Protein AF-0000000067176206 (afdb_homodimer)

Structure (mmCIF, N/CA/C/O backbone):
data_AF-0000000067176206-model_v1
#
loop_
_entity.id
_entity.type
_entity.pdbx_description
1 polymer 'MK35 lipoprotein'
#
loop_
_atom_site.group_PDB
_atom_site.id
_atom_site.type_symbol
_atom_site.label_atom_id
_atom_site.label_alt_id
_atom_site.label_comp_id
_atom_site.label_asym_id
_atom_site.label_entity_id
_atom_site.label_seq_id
_atom_site.pdbx_PDB_ins_code
_atom_site.Cartn_x
_atom_site.Cartn_y
_atom_site.Cartn_z
_atom_site.occupancy
_atom_site.B_iso_or_equiv
_atom_site.auth_seq_id
_atom_site.auth_comp_id
_atom_site.auth_asym_id
_atom_site.auth_atom_id
_atom_site.pdbx_PDB_model_num
ATOM 1 N N . MET A 1 1 ? 9.867 65.812 -17.672 1 19.23 1 MET A N 1
ATOM 2 C CA . MET A 1 1 ? 10 66.562 -18.922 1 19.23 1 MET A CA 1
ATOM 3 C C . MET A 1 1 ? 9.477 65.75 -20.094 1 19.23 1 MET A C 1
ATOM 5 O O . MET A 1 1 ? 9.617 64.5 -20.109 1 19.23 1 MET A O 1
ATOM 9 N N . ILE A 1 2 ? 8.727 66.312 -21.172 1 21.95 2 ILE A N 1
ATOM 10 C CA . ILE A 1 2 ? 7.562 66 -22 1 21.95 2 ILE A CA 1
ATOM 11 C C . ILE A 1 2 ? 7.988 65.188 -23.203 1 21.95 2 ILE A C 1
ATOM 13 O O . ILE A 1 2 ? 7.152 64.812 -24.016 1 21.95 2 ILE A O 1
ATOM 17 N N . THR A 1 3 ? 9.328 64.875 -23.391 1 19.38 3 THR A N 1
ATOM 18 C CA . THR A 1 3 ? 9.492 65.125 -24.812 1 19.38 3 THR A CA 1
ATOM 19 C C . THR A 1 3 ? 8.656 64.188 -25.625 1 19.38 3 THR A C 1
ATOM 21 O O . THR A 1 3 ? 8.219 63.125 -25.125 1 19.38 3 THR A O 1
ATOM 24 N N . THR A 1 4 ? 9.375 63.562 -26.5 1 21.83 4 THR A N 1
ATOM 25 C CA . THR A 1 4 ? 9.367 63.438 -27.953 1 21.83 4 THR A CA 1
ATOM 26 C C . THR A 1 4 ? 8.516 62.25 -28.391 1 21.83 4 THR A C 1
ATOM 28 O O . THR A 1 4 ? 8.727 61.125 -27.938 1 21.83 4 THR A O 1
ATOM 31 N N . PHE A 1 5 ? 7.48 62.594 -29.141 1 20.23 5 PHE A N 1
ATOM 32 C CA . PHE A 1 5 ? 6.246 62.188 -29.781 1 20.23 5 PHE A CA 1
ATOM 33 C C . PHE A 1 5 ? 6.52 61.094 -30.812 1 20.23 5 PHE A C 1
ATOM 35 O O . PHE A 1 5 ? 7.664 60.875 -31.219 1 20.23 5 PHE A O 1
ATOM 42 N N . ARG A 1 6 ? 5.68 60.969 -31.844 1 20.81 6 ARG A N 1
ATOM 43 C CA . ARG A 1 6 ? 4.668 60.25 -32.594 1 20.81 6 ARG A CA 1
ATOM 44 C C . ARG A 1 6 ? 5.168 59.906 -34 1 20.81 6 ARG A C 1
ATOM 46 O O . ARG A 1 6 ? 5.012 60.688 -34.906 1 20.81 6 ARG A O 1
ATOM 53 N N . SER A 1 7 ? 6.531 59.406 -34.062 1 19.77 7 SER A N 1
ATOM 54 C CA . SER A 1 7 ? 6.922 59.5 -35.469 1 19.77 7 SER A CA 1
ATOM 55 C C . SER A 1 7 ? 5.895 58.812 -36.375 1 19.77 7 SER A C 1
ATOM 57 O O . SER A 1 7 ? 5.168 57.938 -35.938 1 19.77 7 SER A O 1
ATOM 59 N N . GLY A 1 8 ? 5.797 59.219 -37.688 1 16.53 8 GLY A N 1
ATOM 60 C CA . GLY A 1 8 ? 5.023 59.562 -38.875 1 16.53 8 GLY A CA 1
ATOM 61 C C . GLY A 1 8 ? 4.828 58.406 -39.844 1 16.53 8 GLY A C 1
ATOM 62 O O . GLY A 1 8 ? 3.73 58.188 -40.344 1 16.53 8 GLY A O 1
ATOM 63 N N . GLY A 1 9 ? 5.852 57.781 -40.406 1 17.3 9 GLY A N 1
ATOM 64 C CA . GLY A 1 9 ? 5.84 57.844 -41.844 1 17.3 9 GLY A CA 1
ATOM 65 C C . GLY A 1 9 ? 4.906 56.844 -42.5 1 17.3 9 GLY A C 1
ATOM 66 O O . GLY A 1 9 ? 4.703 55.75 -41.938 1 17.3 9 GLY A O 1
ATOM 67 N N . ALA A 1 10 ? 4.184 57.25 -43.531 1 17.3 10 ALA A N 1
ATOM 68 C CA . ALA A 1 10 ? 2.953 57.062 -44.281 1 17.3 10 ALA A CA 1
ATOM 69 C C . ALA A 1 10 ? 3.096 55.906 -45.281 1 17.3 10 ALA A C 1
ATOM 71 O O . ALA A 1 10 ? 2.205 55.062 -45.406 1 17.3 10 ALA A O 1
ATOM 72 N N . VAL A 1 11 ? 4.109 55.875 -46.188 1 17.92 11 VAL A N 1
ATOM 73 C CA . VAL A 1 11 ? 3.596 55.906 -47.562 1 17.92 11 VAL A CA 1
ATOM 74 C C . VAL A 1 11 ? 3.096 54.531 -47.969 1 17.92 11 VAL A C 1
ATOM 76 O O . VAL A 1 11 ? 3.68 53.531 -47.594 1 17.92 11 VAL A O 1
ATOM 79 N N . LEU A 1 12 ? 1.924 54.438 -48.688 1 17.31 12 LEU A N 1
ATOM 80 C CA . LEU A 1 12 ? 0.787 53.656 -49.094 1 17.31 12 LEU A CA 1
ATOM 81 C C . LEU A 1 12 ? 1.145 52.812 -50.344 1 17.31 12 LEU A C 1
ATOM 83 O O . LEU A 1 12 ? 0.478 51.812 -50.625 1 17.31 12 LEU A O 1
ATOM 87 N N . ALA A 1 13 ? 2.309 53.031 -51.031 1 18.11 13 ALA A N 1
ATOM 88 C CA . ALA A 1 13 ? 1.846 53.031 -52.406 1 18.11 13 ALA A CA 1
ATOM 89 C C . ALA A 1 13 ? 1.315 51.625 -52.781 1 18.11 13 ALA A C 1
ATOM 91 O O . ALA A 1 13 ? 1.692 50.625 -52.188 1 18.11 13 ALA A O 1
ATOM 92 N N . ALA A 1 14 ? 0.752 51.594 -54.094 1 16.8 14 ALA A N 1
ATOM 93 C CA . ALA A 1 14 ? -0.333 51.156 -54.938 1 16.8 14 ALA A CA 1
ATOM 94 C C . ALA A 1 14 ? -0.035 49.75 -55.5 1 16.8 14 ALA A C 1
ATOM 96 O O . ALA A 1 14 ? 1.128 49.375 -55.625 1 16.8 14 ALA A O 1
ATOM 97 N N . CYS A 1 15 ? -1.091 48.969 -55.812 1 17.34 15 CYS A N 1
ATOM 98 C CA . CYS A 1 15 ? -1.662 47.625 -56 1 17.34 15 CYS A CA 1
ATOM 99 C C . CYS A 1 15 ? -1.379 47.094 -57.406 1 17.34 15 CYS A C 1
ATOM 101 O O . CYS A 1 15 ? -1.843 46.031 -57.75 1 17.34 15 CYS A O 1
ATOM 103 N N . ALA A 1 16 ? -0.388 47.75 -58.219 1 17.31 16 ALA A N 1
ATOM 104 C CA . ALA A 1 16 ? -0.912 47.594 -59.562 1 17.31 16 ALA A CA 1
ATOM 105 C C . ALA A 1 16 ? -1.068 46.094 -59.906 1 17.31 16 ALA A C 1
ATOM 107 O O . ALA A 1 16 ? -0.324 45.25 -59.406 1 17.31 16 ALA A O 1
ATOM 108 N N . LEU A 1 17 ? -2.041 45.844 -60.906 1 16.84 17 LEU A N 1
ATOM 109 C CA . LEU A 1 17 ? -3.025 44.906 -61.469 1 16.84 17 LEU A CA 1
ATOM 110 C C . LEU A 1 17 ? -2.342 43.781 -62.25 1 16.84 17 LEU A C 1
ATOM 112 O O . LEU A 1 17 ? -1.14 43.844 -62.5 1 16.84 17 LEU A O 1
ATOM 116 N N . ALA A 1 18 ? -2.865 43.406 -63.531 1 17.19 18 ALA A N 1
ATOM 117 C CA . ALA A 1 18 ? -3.701 42.344 -64.062 1 17.19 18 ALA A CA 1
ATOM 118 C C . ALA A 1 18 ? -2.902 41.438 -65 1 17.19 18 ALA A C 1
ATOM 120 O O . ALA A 1 18 ? -3.088 40.219 -65 1 17.19 18 ALA A O 1
ATOM 121 N N . THR A 1 19 ? -2 41.844 -65.938 1 16.8 19 THR A N 1
ATOM 122 C CA . THR A 1 19 ? -2.502 41.531 -67.312 1 16.8 19 THR A CA 1
ATOM 123 C C . THR A 1 19 ? -2.244 40.062 -67.625 1 16.8 19 THR A C 1
ATOM 125 O O . THR A 1 19 ? -1.512 39.375 -66.938 1 16.8 19 THR A O 1
ATOM 128 N N . ALA A 1 20 ? -1.601 39.844 -68.938 1 17.28 20 ALA A N 1
ATOM 129 C CA . ALA A 1 20 ? -2.086 39.344 -70.188 1 17.28 20 ALA A CA 1
ATOM 130 C C . ALA A 1 20 ? -1.81 37.844 -70.375 1 17.28 20 ALA A C 1
ATOM 132 O O . ALA A 1 20 ? -0.975 37.281 -69.625 1 17.28 20 ALA A O 1
ATOM 133 N N . LEU A 1 21 ? -1.803 37.375 -71.688 1 18.12 21 LEU A N 1
ATOM 134 C CA . LEU A 1 21 ? -2.49 36.531 -72.688 1 18.12 21 LEU A CA 1
ATOM 135 C C . LEU A 1 21 ? -1.713 35.25 -72.875 1 18.12 21 LEU A C 1
ATOM 137 O O . LEU A 1 21 ? -2.293 34.156 -72.875 1 18.12 21 LEU A O 1
ATOM 141 N N . SER A 1 22 ? -0.46 35.281 -73.438 1 18.81 22 SER A N 1
ATOM 142 C CA . SER A 1 22 ? -0.41 34.625 -74.75 1 18.81 22 SER A CA 1
ATOM 143 C C . SER A 1 22 ? -0.278 33.125 -74.625 1 18.81 22 SER A C 1
ATOM 145 O O . SER A 1 22 ? 0.318 32.625 -73.625 1 18.81 22 SER A O 1
ATOM 147 N N . ALA A 1 23 ? -0.757 32.344 -75.625 1 18.73 23 ALA A N 1
ATOM 148 C CA . ALA A 1 23 ? -1.416 31.109 -76.062 1 18.73 23 ALA A CA 1
ATOM 149 C C . ALA A 1 23 ? -0.41 29.984 -76.25 1 18.73 23 ALA A C 1
ATOM 151 O O . ALA A 1 23 ? -0.701 28.828 -75.875 1 18.73 23 ALA A O 1
ATOM 152 N N . CYS A 1 24 ? 0.708 30.172 -77.062 1 20.97 24 CYS A N 1
ATOM 153 C CA . CYS A 1 24 ? 0.752 29.25 -78.188 1 20.97 24 CYS A CA 1
ATOM 154 C C . CYS A 1 24 ? 1.099 27.844 -77.688 1 20.97 24 CYS A C 1
ATOM 156 O O . CYS A 1 24 ? 1.54 27.656 -76.562 1 20.97 24 CYS A O 1
ATOM 158 N N . GLY A 1 25 ? 1.876 27.141 -78.438 1 18.17 25 GLY A N 1
ATOM 159 C CA . GLY A 1 25 ? 1.682 25.953 -79.312 1 18.17 25 GLY A CA 1
ATOM 160 C C . GLY A 1 25 ? 2.217 24.688 -78.625 1 18.17 25 GLY A C 1
ATOM 161 O O . GLY A 1 25 ? 1.539 23.656 -78.625 1 18.17 25 GLY A O 1
ATOM 162 N N . SER A 1 26 ? 3.604 24.5 -78.5 1 20.36 26 SER A N 1
ATOM 163 C CA . SER A 1 26 ? 4.215 23.375 -79.188 1 20.36 26 SER A CA 1
ATOM 164 C C . SER A 1 26 ? 4.09 22.094 -78.375 1 20.36 26 SER A C 1
ATOM 166 O O . SER A 1 26 ? 3.982 22.109 -77.188 1 20.36 26 SER A O 1
ATOM 168 N N . ASP A 1 27 ? 4.332 20.969 -79.125 1 20.95 27 ASP A N 1
ATOM 169 C CA . ASP A 1 27 ? 3.988 19.562 -79.25 1 20.95 27 ASP A CA 1
ATOM 170 C C . ASP A 1 27 ? 4.703 18.766 -78.125 1 20.95 27 ASP A C 1
ATOM 172 O O . ASP A 1 27 ? 5.82 19.094 -77.75 1 20.95 27 ASP A O 1
ATOM 176 N N . VAL A 1 28 ? 4.059 17.75 -77.625 1 20.39 28 VAL A N 1
ATOM 177 C CA . VAL A 1 28 ? 3.908 16.875 -76.5 1 20.39 28 VAL A CA 1
ATOM 178 C C . VAL A 1 28 ? 4.898 15.711 -76.562 1 20.39 28 VAL A C 1
ATOM 180 O O . VAL A 1 28 ? 4.922 14.828 -75.75 1 20.39 28 VAL A O 1
ATOM 183 N N . THR A 1 29 ? 6.008 15.75 -77.375 1 21.34 29 THR A N 1
ATOM 184 C CA . THR A 1 29 ? 6.285 14.328 -77.562 1 21.34 29 THR A CA 1
ATOM 185 C C . THR A 1 29 ? 6.676 13.656 -76.25 1 21.34 29 THR A C 1
ATOM 187 O O . THR A 1 29 ? 7.516 14.172 -75.5 1 21.34 29 THR A O 1
ATOM 190 N N . ALA A 1 30 ? 6.02 12.602 -75.875 1 20.52 30 ALA A N 1
ATOM 191 C CA . ALA A 1 30 ? 5.793 11.766 -74.75 1 20.52 30 ALA A CA 1
ATOM 192 C C . ALA A 1 30 ? 6.957 10.805 -74.5 1 20.52 30 ALA A C 1
ATOM 194 O O . ALA A 1 30 ? 7.141 9.852 -75.25 1 20.52 30 ALA A O 1
ATOM 195 N N . GLY A 1 31 ? 8.195 11.344 -74.438 1 19.08 31 GLY A N 1
ATOM 196 C CA . GLY A 1 31 ? 9.164 10.266 -74.312 1 19.08 31 GLY A CA 1
ATOM 197 C C . GLY A 1 31 ? 9 9.422 -73.062 1 19.08 31 GLY A C 1
ATOM 198 O O . GLY A 1 31 ? 8.461 9.898 -72.062 1 19.08 31 GLY A O 1
ATOM 199 N N . GLN A 1 32 ? 8.836 8.086 -73.188 1 23.08 32 GLN A N 1
ATOM 200 C CA . GLN A 1 32 ? 8.562 6.902 -72.438 1 23.08 32 GLN A CA 1
ATOM 201 C C . GLN A 1 32 ? 9.633 6.707 -71.312 1 23.08 32 GLN A C 1
ATOM 203 O O . GLN A 1 32 ? 10.797 6.445 -71.688 1 23.08 32 GLN A O 1
ATOM 208 N N . ALA A 1 33 ? 9.766 7.586 -70.375 1 21.28 33 ALA A N 1
ATOM 209 C CA . ALA A 1 33 ? 10.82 7.379 -69.375 1 21.28 33 ALA A CA 1
ATOM 210 C C . ALA A 1 33 ? 10.602 6.074 -68.625 1 21.28 33 ALA A C 1
ATOM 212 O O . ALA A 1 33 ? 9.516 5.832 -68.062 1 21.28 33 ALA A O 1
ATOM 213 N N . THR A 1 34 ? 11.172 5.008 -69 1 22.91 34 THR A N 1
ATOM 214 C CA . THR A 1 34 ? 11.227 3.693 -68.375 1 22.91 34 THR A CA 1
ATOM 215 C C . THR A 1 34 ? 11.75 3.807 -66.938 1 22.91 34 THR A C 1
ATOM 217 O O . THR A 1 34 ? 12.891 4.223 -66.688 1 22.91 34 THR A O 1
ATOM 220 N N . THR A 1 35 ? 11.055 4.453 -66 1 23.31 35 THR A N 1
ATOM 221 C CA . THR A 1 35 ? 11.508 4.594 -64.625 1 23.31 35 THR A CA 1
ATOM 222 C C . THR A 1 35 ? 11.727 3.225 -64 1 23.31 35 THR A C 1
ATOM 224 O O . THR A 1 35 ? 10.82 2.387 -64 1 23.31 35 THR A O 1
ATOM 227 N N . GLY A 1 36 ? 12.938 2.705 -64.125 1 22 36 GLY A N 1
ATOM 228 C CA . GLY A 1 36 ? 13.43 1.533 -63.406 1 22 36 GLY A CA 1
ATOM 229 C C . GLY A 1 36 ? 13.172 1.585 -61.906 1 22 36 GLY A C 1
ATOM 230 O O . GLY A 1 36 ? 13.383 2.619 -61.25 1 22 36 GLY A O 1
ATOM 231 N N . ASP A 1 37 ? 12.125 0.911 -61.438 1 23.95 37 ASP A N 1
ATOM 232 C CA . ASP A 1 37 ? 11.594 0.73 -60.094 1 23.95 37 ASP A CA 1
ATOM 233 C C . ASP A 1 37 ? 12.656 0.16 -59.156 1 23.95 37 ASP A C 1
ATOM 235 O O . ASP A 1 37 ? 13.156 -0.945 -59.375 1 23.95 37 ASP A O 1
ATOM 239 N N . GLN A 1 38 ? 13.781 0.923 -58.812 1 23.81 38 GLN A N 1
ATOM 240 C CA . GLN A 1 38 ? 14.688 0.502 -57.75 1 23.81 38 GLN A CA 1
ATOM 241 C C . GLN A 1 38 ? 13.938 0.249 -56.438 1 23.81 38 GLN A C 1
ATOM 243 O O . GLN A 1 38 ? 13.258 1.142 -55.906 1 23.81 38 GLN A O 1
ATOM 248 N N . THR A 1 39 ? 13.438 -0.967 -56.281 1 24.62 39 THR A N 1
ATOM 249 C CA . THR A 1 39 ? 12.828 -1.442 -55.031 1 24.62 39 THR A CA 1
ATOM 250 C C . THR A 1 39 ? 13.789 -1.286 -53.875 1 24.62 39 THR A C 1
ATOM 252 O O . THR A 1 39 ? 14.883 -1.861 -53.875 1 24.62 39 THR A O 1
ATOM 255 N N . ILE A 1 40 ? 14.008 -0.052 -53.312 1 23.77 40 ILE A N 1
ATOM 256 C CA . ILE A 1 40 ? 14.75 0.149 -52.094 1 23.77 40 ILE A CA 1
ATOM 257 C C . ILE A 1 40 ? 14.133 -0.693 -50.969 1 23.77 40 ILE A C 1
ATOM 259 O O . ILE A 1 40 ? 12.945 -0.566 -50.656 1 23.77 40 ILE A O 1
ATOM 263 N N . SER A 1 41 ? 14.523 -1.972 -50.844 1 22.38 41 SER A N 1
ATOM 264 C CA . SER A 1 41 ? 14.188 -2.811 -49.688 1 22.38 41 SER A CA 1
ATOM 265 C C . SER A 1 41 ? 14.664 -2.178 -48.375 1 22.38 41 SER A C 1
ATOM 267 O O . SER A 1 41 ? 15.875 -2.041 -48.156 1 22.38 41 SER A O 1
ATOM 269 N N . ALA A 1 42 ? 14.031 -1.139 -47.844 1 24.64 42 ALA A N 1
ATOM 270 C CA . ALA A 1 42 ? 14.305 -0.592 -46.531 1 24.64 42 ALA A CA 1
ATOM 271 C C . ALA A 1 42 ? 14.211 -1.678 -45.469 1 24.64 42 ALA A C 1
ATOM 273 O O . ALA A 1 42 ? 13.203 -2.381 -45.375 1 24.64 42 ALA A O 1
ATOM 274 N N . THR A 1 43 ? 15.297 -2.359 -45.156 1 23.53 43 THR A N 1
ATOM 275 C CA . THR A 1 43 ? 15.477 -3.223 -44 1 23.53 43 THR A CA 1
ATOM 276 C C . THR A 1 43 ? 15.133 -2.477 -42.719 1 23.53 43 THR A C 1
ATOM 278 O O . THR A 1 43 ? 15.781 -1.481 -42.375 1 23.53 43 THR A O 1
ATOM 281 N N . SER A 1 44 ? 13.898 -2.277 -42.406 1 22.78 44 SER A N 1
ATOM 282 C CA . SER A 1 44 ? 13.477 -1.781 -41.094 1 22.78 44 SER A CA 1
ATOM 283 C C . SER A 1 44 ? 14.055 -2.627 -39.969 1 22.78 44 SER A C 1
ATOM 285 O O . SER A 1 44 ? 13.719 -3.805 -39.844 1 22.78 44 SER A O 1
ATOM 287 N N . THR A 1 45 ? 15.305 -2.432 -39.625 1 25.86 45 THR A N 1
ATOM 288 C CA . THR A 1 45 ? 15.852 -2.979 -38.375 1 25.86 45 THR A CA 1
ATOM 289 C C . THR A 1 45 ? 15 -2.561 -37.188 1 25.86 45 THR A C 1
ATOM 291 O O . THR A 1 45 ? 14.914 -1.374 -36.875 1 25.86 45 THR A O 1
ATOM 294 N N . ALA A 1 46 ? 13.867 -3.184 -36.969 1 25.61 46 ALA A N 1
ATOM 295 C CA . ALA A 1 46 ? 13.133 -3.047 -35.719 1 25.61 46 ALA A CA 1
ATOM 296 C C . ALA A 1 46 ? 14.055 -3.236 -34.5 1 25.61 46 ALA A C 1
ATOM 298 O O . ALA A 1 46 ? 14.758 -4.246 -34.406 1 25.61 46 ALA A O 1
ATOM 299 N N . ALA A 1 47 ? 14.5 -2.115 -33.875 1 27.44 47 ALA A N 1
ATOM 300 C CA . ALA A 1 47 ? 15.148 -2.072 -32.562 1 27.44 47 ALA A CA 1
ATOM 301 C C . ALA A 1 47 ? 14.344 -2.85 -31.531 1 27.44 47 ALA A C 1
ATOM 303 O O . ALA A 1 47 ? 13.156 -2.578 -31.328 1 27.44 47 ALA A O 1
ATOM 304 N N . GLN A 1 48 ? 14.547 -4.211 -31.391 1 24.97 48 GLN A N 1
ATOM 305 C CA . GLN A 1 48 ? 14.078 -5 -30.25 1 24.97 48 GLN A CA 1
ATOM 306 C C . GLN A 1 48 ? 14.328 -4.273 -28.938 1 24.97 48 GLN A C 1
ATOM 308 O O . GLN A 1 48 ? 15.469 -4.086 -28.531 1 24.97 48 GLN A O 1
ATOM 313 N N . THR A 1 49 ? 13.656 -3.188 -28.719 1 29.94 49 THR A N 1
ATOM 314 C CA . THR A 1 49 ? 13.68 -2.672 -27.359 1 29.94 49 THR A CA 1
ATOM 315 C C . THR A 1 49 ? 13.422 -3.791 -26.344 1 29.94 49 THR A C 1
ATOM 317 O O . THR A 1 49 ? 12.352 -4.398 -26.344 1 29.94 49 THR A O 1
ATOM 320 N N . SER A 1 50 ? 14.453 -4.648 -26.016 1 25.95 50 SER A N 1
ATOM 321 C CA . SER A 1 50 ? 14.414 -5.559 -24.875 1 25.95 50 SER A CA 1
ATOM 322 C C . SER A 1 50 ? 13.836 -4.879 -23.641 1 25.95 50 SER A C 1
ATOM 324 O O . SER A 1 50 ? 14.477 -4.02 -23.047 1 25.95 50 SER A O 1
ATOM 326 N N . ALA A 1 51 ? 12.672 -4.492 -23.625 1 32.34 51 ALA A N 1
ATOM 327 C CA . ALA A 1 51 ? 12.078 -4.191 -22.328 1 32.34 51 ALA A CA 1
ATOM 328 C C . ALA A 1 51 ? 12.484 -5.227 -21.281 1 32.34 51 ALA A C 1
ATOM 330 O O . ALA A 1 51 ? 12.266 -6.426 -21.469 1 32.34 51 ALA A O 1
ATOM 331 N N . LYS A 1 52 ? 13.641 -5.098 -20.578 1 38.56 52 LYS A N 1
ATOM 332 C CA . LYS A 1 52 ? 14.156 -5.855 -19.438 1 38.56 52 LYS A CA 1
ATOM 333 C C . LYS A 1 52 ? 13.031 -6.254 -18.484 1 38.56 52 LYS A C 1
ATOM 335 O O . LYS A 1 52 ? 12.344 -5.391 -17.938 1 38.56 52 LYS A O 1
ATOM 340 N N . ALA A 1 53 ? 12.398 -7.426 -18.688 1 39.69 53 ALA A N 1
ATOM 341 C CA . ALA A 1 53 ? 11.289 -8.117 -18.031 1 39.69 53 ALA A CA 1
ATOM 342 C C . ALA A 1 53 ? 11.492 -8.156 -16.516 1 39.69 53 ALA A C 1
ATOM 344 O O . ALA A 1 53 ? 12.625 -8.133 -16.031 1 39.69 53 ALA A O 1
ATOM 345 N N . ALA A 1 54 ? 10.539 -7.785 -15.797 1 41.22 54 ALA A N 1
ATOM 346 C CA . ALA A 1 54 ? 10.422 -8.102 -14.375 1 41.22 54 ALA A CA 1
ATOM 347 C C . ALA A 1 54 ? 11.094 -9.438 -14.055 1 41.22 54 ALA A C 1
ATOM 349 O O . ALA A 1 54 ? 11.156 -10.328 -14.906 1 41.22 54 ALA A O 1
ATOM 350 N N . PRO A 1 55 ? 12.008 -9.438 -12.992 1 41.28 55 PRO A N 1
ATOM 351 C CA . PRO A 1 55 ? 12.68 -10.703 -12.711 1 41.28 55 PRO A CA 1
ATOM 352 C C . PRO A 1 55 ? 11.773 -11.914 -12.906 1 41.28 55 PRO A C 1
ATOM 354 O O . PRO A 1 55 ? 10.641 -11.93 -12.422 1 41.28 55 PRO A O 1
ATOM 357 N N . GLU A 1 56 ? 11.961 -12.578 -14.016 1 46.69 56 GLU A N 1
ATOM 358 C CA . GLU A 1 56 ? 11.367 -13.914 -14.125 1 46.69 56 GLU A CA 1
ATOM 359 C C . GLU A 1 56 ? 11.414 -14.648 -12.789 1 46.69 56 GLU A C 1
ATOM 361 O O . GLU A 1 56 ? 12.312 -14.414 -11.977 1 46.69 56 GLU A O 1
ATOM 366 N N . PRO A 1 57 ? 10.211 -15.195 -12.367 1 45.25 57 PRO A N 1
ATOM 367 C CA . PRO A 1 57 ? 10.391 -16.062 -11.195 1 45.25 57 PRO A CA 1
ATOM 368 C C . PRO A 1 57 ? 11.711 -16.828 -11.227 1 45.25 57 PRO A C 1
ATOM 370 O O . PRO A 1 57 ? 12.164 -17.234 -12.305 1 45.25 57 PRO A O 1
ATOM 373 N N . ILE A 1 58 ? 12.547 -16.5 -10.297 1 42.22 58 ILE A N 1
ATOM 374 C CA . ILE A 1 58 ? 13.844 -17.172 -10.188 1 42.22 58 ILE A CA 1
ATOM 375 C C . ILE A 1 58 ? 13.711 -18.625 -10.641 1 42.22 58 ILE A C 1
ATOM 377 O O . ILE A 1 58 ? 12.859 -19.375 -10.141 1 42.22 58 ILE A O 1
ATOM 381 N N . ALA A 1 59 ? 14.25 -19.047 -11.711 1 37.75 59 ALA A N 1
ATOM 382 C CA . ALA A 1 59 ? 14.422 -20.406 -12.195 1 37.75 59 ALA A CA 1
ATOM 383 C C . ALA A 1 59 ? 14.828 -21.359 -11.07 1 37.75 59 ALA A C 1
ATOM 385 O O . ALA A 1 59 ? 15.43 -20.922 -10.078 1 37.75 59 ALA A O 1
ATOM 386 N N . GLU A 1 60 ? 14.289 -22.641 -11.016 1 43.06 60 GLU A N 1
ATOM 387 C CA . GLU A 1 60 ? 14.391 -23.812 -10.148 1 43.06 60 GLU A CA 1
ATOM 388 C C . GLU A 1 60 ? 15.695 -23.797 -9.359 1 43.06 60 GLU A C 1
ATOM 390 O O . GLU A 1 60 ? 15.797 -24.422 -8.305 1 43.06 60 GLU A O 1
ATOM 395 N N . GLY A 1 61 ? 16.828 -23.516 -9.992 1 41.62 61 GLY A N 1
ATOM 396 C CA . GLY A 1 61 ? 18.094 -24.016 -9.484 1 41.62 61 GLY A CA 1
ATOM 397 C C . GLY A 1 61 ? 18.625 -23.234 -8.305 1 41.62 61 GLY A C 1
ATOM 398 O O . GLY A 1 61 ? 19.469 -23.719 -7.547 1 41.62 61 GLY A O 1
ATOM 399 N N . THR A 1 62 ? 18.938 -21.984 -8.32 1 50.06 62 THR A N 1
ATOM 400 C CA . THR A 1 62 ? 19.766 -21.375 -7.293 1 50.06 62 THR A CA 1
ATOM 401 C C . THR A 1 62 ? 18.922 -20.891 -6.125 1 50.06 62 THR A C 1
ATOM 403 O O . THR A 1 62 ? 18.266 -19.844 -6.215 1 50.06 62 THR A O 1
ATOM 406 N N . SER A 1 63 ? 18.391 -21.922 -5.367 1 61.75 63 SER A N 1
ATOM 407 C CA . SER A 1 63 ? 17.562 -21.656 -4.191 1 61.75 63 SER A CA 1
ATOM 408 C C . SER A 1 63 ? 18.266 -20.703 -3.23 1 61.75 63 SER A C 1
ATOM 410 O O . SER A 1 63 ? 19.453 -20.859 -2.951 1 61.75 63 SER A O 1
ATOM 412 N N . GLY A 1 64 ? 17.969 -19.562 -3.217 1 79.31 64 GLY A N 1
ATOM 413 C CA . GLY A 1 64 ? 18.453 -18.688 -2.158 1 79.31 64 GLY A CA 1
ATOM 414 C C . GLY A 1 64 ? 18.266 -19.266 -0.772 1 79.31 64 GLY A C 1
ATOM 415 O O . GLY A 1 64 ? 17.875 -20.438 -0.63 1 79.31 64 GLY A O 1
ATOM 416 N N . PRO A 1 65 ? 18.781 -18.719 0.215 1 91.69 65 PRO A N 1
ATOM 417 C CA . PRO A 1 65 ? 18.766 -19.234 1.589 1 91.69 65 PRO A CA 1
ATOM 418 C C . PRO A 1 65 ? 17.359 -19.422 2.137 1 91.69 65 PRO A C 1
ATOM 420 O O . PRO A 1 65 ? 17.172 -20.125 3.135 1 91.69 65 PRO A O 1
ATOM 423 N N . HIS A 1 66 ? 16.375 -18.891 1.511 1 94.88 66 HIS A N 1
ATOM 424 C CA . HIS A 1 66 ? 15.023 -19.031 2.018 1 94.88 66 HIS A CA 1
ATOM 425 C C . HIS A 1 66 ? 14.242 -20.094 1.237 1 94.88 66 HIS A C 1
ATOM 427 O O . HIS A 1 66 ? 14.297 -20.125 0.005 1 94.88 66 HIS A O 1
ATOM 433 N N . TYR A 1 67 ? 13.555 -21.016 1.979 1 97.5 67 TYR A N 1
ATOM 434 C CA . TYR A 1 67 ? 12.719 -22.078 1.415 1 97.5 67 TYR A CA 1
ATOM 435 C C . TYR A 1 67 ? 11.5 -21.5 0.719 1 97.5 67 TYR A C 1
ATOM 437 O O . TYR A 1 67 ? 10.68 -20.828 1.35 1 97.5 67 TYR A O 1
ATOM 445 N N . THR A 1 68 ? 11.32 -21.766 -0.673 1 97.69 68 THR A N 1
ATOM 446 C CA . THR A 1 68 ? 10.312 -21.094 -1.492 1 97.69 68 THR A CA 1
ATOM 447 C C . THR A 1 68 ? 9.148 -22.031 -1.795 1 97.69 68 THR A C 1
ATOM 449 O O . THR A 1 68 ? 9.195 -23.219 -1.449 1 97.69 68 THR A O 1
ATOM 452 N N . ILE A 1 69 ? 8.148 -21.484 -2.447 1 98.19 69 ILE A N 1
ATOM 453 C CA . ILE A 1 69 ? 7.023 -22.281 -2.934 1 98.19 69 ILE A CA 1
ATOM 454 C C . ILE A 1 69 ? 7.523 -23.328 -3.928 1 98.19 69 ILE A C 1
ATOM 456 O O . ILE A 1 69 ? 7.055 -24.469 -3.926 1 98.19 69 ILE A O 1
ATOM 460 N N . VAL A 1 70 ? 8.531 -23 -4.77 1 96.81 70 VAL A N 1
ATOM 461 C CA . VAL A 1 70 ? 9.117 -23.938 -5.73 1 96.81 70 VAL A CA 1
ATOM 462 C C . VAL A 1 70 ? 9.742 -25.109 -4.996 1 96.81 70 VAL A C 1
ATOM 464 O O . VAL A 1 70 ? 9.555 -26.266 -5.391 1 96.81 70 VAL A O 1
ATOM 467 N N . ASP A 1 71 ? 10.469 -24.812 -3.928 1 97.19 71 ASP A N 1
ATOM 468 C CA . ASP A 1 71 ? 11.039 -25.875 -3.104 1 97.19 71 ASP A CA 1
ATOM 469 C C . ASP A 1 71 ? 9.938 -26.766 -2.529 1 97.19 71 ASP A C 1
ATOM 471 O O . ASP A 1 71 ? 10.055 -28 -2.553 1 97.19 71 ASP A O 1
ATOM 475 N N . TYR A 1 72 ? 8.891 -26.141 -1.966 1 98.5 72 TYR A N 1
ATOM 476 C CA . TYR A 1 72 ? 7.777 -26.859 -1.361 1 98.5 72 TYR A CA 1
ATOM 477 C C . TYR A 1 72 ? 7.129 -27.812 -2.365 1 98.5 72 TYR A C 1
ATOM 479 O O . TYR A 1 72 ? 6.852 -28.969 -2.047 1 98.5 72 TYR A O 1
ATOM 487 N N . ILE A 1 73 ? 6.918 -27.328 -3.549 1 98.12 73 ILE A N 1
ATOM 488 C CA . ILE A 1 73 ? 6.312 -28.125 -4.617 1 98.12 73 ILE A CA 1
ATOM 489 C C . ILE A 1 73 ? 7.199 -29.328 -4.938 1 98.12 73 ILE A C 1
ATOM 491 O O . ILE A 1 73 ? 6.727 -30.469 -4.953 1 98.12 73 ILE A O 1
ATOM 495 N N . ARG A 1 74 ? 8.445 -29.047 -5.164 1 96.88 74 ARG A N 1
ATOM 496 C CA . ARG A 1 74 ? 9.406 -30.094 -5.492 1 96.88 74 ARG A CA 1
ATOM 497 C C . ARG A 1 74 ? 9.492 -31.125 -4.383 1 96.88 74 ARG A C 1
ATOM 499 O O . ARG A 1 74 ? 9.352 -32.312 -4.633 1 96.88 74 ARG A O 1
ATOM 506 N N . ASP A 1 75 ? 9.586 -30.703 -3.168 1 97.38 75 ASP A N 1
ATOM 507 C CA . ASP A 1 75 ? 9.867 -31.594 -2.039 1 97.38 75 ASP A CA 1
ATOM 508 C C . ASP A 1 75 ? 8.633 -32.406 -1.666 1 97.38 75 ASP A C 1
ATOM 510 O O . ASP A 1 75 ? 8.75 -33.438 -0.976 1 97.38 75 ASP A O 1
ATOM 514 N N . ASN A 1 76 ? 7.488 -32.031 -2.104 1 98.31 76 ASN A N 1
ATOM 515 C CA . ASN A 1 76 ? 6.273 -32.75 -1.72 1 98.31 76 ASN A CA 1
ATOM 516 C C . ASN A 1 76 ? 5.633 -33.438 -2.916 1 98.31 76 ASN A C 1
ATOM 518 O O . ASN A 1 76 ? 4.52 -33.969 -2.812 1 98.31 76 ASN A O 1
ATOM 522 N N . GLY A 1 77 ? 6.312 -33.438 -4.027 1 97.88 77 GLY A N 1
ATOM 523 C CA . GLY A 1 77 ? 5.832 -34.156 -5.207 1 97.88 77 GLY A CA 1
ATOM 524 C C . GLY A 1 77 ? 4.551 -33.562 -5.766 1 97.88 77 GLY A C 1
ATOM 525 O O . GLY A 1 77 ? 3.691 -34.281 -6.266 1 97.88 77 GLY A O 1
ATOM 526 N N . ILE A 1 78 ? 4.379 -32.312 -5.566 1 98.62 78 ILE A N 1
ATOM 527 C CA . ILE A 1 78 ? 3.217 -31.578 -6.074 1 98.62 78 ILE A CA 1
ATOM 528 C C . ILE A 1 78 ? 3.402 -31.281 -7.562 1 98.62 78 ILE A C 1
ATOM 530 O O . ILE A 1 78 ? 4.508 -30.969 -8.008 1 98.62 78 ILE A O 1
ATOM 534 N N . THR A 1 79 ? 2.281 -31.406 -8.297 1 98.69 79 THR A N 1
ATOM 535 C CA . THR A 1 79 ? 2.311 -31.062 -9.711 1 98.69 79 THR A CA 1
ATOM 536 C C . THR A 1 79 ? 1.829 -29.625 -9.93 1 98.69 79 THR A C 1
ATOM 538 O O . THR A 1 79 ? 0.753 -29.25 -9.461 1 98.69 79 THR A O 1
ATOM 541 N N . GLU A 1 80 ? 2.602 -28.812 -10.57 1 98.44 80 GLU A N 1
ATOM 542 C CA . GLU A 1 80 ? 2.246 -27.438 -10.922 1 98.44 80 GLU A CA 1
ATOM 543 C C . GLU A 1 80 ? 2.002 -27.297 -12.422 1 98.44 80 GLU A C 1
ATOM 545 O O . GLU A 1 80 ? 2.832 -27.719 -13.227 1 98.44 80 GLU A O 1
ATOM 550 N N . MET A 1 81 ? 0.892 -26.688 -12.805 1 98.06 81 MET A N 1
ATOM 551 C CA . MET A 1 81 ? 0.568 -26.391 -14.195 1 98.06 81 MET A CA 1
ATOM 552 C C . MET A 1 81 ? 0.264 -24.906 -14.375 1 98.06 81 MET A C 1
ATOM 554 O O . MET A 1 81 ? -0.551 -24.344 -13.641 1 98.06 81 MET A O 1
ATOM 558 N N . PRO A 1 82 ? 0.94 -24.281 -15.312 1 97.56 82 PRO A N 1
ATOM 559 C CA . PRO A 1 82 ? 0.603 -22.875 -15.57 1 97.56 82 PRO A CA 1
ATOM 560 C C . PRO A 1 82 ? -0.84 -22.703 -16.031 1 97.56 82 PRO A C 1
ATOM 562 O O . PRO A 1 82 ? -1.372 -23.547 -16.75 1 97.56 82 PRO A O 1
ATOM 565 N N . VAL A 1 83 ? -1.397 -21.688 -15.547 1 98 83 VAL A N 1
ATOM 566 C CA . VAL A 1 83 ? -2.734 -21.297 -15.977 1 98 83 VAL A CA 1
ATOM 567 C C . VAL A 1 83 ? -2.654 -20.016 -16.812 1 98 83 VAL A C 1
ATOM 569 O O . VAL A 1 83 ? -2.012 -19.047 -16.406 1 98 83 VAL A O 1
ATOM 572 N N . HIS A 1 84 ? -3.291 -20.047 -17.969 1 96.44 84 HIS A N 1
ATOM 573 C CA . HIS A 1 84 ? -3.344 -18.875 -18.828 1 96.44 84 HIS A CA 1
ATOM 574 C C . HIS A 1 84 ? -4.742 -18.266 -18.844 1 96.44 84 HIS A C 1
ATOM 576 O O . HIS A 1 84 ? -5.723 -18.953 -18.547 1 96.44 84 HIS A O 1
ATOM 582 N N . ARG A 1 85 ? -4.668 -16.984 -19.156 1 94.44 85 ARG A N 1
ATOM 583 C CA . ARG A 1 85 ? -5.949 -16.297 -19.281 1 94.44 85 ARG A CA 1
ATOM 584 C C . ARG A 1 85 ? -6.855 -17 -20.281 1 94.44 85 ARG A C 1
ATOM 586 O O . ARG A 1 85 ? -6.445 -17.281 -21.406 1 94.44 85 ARG A O 1
ATOM 593 N N . GLY A 1 86 ? -8.078 -17.375 -19.875 1 92.62 86 GLY A N 1
ATOM 594 C CA . GLY A 1 86 ? -9.047 -18 -20.766 1 92.62 86 GLY A CA 1
ATOM 595 C C . GLY A 1 86 ? -9.055 -19.516 -20.672 1 92.62 86 GLY A C 1
ATOM 596 O O . GLY A 1 86 ? -9.938 -20.156 -21.234 1 92.62 86 GLY A O 1
ATOM 597 N N . ASP A 1 87 ? -8.055 -20.094 -20.047 1 96.19 87 ASP A N 1
ATOM 598 C CA . ASP A 1 87 ? -8.086 -21.547 -19.875 1 96.19 87 ASP A CA 1
ATOM 599 C C . ASP A 1 87 ? -9.406 -22 -19.25 1 96.19 87 ASP A C 1
ATOM 601 O O . ASP A 1 87 ? -9.852 -21.438 -18.25 1 96.19 87 ASP A O 1
ATOM 605 N N . PRO A 1 88 ? -10 -22.969 -19.844 1 95.62 88 PRO A N 1
ATOM 606 C CA . PRO A 1 88 ? -11.289 -23.422 -19.312 1 95.62 88 PRO A CA 1
ATOM 607 C C . PRO A 1 88 ? -11.18 -24 -17.906 1 95.62 88 PRO A C 1
ATOM 609 O O . PRO A 1 88 ? -10.188 -24.656 -17.578 1 95.62 88 PRO A O 1
ATOM 612 N N . GLY A 1 89 ? -12.188 -23.75 -17.125 1 96.12 89 GLY A N 1
ATOM 613 C CA . GLY A 1 89 ? -12.297 -24.344 -15.805 1 96.12 89 GLY A CA 1
ATOM 614 C C . GLY A 1 89 ? -11.422 -23.672 -14.766 1 96.12 89 GLY A C 1
ATOM 615 O O . GLY A 1 89 ? -11.328 -24.141 -13.625 1 96.12 89 GLY A O 1
ATOM 616 N N . THR A 1 90 ? -10.789 -22.609 -15.133 1 97.5 90 THR A N 1
ATOM 617 C CA . THR A 1 90 ? -9.938 -21.891 -14.195 1 97.5 90 THR A CA 1
ATOM 618 C C . THR A 1 90 ? -10.672 -20.688 -13.609 1 97.5 90 THR A C 1
ATOM 620 O O . THR A 1 90 ? -11.68 -20.25 -14.156 1 97.5 90 THR A O 1
ATOM 623 N N . PRO A 1 91 ? -10.172 -20.219 -12.438 1 97.44 91 PRO A N 1
ATOM 624 C CA . PRO A 1 91 ? -10.82 -19.047 -11.859 1 97.44 91 PRO A CA 1
ATOM 625 C C . PRO A 1 91 ? -10.891 -17.859 -12.828 1 97.44 91 PRO A C 1
ATOM 627 O O . PRO A 1 91 ? -9.945 -17.625 -13.594 1 97.44 91 PRO A O 1
ATOM 630 N N . VAL A 1 92 ? -11.992 -17.219 -12.805 1 96.94 92 VAL A N 1
ATOM 631 C CA . VAL A 1 92 ? -12.109 -15.969 -13.531 1 96.94 92 VAL A CA 1
ATOM 632 C C . VAL A 1 92 ? -11.477 -14.836 -12.727 1 96.94 92 VAL A C 1
ATOM 634 O O . VAL A 1 92 ? -11.797 -14.648 -11.555 1 96.94 92 VAL A O 1
ATOM 637 N N . LEU A 1 93 ? -10.562 -14.258 -13.352 1 97.38 93 LEU A N 1
ATOM 638 C CA . LEU A 1 93 ? -9.852 -13.148 -12.727 1 97.38 93 LEU A CA 1
ATOM 639 C C . LEU A 1 93 ? -10.117 -11.844 -13.461 1 97.38 93 LEU A C 1
ATOM 641 O O . LEU A 1 93 ? -9.742 -11.695 -14.633 1 97.38 93 LEU A O 1
ATOM 645 N N . ASP A 1 94 ? -10.844 -10.938 -12.805 1 97.88 94 ASP A N 1
ATOM 646 C CA . ASP A 1 94 ? -11.055 -9.586 -13.312 1 97.88 94 ASP A CA 1
ATOM 647 C C . ASP A 1 94 ? -10.164 -8.578 -12.586 1 97.88 94 ASP A C 1
ATOM 649 O O . ASP A 1 94 ? -10.523 -8.094 -11.508 1 97.88 94 ASP A O 1
ATOM 653 N N . ILE A 1 95 ? -9.016 -8.273 -13.164 1 98.38 95 ILE A N 1
ATOM 654 C CA . ILE A 1 95 ? -8.086 -7.281 -12.641 1 98.38 95 ILE A CA 1
ATOM 655 C C . ILE A 1 95 ? -8.281 -5.953 -13.367 1 98.38 95 ILE A C 1
ATOM 657 O O . ILE A 1 95 ? -8.141 -5.879 -14.586 1 98.38 95 ILE A O 1
ATOM 661 N N . 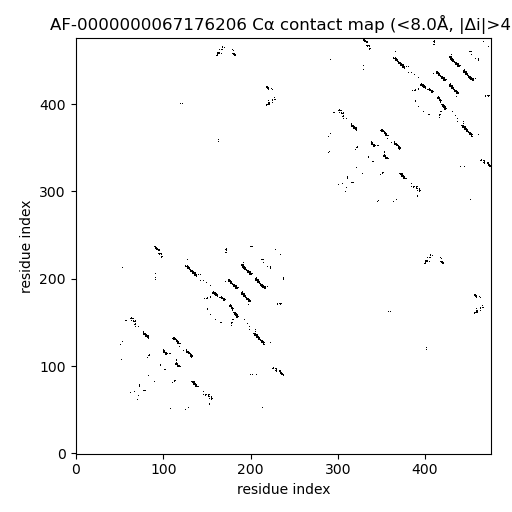PRO A 1 96 ? -8.555 -4.887 -12.641 1 98.5 96 PRO A N 1
ATOM 662 C CA . PRO A 1 96 ? -8.711 -3.598 -13.32 1 98.5 96 PRO A CA 1
ATOM 663 C C . PRO A 1 96 ? -7.395 -3.068 -13.891 1 98.5 96 PRO A C 1
ATOM 665 O O . PRO A 1 96 ? -6.32 -3.395 -13.383 1 98.5 96 PRO A O 1
ATOM 668 N N . ILE A 1 97 ? -7.523 -2.283 -14.961 1 98.44 97 ILE A N 1
ATOM 669 C CA . ILE A 1 97 ? -6.402 -1.466 -15.414 1 98.44 97 ILE A CA 1
ATOM 670 C C . ILE A 1 97 ? -6.461 -0.096 -14.742 1 98.44 97 ILE A C 1
ATOM 672 O O . ILE A 1 97 ? -7.379 0.688 -14.992 1 98.44 97 ILE A O 1
ATOM 676 N N . PRO A 1 98 ? -5.477 0.166 -13.906 1 97.25 98 PRO A N 1
ATOM 677 C CA . PRO A 1 98 ? -5.5 1.457 -13.219 1 97.25 98 PRO A CA 1
ATOM 678 C C . PRO A 1 98 ? -5.305 2.637 -14.164 1 97.25 98 PRO A C 1
ATOM 680 O O . PRO A 1 98 ? -4.793 2.467 -15.273 1 97.25 98 PRO A O 1
ATOM 683 N N . PRO A 1 99 ? -5.777 3.871 -13.719 1 94.94 99 PRO A N 1
ATOM 684 C CA . PRO A 1 99 ? -5.473 5.059 -14.516 1 94.94 99 PRO A CA 1
ATOM 685 C C . PRO A 1 99 ? -3.982 5.195 -14.82 1 94.94 99 PRO A C 1
ATOM 687 O O . PRO A 1 99 ? -3.143 4.945 -13.953 1 94.94 99 PRO A O 1
ATOM 690 N N . GLY A 1 100 ? -3.697 5.48 -16.094 1 95.94 100 GLY A N 1
ATOM 691 C CA . GLY A 1 100 ? -2.312 5.684 -16.5 1 95.94 100 GLY A CA 1
ATOM 692 C C . GLY A 1 100 ? -1.591 4.391 -16.828 1 95.94 100 GLY A C 1
ATOM 693 O O . GLY A 1 100 ? -0.378 4.391 -17.047 1 95.94 100 GLY A O 1
ATOM 694 N N . TRP A 1 101 ? -2.291 3.346 -16.828 1 97.81 101 TRP A N 1
ATOM 695 C CA . TRP A 1 101 ? -1.723 2.045 -17.172 1 97.81 101 TRP A CA 1
ATOM 696 C C . TRP A 1 101 ? -2.43 1.438 -18.375 1 97.81 101 TRP A C 1
ATOM 698 O O . TRP A 1 101 ? -3.52 1.878 -18.75 1 97.81 101 TRP A O 1
ATOM 708 N N . ALA A 1 102 ? -1.733 0.432 -18.938 1 98.62 102 ALA A N 1
ATOM 709 C CA . ALA A 1 102 ? -2.305 -0.313 -20.062 1 98.62 102 ALA A CA 1
ATOM 710 C C . ALA A 1 102 ? -1.865 -1.774 -20.031 1 98.62 102 ALA A C 1
ATOM 712 O O . ALA A 1 102 ? -0.833 -2.105 -19.438 1 98.62 102 ALA A O 1
ATOM 713 N N . ASP A 1 103 ? -2.744 -2.59 -20.672 1 98.31 103 ASP A N 1
ATOM 714 C CA . ASP A 1 103 ? -2.314 -3.961 -20.922 1 98.31 103 ASP A CA 1
ATOM 715 C C . ASP A 1 103 ? -1.017 -3.992 -21.719 1 98.31 103 ASP A C 1
ATOM 717 O O . ASP A 1 103 ? -0.853 -3.229 -22.672 1 98.31 103 ASP A O 1
ATOM 721 N N . ALA A 1 104 ? -0.158 -4.926 -21.312 1 97.5 104 ALA A N 1
ATOM 722 C CA . ALA A 1 104 ? 1.149 -4.969 -21.969 1 97.5 104 ALA A CA 1
ATOM 723 C C . ALA A 1 104 ? 1.048 -5.57 -23.359 1 97.5 104 ALA A C 1
ATOM 725 O O . ALA A 1 104 ? 1.979 -5.461 -24.156 1 97.5 104 ALA A O 1
ATOM 726 N N . GLY A 1 105 ? -0.001 -6.27 -23.641 1 95.12 105 GLY A N 1
ATOM 727 C CA . GLY A 1 105 ? -0.206 -6.828 -24.969 1 95.12 105 GLY A CA 1
ATOM 728 C C . GLY A 1 105 ? 0.89 -7.793 -25.375 1 95.12 105 GLY A C 1
ATOM 729 O O . GLY A 1 105 ? 1.171 -8.766 -24.672 1 95.12 105 GLY A O 1
ATOM 730 N N . ALA A 1 106 ? 1.561 -7.469 -26.438 1 93.75 106 ALA A N 1
ATOM 731 C CA . ALA A 1 106 ? 2.582 -8.352 -27 1 93.75 106 ALA A CA 1
ATOM 732 C C . ALA A 1 106 ? 3.797 -8.438 -26.078 1 93.75 106 ALA A C 1
ATOM 734 O O . ALA A 1 106 ? 4.605 -9.359 -26.203 1 93.75 106 ALA A O 1
ATOM 735 N N . ASP A 1 107 ? 3.848 -7.488 -25.219 1 93.12 107 ASP A N 1
ATOM 736 C CA . ASP A 1 107 ? 5.004 -7.453 -24.312 1 93.12 107 ASP A CA 1
ATOM 737 C C . ASP A 1 107 ? 4.758 -8.297 -23.078 1 93.12 107 ASP A C 1
ATOM 739 O O . ASP A 1 107 ? 5.629 -8.414 -22.203 1 93.12 107 ASP A O 1
ATOM 743 N N . THR A 1 108 ? 3.633 -8.891 -23 1 95.69 108 THR A N 1
ATOM 744 C CA . THR A 1 108 ? 3.361 -9.805 -21.891 1 95.69 108 THR A CA 1
ATOM 745 C C . THR A 1 108 ? 4.23 -11.055 -22 1 95.69 108 THR A C 1
ATOM 747 O O . THR A 1 108 ? 4.223 -11.734 -23.031 1 95.69 108 THR A O 1
ATOM 750 N N . PRO A 1 109 ? 4.961 -11.328 -20.875 1 93.81 109 PRO A N 1
ATOM 751 C CA . PRO A 1 109 ? 5.703 -12.594 -20.922 1 93.81 109 PRO A CA 1
ATOM 752 C C . PRO A 1 109 ? 4.805 -13.797 -21.188 1 93.81 109 PRO A C 1
ATOM 754 O O . PRO A 1 109 ? 3.656 -13.828 -20.734 1 93.81 109 PRO A O 1
ATOM 757 N N . GLU A 1 110 ? 5.406 -14.812 -21.812 1 93 110 GLU A N 1
ATOM 758 C CA . GLU A 1 110 ? 4.641 -15.992 -22.203 1 93 110 GLU A CA 1
ATOM 759 C C . GLU A 1 110 ? 4.113 -16.734 -20.984 1 93 110 GLU A C 1
ATOM 761 O O . GLU A 1 110 ? 3.031 -17.328 -21.031 1 93 110 GLU A O 1
ATOM 766 N N . TRP A 1 111 ? 4.848 -16.703 -19.984 1 92.94 111 TRP A N 1
ATOM 767 C CA . TRP A 1 111 ? 4.516 -17.469 -18.797 1 92.94 111 TRP A CA 1
ATOM 768 C C . TRP A 1 111 ? 3.451 -16.75 -17.969 1 92.94 111 TRP A C 1
ATOM 770 O O . TRP A 1 111 ? 2.875 -17.328 -17.047 1 92.94 111 TRP A O 1
ATOM 780 N N . ALA A 1 112 ? 3.18 -15.516 -18.281 1 97 112 ALA A N 1
ATOM 781 C CA . ALA A 1 112 ? 2.326 -14.672 -17.453 1 97 112 ALA A CA 1
ATOM 782 C C . ALA A 1 112 ? 0.852 -14.898 -17.766 1 97 112 ALA A C 1
ATOM 784 O O . ALA A 1 112 ? 0.499 -15.211 -18.906 1 97 112 ALA A O 1
ATOM 785 N N . TRP A 1 113 ? 0.048 -14.82 -16.719 1 97.75 113 TRP A N 1
ATOM 786 C CA . TRP A 1 113 ? -1.397 -14.758 -16.906 1 97.75 113 TRP A CA 1
ATOM 787 C C . TRP A 1 113 ? -1.811 -13.422 -17.516 1 97.75 113 TRP A C 1
ATOM 789 O O . TRP A 1 113 ? -2.598 -13.383 -18.469 1 97.75 113 TRP A O 1
ATOM 799 N N . SER A 1 114 ? -1.297 -12.352 -17 1 97.75 114 SER A N 1
ATOM 800 C CA . SER A 1 114 ? -1.45 -11.008 -17.547 1 97.75 114 SER A CA 1
ATOM 801 C C . SER A 1 114 ? -0.276 -10.117 -17.156 1 97.75 114 SER A C 1
ATOM 803 O O . SER A 1 114 ? 0.503 -10.461 -16.266 1 97.75 114 SER A O 1
ATOM 805 N N . ALA A 1 115 ? -0.155 -9.023 -17.891 1 98.44 115 ALA A N 1
ATOM 806 C CA . ALA A 1 115 ? 0.792 -7.965 -17.547 1 98.44 115 ALA A CA 1
ATOM 807 C C . ALA A 1 115 ? 0.24 -6.594 -17.922 1 98.44 115 ALA A C 1
ATOM 809 O O . ALA A 1 115 ? -0.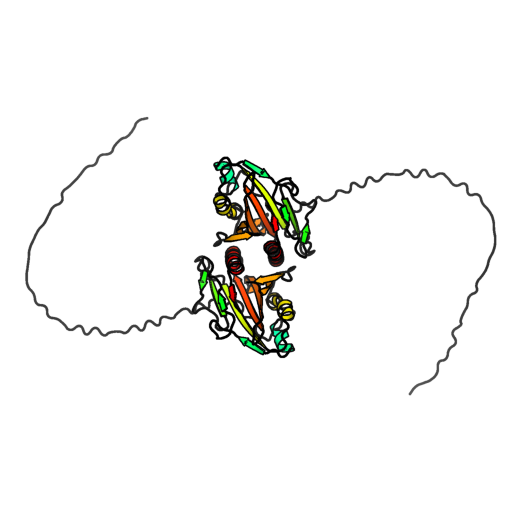482 -6.453 -18.906 1 98.44 115 ALA A O 1
ATOM 810 N N . MET A 1 116 ? 0.562 -5.617 -17.094 1 98.75 116 MET A N 1
ATOM 811 C CA . MET A 1 116 ? 0.234 -4.227 -17.391 1 98.75 116 MET A CA 1
ATOM 812 C C . MET A 1 116 ? 1.433 -3.316 -17.141 1 98.75 116 MET A C 1
ATOM 814 O O . MET A 1 116 ? 2.322 -3.656 -16.359 1 98.75 116 MET A O 1
ATOM 818 N N . VAL A 1 117 ? 1.414 -2.197 -17.812 1 98.5 117 VAL A N 1
ATOM 819 C CA . VAL A 1 117 ? 2.561 -1.295 -17.797 1 98.5 117 VAL A CA 1
ATOM 820 C C . VAL A 1 117 ? 2.078 0.153 -17.75 1 98.5 117 VAL A C 1
ATOM 822 O O . VAL A 1 117 ? 1.043 0.489 -18.328 1 98.5 117 VAL A O 1
ATOM 825 N N . SER A 1 118 ? 2.846 0.961 -16.969 1 97.19 118 SER A N 1
ATOM 826 C CA . SER A 1 118 ? 2.533 2.387 -16.969 1 97.19 118 SER A CA 1
ATOM 827 C C . SER A 1 118 ? 2.775 3.008 -18.344 1 97.19 118 SER A C 1
ATOM 829 O O . SER A 1 118 ? 3.766 2.695 -19 1 97.19 118 SER A O 1
ATOM 831 N N . THR A 1 119 ? 1.866 3.951 -18.625 1 96.62 119 THR A N 1
ATOM 832 C CA . THR A 1 119 ? 1.984 4.617 -19.906 1 96.62 119 THR A CA 1
ATOM 833 C C . THR A 1 119 ? 2.551 6.027 -19.734 1 96.62 119 THR A C 1
ATOM 835 O O . THR A 1 119 ? 2.549 6.816 -20.688 1 96.62 119 THR A O 1
ATOM 838 N N . ASP A 1 120 ? 2.982 6.324 -18.594 1 94.56 120 ASP A N 1
ATOM 839 C CA . ASP A 1 120 ? 3.578 7.637 -18.375 1 94.56 120 ASP A CA 1
ATOM 840 C C . ASP A 1 120 ? 4.828 7.828 -19.234 1 94.56 120 ASP A C 1
ATOM 842 O O . ASP A 1 120 ? 5.785 7.059 -19.125 1 94.56 120 ASP A O 1
ATOM 846 N N . PRO A 1 121 ? 4.887 8.953 -20.016 1 94.62 121 PRO A N 1
ATOM 847 C CA . PRO A 1 121 ? 6.043 9.164 -20.875 1 94.62 121 PRO A CA 1
ATOM 848 C C . PRO A 1 121 ? 7.344 9.352 -20.094 1 94.62 121 PRO A C 1
ATOM 850 O O . PRO A 1 121 ? 8.422 9.023 -20.609 1 94.62 121 PRO A O 1
ATOM 853 N N . ALA A 1 122 ? 7.188 9.758 -18.906 1 92.12 122 ALA A N 1
ATOM 854 C CA . ALA A 1 122 ? 8.375 9.977 -18.078 1 92.12 122 ALA A CA 1
ATOM 855 C C . ALA A 1 122 ? 9.086 8.656 -17.797 1 92.12 122 ALA A C 1
ATOM 857 O O . ALA A 1 122 ? 10.266 8.648 -17.422 1 92.12 122 ALA A O 1
ATOM 858 N N . PHE A 1 123 ? 8.32 7.594 -18 1 94.62 123 PHE A N 1
ATOM 859 C CA . PHE A 1 123 ? 8.867 6.293 -17.641 1 94.62 123 PHE A CA 1
ATOM 860 C C . PHE A 1 123 ? 9.133 5.457 -18.891 1 94.62 123 PHE A C 1
ATOM 862 O O . PHE A 1 123 ? 9.32 4.242 -18.797 1 94.62 123 PHE A O 1
ATOM 869 N N . ALA A 1 124 ? 9.195 5.992 -19.984 1 94.12 124 ALA A N 1
ATOM 870 C CA . ALA A 1 124 ? 9.195 5.27 -21.25 1 94.12 124 ALA A CA 1
ATOM 871 C C . ALA A 1 124 ? 10.398 4.328 -21.344 1 94.12 124 ALA A C 1
ATOM 873 O O . ALA A 1 124 ? 10.289 3.229 -21.891 1 94.12 124 ALA A O 1
ATOM 874 N N . ASP A 1 125 ? 11.547 4.695 -20.812 1 94.88 125 ASP A N 1
ATOM 875 C CA . ASP A 1 125 ? 12.758 3.896 -20.938 1 94.88 125 ASP A CA 1
ATOM 876 C C . ASP A 1 125 ? 12.711 2.672 -20.031 1 94.88 125 ASP A C 1
ATOM 878 O O . ASP A 1 125 ? 13.328 1.646 -20.328 1 94.88 125 ASP A O 1
ATOM 882 N N . ASP A 1 126 ? 12.078 2.787 -18.891 1 95.19 126 ASP A N 1
ATOM 883 C CA . ASP A 1 126 ? 11.938 1.709 -17.922 1 95.19 126 ASP A CA 1
ATOM 884 C C . ASP A 1 126 ? 10.625 1.83 -17.141 1 95.19 126 ASP A C 1
ATOM 886 O O . ASP A 1 126 ? 10.625 2.23 -15.984 1 95.19 126 ASP A O 1
ATOM 890 N N . PRO A 1 127 ? 9.57 1.42 -17.781 1 96.56 127 PRO A N 1
ATOM 891 C CA . PRO A 1 127 ? 8.266 1.612 -17.141 1 96.56 127 PRO A CA 1
ATOM 892 C C . PRO A 1 127 ? 8.016 0.606 -16.016 1 96.56 127 PRO A C 1
ATOM 894 O O . PRO A 1 127 ? 8.422 -0.555 -16.125 1 96.56 127 PRO A O 1
ATOM 897 N N . PRO A 1 128 ? 7.34 1.097 -14.898 1 97 128 PRO A N 1
ATOM 898 C CA . PRO A 1 128 ? 6.883 0.101 -13.93 1 97 128 PRO A CA 1
ATOM 899 C C . PRO A 1 128 ? 5.875 -0.881 -14.523 1 97 128 PRO A C 1
ATOM 901 O O . PRO A 1 128 ? 5.141 -0.534 -15.453 1 97 128 PRO A O 1
ATOM 904 N N . MET A 1 129 ? 5.914 -2.068 -13.953 1 98.12 129 MET A N 1
ATOM 905 C CA . MET A 1 129 ? 5.098 -3.152 -14.5 1 98.12 129 MET A CA 1
ATOM 906 C C . MET A 1 129 ? 4.461 -3.967 -13.375 1 98.12 129 MET A C 1
ATOM 908 O O . MET A 1 129 ? 5.031 -4.09 -12.289 1 98.12 129 MET A O 1
ATOM 912 N N . ILE A 1 130 ? 3.289 -4.445 -13.625 1 98.69 130 ILE A N 1
ATOM 913 C CA . ILE A 1 130 ? 2.605 -5.398 -12.758 1 98.69 130 ILE A CA 1
ATOM 914 C C . ILE A 1 130 ? 2.246 -6.652 -13.555 1 98.69 130 ILE A C 1
ATOM 916 O O . ILE A 1 130 ? 1.571 -6.57 -14.586 1 98.69 130 ILE A O 1
ATOM 920 N N . ILE A 1 131 ? 2.77 -7.77 -13.086 1 98.56 131 ILE A N 1
ATOM 921 C CA . ILE A 1 131 ? 2.58 -9.039 -13.789 1 98.56 131 ILE A CA 1
ATOM 922 C C . ILE A 1 131 ? 1.831 -10.016 -12.883 1 98.56 131 ILE A C 1
ATOM 924 O O . ILE A 1 131 ? 2.168 -10.172 -11.711 1 98.56 131 ILE A O 1
ATOM 928 N N . ALA A 1 132 ? 0.815 -10.641 -13.445 1 98.56 132 ALA A N 1
ATOM 929 C CA . ALA A 1 132 ? 0.094 -11.711 -12.766 1 98.56 132 ALA A CA 1
ATOM 930 C C . ALA A 1 132 ? 0.515 -13.078 -13.305 1 98.56 132 ALA A C 1
ATOM 932 O O . ALA A 1 132 ? 0.614 -13.266 -14.523 1 98.56 132 ALA A O 1
ATOM 933 N N . LEU A 1 133 ? 0.839 -13.93 -12.383 1 98.12 133 LEU A N 1
ATOM 934 C CA . LEU A 1 133 ? 1.079 -15.336 -12.672 1 98.12 133 LEU A CA 1
ATOM 935 C C . LEU A 1 133 ? 0.067 -16.219 -11.953 1 98.12 133 LEU A C 1
ATOM 937 O O . LEU A 1 133 ? -0.26 -15.977 -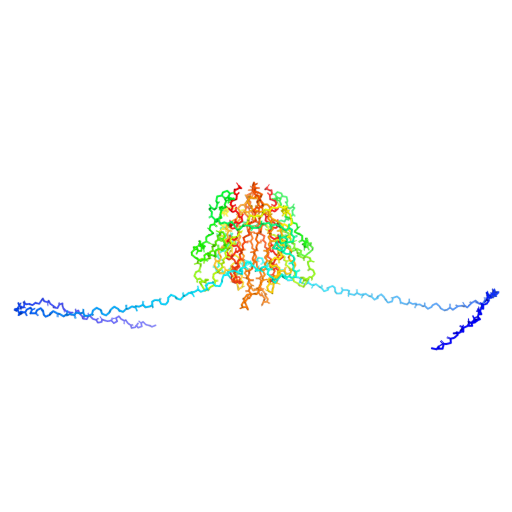10.789 1 98.12 133 LEU A O 1
ATOM 941 N N . MET A 1 134 ? -0.444 -17.234 -12.664 1 98.25 134 MET A N 1
ATOM 942 C CA . MET A 1 134 ? -1.344 -18.188 -12.031 1 98.25 134 MET A CA 1
ATOM 943 C C . MET A 1 134 ? -0.932 -19.625 -12.352 1 98.25 134 MET A C 1
ATOM 945 O O . MET A 1 134 ? -0.565 -19.922 -13.484 1 98.25 134 MET A O 1
ATOM 949 N N . SER A 1 135 ? -0.929 -20.422 -11.328 1 98.5 135 SER A N 1
ATOM 950 C CA . SER A 1 135 ? -0.689 -21.844 -11.492 1 98.5 135 SER A CA 1
ATOM 951 C C . SER A 1 135 ? -1.745 -22.672 -10.766 1 98.5 135 SER A C 1
ATOM 953 O O . SER A 1 135 ? -2.352 -22.203 -9.805 1 98.5 135 SER A O 1
ATOM 955 N N . ARG A 1 136 ? -1.968 -23.797 -11.266 1 98.75 136 ARG A N 1
ATOM 956 C CA . ARG A 1 136 ? -2.73 -24.828 -10.555 1 98.75 136 ARG A CA 1
ATOM 957 C C . ARG A 1 136 ? -1.806 -25.859 -9.914 1 98.75 136 ARG A C 1
ATOM 959 O O . ARG A 1 136 ? -0.932 -26.406 -10.586 1 98.75 136 ARG A O 1
ATOM 966 N N . LEU A 1 137 ? -1.965 -26.062 -8.703 1 98.88 137 LEU A N 1
ATOM 967 C CA . LEU A 1 137 ? -1.233 -27.094 -7.973 1 98.88 137 LEU A CA 1
ATOM 968 C C . LEU A 1 137 ? -2.127 -28.281 -7.688 1 98.88 137 LEU A C 1
ATOM 970 O O . LEU A 1 137 ? -3.242 -28.125 -7.18 1 98.88 137 LEU A O 1
ATOM 974 N N . THR A 1 138 ? -1.626 -29.469 -8 1 98.69 138 THR A N 1
ATOM 975 C CA . THR A 1 138 ? -2.361 -30.703 -7.719 1 98.69 138 THR A CA 1
ATOM 976 C C . THR A 1 138 ? -1.518 -31.656 -6.879 1 98.69 138 THR A C 1
ATOM 978 O O . THR A 1 138 ? -0.293 -31.688 -7.016 1 98.69 138 THR A O 1
ATOM 981 N N . GLY A 1 139 ? -2.141 -32.438 -6.062 1 97.94 139 GLY A N 1
ATOM 982 C CA . GLY A 1 139 ? -1.524 -33.25 -5.043 1 97.94 139 GLY A CA 1
ATOM 983 C C . GLY A 1 139 ? -1.935 -32.875 -3.633 1 97.94 139 GLY A C 1
ATOM 984 O O . GLY A 1 139 ? -3.018 -32.344 -3.422 1 97.94 139 GLY A O 1
ATOM 985 N N . ASP A 1 140 ? -1.099 -33.281 -2.662 1 97.19 140 ASP A N 1
ATOM 986 C CA . ASP A 1 140 ? -1.347 -32.938 -1.269 1 97.19 140 ASP A CA 1
ATOM 987 C C . ASP A 1 140 ? -0.8 -31.531 -0.957 1 97.19 140 ASP A C 1
ATOM 989 O O . ASP A 1 140 ? 0.291 -31.406 -0.398 1 97.19 140 ASP A O 1
ATOM 993 N N . VAL A 1 141 ? -1.601 -30.531 -1.343 1 98.75 141 VAL A N 1
ATOM 994 C CA . VAL A 1 141 ? -1.159 -29.156 -1.194 1 98.75 141 VAL A CA 1
ATOM 995 C C . VAL A 1 141 ? -1.8 -28.531 0.047 1 98.75 141 VAL A C 1
ATOM 997 O O . VAL A 1 141 ? -3.02 -28.594 0.216 1 98.75 141 VAL A O 1
ATOM 1000 N N . ASP A 1 142 ? -0.99 -27.953 0.903 1 98.69 142 ASP A N 1
ATOM 1001 C CA . ASP A 1 142 ? -1.458 -27.172 2.045 1 98.69 142 ASP A CA 1
ATOM 1002 C C . ASP A 1 142 ? -1.435 -25.688 1.738 1 98.69 142 ASP A C 1
ATOM 1004 O O . ASP A 1 142 ? -0.365 -25.078 1.671 1 98.69 142 ASP A O 1
ATOM 1008 N N . PRO A 1 143 ? -2.609 -25.094 1.577 1 98.81 143 PRO A N 1
ATOM 1009 C CA . PRO A 1 143 ? -2.631 -23.672 1.249 1 98.81 143 PRO A CA 1
ATOM 1010 C C . PRO A 1 143 ? -1.884 -22.812 2.271 1 98.81 143 PRO A C 1
ATOM 1012 O O . PRO A 1 143 ? -1.285 -21.797 1.913 1 98.81 143 PRO A O 1
ATOM 1015 N N . ALA A 1 144 ? -1.896 -23.156 3.482 1 98.69 144 ALA A N 1
ATOM 1016 C CA . ALA A 1 144 ? -1.199 -22.406 4.52 1 98.69 144 ALA A CA 1
ATOM 1017 C C . ALA A 1 144 ? 0.309 -22.422 4.289 1 98.69 144 ALA A C 1
ATOM 1019 O O . ALA A 1 144 ? 0.996 -21.438 4.57 1 98.69 144 ALA A O 1
ATOM 1020 N N . LYS A 1 145 ? 0.791 -23.5 3.787 1 98.81 145 LYS A N 1
ATOM 1021 C CA . LYS A 1 145 ? 2.221 -23.609 3.504 1 98.81 145 LYS A CA 1
ATOM 1022 C C . LYS A 1 145 ? 2.598 -22.766 2.283 1 98.81 145 LYS A C 1
ATOM 1024 O O . LYS A 1 145 ? 3.695 -22.203 2.223 1 98.81 145 LYS A O 1
ATOM 1029 N N . ILE A 1 146 ? 1.695 -22.734 1.303 1 98.88 146 ILE A N 1
ATOM 1030 C CA . ILE A 1 146 ? 1.916 -21.844 0.161 1 98.88 146 ILE A CA 1
ATOM 1031 C C . ILE A 1 146 ? 2.096 -20.406 0.647 1 98.88 146 ILE A C 1
ATOM 1033 O O . ILE A 1 146 ? 3.045 -19.734 0.251 1 98.88 146 ILE A O 1
ATOM 1037 N N . LEU A 1 147 ? 1.22 -19.969 1.51 1 98.88 147 LEU A N 1
ATOM 1038 C CA . LEU A 1 147 ? 1.275 -18.609 2.004 1 98.88 147 LEU A CA 1
ATOM 1039 C C . LEU A 1 147 ? 2.477 -18.406 2.924 1 98.88 147 LEU A C 1
ATOM 1041 O O . LEU A 1 147 ? 3.105 -17.344 2.908 1 98.88 147 LEU A O 1
ATOM 1045 N N . GLU A 1 148 ? 2.811 -19.391 3.682 1 98.31 148 GLU A N 1
ATOM 1046 C CA . GLU A 1 148 ? 3.979 -19.344 4.555 1 98.31 148 GLU A CA 1
ATOM 1047 C C . GLU A 1 148 ? 5.25 -19.078 3.756 1 98.31 148 GLU A C 1
ATOM 1049 O O . GLU A 1 148 ? 6.109 -18.297 4.188 1 98.31 148 GLU A O 1
ATOM 1054 N N . TYR A 1 149 ? 5.391 -19.641 2.588 1 98.19 149 TYR A N 1
ATOM 1055 C CA . TYR A 1 149 ? 6.633 -19.578 1.827 1 98.19 149 TYR A CA 1
ATOM 1056 C C . TYR A 1 149 ? 6.555 -18.516 0.744 1 98.19 149 TYR A C 1
ATOM 1058 O O . TYR A 1 149 ? 7.535 -18.266 0.038 1 98.19 149 TYR A O 1
ATOM 1066 N N . ALA A 1 150 ? 5.438 -17.859 0.662 1 98.06 150 ALA A N 1
ATOM 1067 C CA . ALA A 1 150 ? 5.164 -16.875 -0.393 1 98.06 150 ALA A CA 1
ATOM 1068 C C . ALA A 1 150 ? 6.219 -15.773 -0.41 1 98.06 150 ALA A C 1
ATOM 1070 O O . ALA A 1 150 ? 6.695 -15.383 -1.476 1 98.06 150 ALA A O 1
ATOM 1071 N N . PRO A 1 151 ? 6.691 -15.305 0.729 1 96.88 151 PRO A N 1
ATOM 1072 C CA . PRO A 1 151 ? 7.59 -14.148 0.67 1 96.88 151 PRO A CA 1
ATOM 1073 C C . PRO A 1 151 ? 9.016 -14.531 0.271 1 96.88 151 PRO A C 1
ATOM 1075 O O . PRO A 1 151 ? 9.828 -13.656 -0.028 1 96.88 151 PRO A O 1
ATOM 1078 N N . ASN A 1 152 ? 9.25 -15.789 0.167 1 96.31 152 ASN A N 1
ATOM 1079 C CA . ASN A 1 152 ? 10.641 -16.219 0.239 1 96.31 152 ASN A CA 1
ATOM 1080 C C . ASN A 1 152 ? 11.352 -16.062 -1.102 1 96.31 152 ASN A C 1
ATOM 1082 O O . ASN A 1 152 ? 12.57 -15.875 -1.145 1 96.31 152 ASN A O 1
ATOM 1086 N N . GLU A 1 153 ? 10.625 -16.141 -2.168 1 94.69 153 GLU A N 1
ATOM 1087 C CA . GLU A 1 153 ? 11.25 -15.836 -3.451 1 94.69 153 GLU A CA 1
ATOM 1088 C C . GLU A 1 153 ? 11.75 -14.398 -3.486 1 94.69 153 GLU A C 1
ATOM 1090 O O . GLU A 1 153 ? 12.844 -14.125 -3.984 1 94.69 153 GLU A O 1
ATOM 1095 N N . ILE A 1 154 ? 10.945 -13.477 -2.975 1 95.38 154 ILE A N 1
ATOM 1096 C CA . ILE A 1 154 ? 11.305 -12.07 -2.932 1 95.38 154 ILE A CA 1
ATOM 1097 C C . ILE A 1 154 ? 12.5 -11.867 -2.002 1 95.38 154 ILE A C 1
ATOM 1099 O O . ILE A 1 154 ? 13.445 -11.148 -2.336 1 95.38 154 ILE A O 1
ATOM 1103 N N . LYS A 1 155 ? 12.5 -12.523 -0.892 1 94.06 155 LYS A N 1
ATOM 1104 C CA . LYS A 1 155 ? 13.578 -12.406 0.083 1 94.06 155 LYS A CA 1
ATOM 1105 C C . LYS A 1 155 ? 14.891 -12.93 -0.487 1 94.06 155 LYS A C 1
ATOM 1107 O O . LYS A 1 155 ? 15.969 -12.562 -0.015 1 94.06 155 LYS A O 1
ATOM 1112 N N . ASN A 1 156 ? 14.82 -13.773 -1.501 1 94.44 156 ASN A N 1
ATOM 1113 C CA . ASN A 1 156 ? 16.016 -14.375 -2.098 1 94.44 156 ASN A CA 1
ATOM 1114 C C . ASN A 1 156 ? 16.578 -13.508 -3.219 1 94.44 156 ASN A C 1
ATOM 1116 O O . ASN A 1 156 ? 17.609 -13.836 -3.809 1 94.44 156 ASN A O 1
ATOM 1120 N N . LEU A 1 157 ? 15.953 -12.398 -3.535 1 94.56 157 LEU A N 1
ATOM 1121 C CA . LEU A 1 157 ? 16.438 -11.547 -4.617 1 94.56 157 LEU A CA 1
ATOM 1122 C C . LEU A 1 157 ? 17.766 -10.891 -4.238 1 94.56 157 LEU A C 1
ATOM 1124 O O . LEU A 1 157 ? 18.016 -10.641 -3.061 1 94.56 157 LEU A O 1
ATOM 1128 N N . PRO A 1 158 ? 18.562 -10.594 -5.277 1 94.06 158 PRO A N 1
ATOM 1129 C CA . PRO A 1 158 ? 19.844 -9.961 -5 1 94.06 158 PRO A CA 1
ATOM 1130 C C . PRO A 1 158 ? 19.703 -8.609 -4.305 1 94.06 158 PRO A C 1
ATOM 1132 O O . PRO A 1 15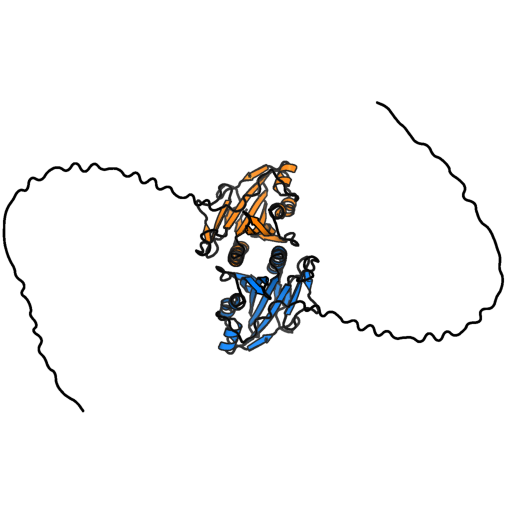8 ? 18.938 -7.758 -4.754 1 94.06 158 PRO A O 1
ATOM 1135 N N . GLY A 1 159 ? 20.391 -8.484 -3.203 1 92.62 159 GLY A N 1
ATOM 1136 C CA . GLY A 1 159 ? 20.422 -7.199 -2.52 1 92.62 159 GLY A CA 1
ATOM 1137 C C . GLY A 1 159 ? 19.109 -6.848 -1.854 1 92.62 159 GLY A C 1
ATOM 1138 O O . GLY A 1 159 ? 18.844 -5.68 -1.563 1 92.62 159 GLY A O 1
ATOM 1139 N N . TYR A 1 160 ? 18.344 -7.805 -1.677 1 92.56 160 TYR A N 1
ATOM 1140 C CA . TYR A 1 160 ? 17.047 -7.535 -1.078 1 92.56 160 TYR A CA 1
ATOM 1141 C C . TYR A 1 160 ? 17.188 -6.789 0.243 1 92.56 160 TYR A C 1
ATOM 1143 O O . TYR A 1 160 ? 17.953 -7.211 1.116 1 92.56 160 TYR A O 1
ATOM 1151 N N . ASP A 1 161 ? 16.5 -5.629 0.204 1 88.06 161 ASP A N 1
ATOM 1152 C CA . ASP A 1 161 ? 16.406 -4.777 1.386 1 88.06 161 ASP A CA 1
ATOM 1153 C C . ASP A 1 161 ? 14.953 -4.621 1.842 1 88.06 161 ASP A C 1
ATOM 1155 O O . ASP A 1 161 ? 14.211 -3.803 1.298 1 88.06 161 ASP A O 1
ATOM 1159 N N . GLY A 1 162 ? 14.586 -5.367 2.709 1 79.81 162 GLY A N 1
ATOM 1160 C CA . GLY A 1 162 ? 13.305 -5.375 3.408 1 79.81 162 GLY A CA 1
ATOM 1161 C C . GLY A 1 162 ? 13.43 -5.773 4.867 1 79.81 162 GLY A C 1
ATOM 1162 O O . GLY A 1 162 ? 12.516 -6.387 5.426 1 79.81 162 GLY A O 1
ATOM 1163 N N . GLU A 1 163 ? 14.562 -5.395 5.258 1 67.56 163 GLU A N 1
ATOM 1164 C CA . GLU A 1 163 ? 14.875 -5.797 6.629 1 67.56 163 GLU A CA 1
ATOM 1165 C C . GLU A 1 163 ? 13.789 -5.32 7.594 1 67.56 163 GLU A C 1
ATOM 1167 O O . GLU A 1 163 ? 13.242 -4.227 7.438 1 67.56 163 GLU A O 1
ATOM 1172 N N . GLY A 1 164 ? 13.352 -6.234 8.312 1 70.94 164 GLY A N 1
ATOM 1173 C CA . GLY A 1 164 ? 12.344 -6.008 9.336 1 70.94 164 GLY A CA 1
ATOM 1174 C C . GLY A 1 164 ? 10.945 -6.387 8.891 1 70.94 164 GLY A C 1
ATOM 1175 O O . GLY A 1 164 ? 10.008 -6.359 9.688 1 70.94 164 GLY A O 1
ATOM 1176 N N . SER A 1 165 ? 10.883 -6.668 7.582 1 80.5 165 SER A N 1
ATOM 1177 C CA . SER A 1 165 ? 9.57 -7.09 7.117 1 80.5 165 SER A CA 1
ATOM 1178 C C . SER A 1 165 ? 9.539 -8.586 6.824 1 80.5 165 SER A C 1
ATOM 1180 O O . SER A 1 165 ? 10.422 -9.102 6.141 1 80.5 165 SER A O 1
ATOM 1182 N N . GLU A 1 166 ? 8.625 -9.266 7.406 1 87.12 166 GLU A N 1
ATOM 1183 C CA . GLU A 1 166 ? 8.344 -10.656 7.055 1 87.12 166 GLU A CA 1
ATOM 1184 C C . GLU A 1 166 ? 7.164 -10.75 6.086 1 87.12 166 GLU A C 1
ATOM 1186 O O . GLU A 1 166 ? 6.781 -11.844 5.676 1 87.12 166 GLU A O 1
ATOM 1191 N N . GLY A 1 167 ? 6.723 -9.695 5.695 1 93.94 167 GLY A N 1
ATOM 1192 C CA . GLY A 1 167 ? 5.461 -9.68 4.973 1 93.94 167 GLY A CA 1
ATOM 1193 C C . GLY A 1 167 ? 4.25 -9.688 5.887 1 93.94 167 GLY A C 1
ATOM 1194 O O . GLY A 1 167 ? 4.387 -9.578 7.109 1 93.94 167 GLY A O 1
ATOM 1195 N N . THR A 1 168 ? 3.096 -9.664 5.203 1 95.25 168 THR A N 1
ATOM 1196 C CA . THR A 1 168 ? 1.876 -9.562 6 1 95.25 168 THR A CA 1
ATOM 1197 C C . THR A 1 168 ? 0.754 -10.391 5.375 1 95.25 168 THR A C 1
ATOM 1199 O O . THR A 1 168 ? 0.62 -10.438 4.148 1 95.25 168 THR A O 1
ATOM 1202 N N . ALA A 1 169 ? 0.073 -11.078 6.336 1 95.81 169 ALA A N 1
ATOM 1203 C CA . ALA A 1 169 ? -1.157 -11.727 5.891 1 95.81 169 ALA A CA 1
ATOM 1204 C C . ALA A 1 169 ? -2.172 -10.695 5.395 1 95.81 169 ALA A C 1
ATOM 1206 O O . ALA A 1 169 ? -2.256 -9.594 5.93 1 95.81 169 ALA A O 1
ATOM 1207 N N . ASP A 1 170 ? -2.924 -11.07 4.371 1 95.69 170 ASP A N 1
ATOM 1208 C CA . ASP A 1 170 ? -3.902 -10.203 3.721 1 95.69 170 ASP A CA 1
ATOM 1209 C C . ASP A 1 170 ? -4.992 -11.023 3.033 1 95.69 170 ASP A C 1
ATOM 1211 O O . ASP A 1 170 ? -5.141 -12.211 3.299 1 95.69 170 ASP A O 1
ATOM 1215 N N . GLU A 1 171 ? -5.801 -10.297 2.273 1 96.75 171 GLU A N 1
ATOM 1216 C CA . GLU A 1 171 ? -6.801 -10.914 1.403 1 96.75 171 GLU A CA 1
ATOM 1217 C C . GLU A 1 171 ? -6.887 -10.188 0.065 1 96.75 171 GLU A C 1
ATOM 1219 O O . GLU A 1 171 ? -6.512 -9.016 -0.039 1 96.75 171 GLU A O 1
ATOM 1224 N N . LEU A 1 172 ? -7.312 -10.859 -0.884 1 98.12 172 LEU A N 1
ATOM 1225 C CA . LEU A 1 172 ? -7.723 -10.297 -2.166 1 98.12 172 LEU A CA 1
ATOM 1226 C C . LEU A 1 172 ? -9.031 -10.922 -2.641 1 98.12 172 LEU A C 1
ATOM 1228 O O . LEU A 1 172 ? -9.109 -12.141 -2.822 1 98.12 172 LEU A O 1
ATOM 1232 N N . SER A 1 173 ? -10.031 -10.055 -2.836 1 97.94 173 SER A N 1
ATOM 1233 C CA . SER A 1 173 ? -11.336 -10.508 -3.299 1 97.94 173 SER A CA 1
ATOM 1234 C C . SER A 1 173 ? -11.891 -11.617 -2.406 1 97.94 173 SER A C 1
ATOM 1236 O O . SER A 1 173 ? -12.516 -12.562 -2.893 1 97.94 173 SER A O 1
ATOM 1238 N N . GLY A 1 174 ? -11.602 -11.602 -1.131 1 96.44 174 GLY A N 1
ATOM 1239 C CA . GLY A 1 174 ? -12.148 -12.547 -0.171 1 96.44 174 GLY A CA 1
ATOM 1240 C C . GLY A 1 174 ? -11.297 -13.797 -0.012 1 96.44 174 GLY A C 1
ATOM 1241 O O . GLY A 1 174 ? -11.594 -14.656 0.819 1 96.44 174 GLY A O 1
ATOM 1242 N N . PHE A 1 175 ? -10.227 -13.93 -0.774 1 98.75 175 PHE A N 1
ATOM 1243 C CA . PHE A 1 175 ? -9.344 -15.086 -0.675 1 98.75 175 PHE A CA 1
ATOM 1244 C C . PHE A 1 175 ? -8.102 -14.75 0.144 1 98.75 175 PHE A C 1
ATOM 1246 O O . PHE A 1 175 ? -7.582 -13.633 0.061 1 98.75 175 PHE A O 1
ATOM 1253 N N . ASP A 1 176 ? -7.582 -15.766 0.856 1 98.62 176 ASP A N 1
ATOM 1254 C CA . ASP A 1 176 ? -6.387 -15.578 1.67 1 98.62 176 ASP A CA 1
ATOM 1255 C C . ASP A 1 176 ? -5.18 -15.219 0.802 1 98.62 176 ASP A C 1
ATOM 1257 O O . ASP A 1 176 ? -5 -15.781 -0.279 1 98.62 176 ASP A O 1
ATOM 1261 N N . ALA A 1 177 ? -4.41 -14.305 1.319 1 98.75 177 ALA A N 1
ATOM 1262 C CA . ALA A 1 177 ? -3.238 -13.836 0.585 1 98.75 177 ALA A CA 1
ATOM 1263 C C . ALA A 1 177 ? -2.096 -13.492 1.537 1 98.75 177 ALA A C 1
ATOM 1265 O O . ALA A 1 177 ? -2.279 -13.477 2.756 1 98.75 177 ALA A O 1
ATOM 1266 N N . TYR A 1 178 ? -0.97 -13.391 1.013 1 98.5 178 TYR A N 1
ATOM 1267 C CA . TYR A 1 178 ? 0.221 -12.914 1.712 1 98.5 178 TYR A CA 1
ATOM 1268 C C . TYR A 1 178 ? 0.985 -11.906 0.867 1 98.5 178 TYR A C 1
ATOM 1270 O O . TYR A 1 178 ? 1.171 -12.109 -0.336 1 98.5 178 TYR A O 1
ATOM 1278 N N . GLN A 1 179 ? 1.339 -10.828 1.493 1 97.38 179 GLN A N 1
ATOM 1279 C CA . GLN A 1 179 ? 1.977 -9.742 0.756 1 97.38 179 GLN A CA 1
ATOM 1280 C C . GLN A 1 179 ? 3.361 -9.438 1.317 1 97.38 179 GLN A C 1
ATOM 1282 O O . GLN A 1 179 ? 3.576 -9.508 2.529 1 97.38 179 GLN A O 1
ATOM 1287 N N . ILE A 1 180 ? 4.277 -9.117 0.384 1 96.25 180 ILE A N 1
ATOM 1288 C CA . ILE A 1 180 ? 5.621 -8.688 0.767 1 96.25 180 ILE A CA 1
ATOM 1289 C C . ILE A 1 180 ? 6.109 -7.605 -0.189 1 96.25 180 ILE A C 1
ATOM 1291 O O . ILE A 1 180 ? 5.719 -7.574 -1.358 1 96.25 180 ILE A O 1
ATOM 1295 N N . GLY A 1 181 ? 6.859 -6.645 0.318 1 94.5 181 GLY A N 1
ATOM 1296 C CA . GLY A 1 181 ? 7.512 -5.629 -0.492 1 94.5 181 GLY A CA 1
ATOM 1297 C C . GLY A 1 181 ? 8.898 -5.258 0.013 1 94.5 181 GLY A C 1
ATOM 1298 O O . GLY A 1 181 ? 9.305 -5.695 1.092 1 94.5 181 GLY A O 1
ATOM 1299 N N . GLY A 1 182 ? 9.609 -4.512 -0.843 1 93.69 182 GLY A N 1
ATOM 1300 C CA . GLY A 1 182 ? 10.953 -4.051 -0.526 1 93.69 182 GLY A CA 1
ATOM 1301 C C . GLY A 1 182 ? 11.711 -3.543 -1.737 1 93.69 182 GLY A C 1
ATOM 1302 O O . GLY A 1 182 ? 11.109 -3.123 -2.727 1 93.69 182 GLY A O 1
ATOM 1303 N N . MET A 1 183 ? 13.016 -3.523 -1.456 1 93.5 183 MET A N 1
ATOM 1304 C CA . MET A 1 183 ? 13.914 -3.137 -2.539 1 93.5 183 MET A CA 1
ATOM 1305 C C . MET A 1 183 ? 14.875 -4.27 -2.877 1 93.5 183 MET A C 1
ATOM 1307 O O . MET A 1 183 ? 15.094 -5.164 -2.061 1 93.5 183 MET A O 1
ATOM 1311 N N . TYR A 1 184 ? 15.32 -4.238 -4.094 1 94.56 184 TYR A N 1
ATOM 1312 C CA . TYR A 1 184 ? 16.328 -5.191 -4.551 1 94.56 184 TYR A CA 1
ATOM 1313 C C . TYR A 1 184 ? 17.203 -4.582 -5.633 1 94.56 184 TYR A C 1
ATOM 1315 O O . TYR A 1 184 ? 17 -3.432 -6.031 1 94.56 184 TYR A O 1
ATOM 1323 N N . VAL A 1 185 ? 18.25 -5.387 -6.043 1 95.12 185 VAL A N 1
ATOM 1324 C CA . VAL A 1 185 ? 19.172 -4.871 -7.047 1 95.12 185 VAL A CA 1
ATOM 1325 C C . VAL A 1 185 ? 19.047 -5.684 -8.336 1 95.12 185 VAL A C 1
ATOM 1327 O O . VAL A 1 185 ? 19.094 -6.914 -8.305 1 95.12 185 VAL A O 1
ATOM 1330 N N . ARG A 1 186 ? 18.766 -4.957 -9.375 1 95.06 186 ARG A N 1
ATOM 1331 C CA . ARG A 1 186 ? 18.797 -5.535 -10.719 1 95.06 186 ARG A CA 1
ATOM 1332 C C . ARG A 1 186 ? 19.656 -4.703 -11.656 1 95.06 186 ARG A C 1
ATOM 1334 O O . ARG A 1 186 ? 19.438 -3.496 -11.797 1 95.06 186 ARG A O 1
ATOM 1341 N N . ASP A 1 187 ? 20.625 -5.344 -12.336 1 93.94 187 ASP A N 1
ATOM 1342 C CA . ASP A 1 187 ? 21.547 -4.684 -13.266 1 93.94 187 ASP A CA 1
ATOM 1343 C C . ASP A 1 187 ? 22.219 -3.482 -12.617 1 93.94 187 ASP A C 1
ATOM 1345 O O . ASP A 1 187 ? 22.328 -2.416 -13.227 1 93.94 187 ASP A O 1
ATOM 1349 N N . GLY A 1 188 ? 22.484 -3.682 -11.406 1 94.31 188 GLY A N 1
ATOM 1350 C CA . GLY A 1 188 ? 23.234 -2.682 -10.664 1 94.31 188 GLY A CA 1
ATOM 1351 C C . GLY A 1 188 ? 22.375 -1.536 -10.172 1 94.31 188 GLY A C 1
ATOM 1352 O O . GLY A 1 188 ? 22.875 -0.594 -9.555 1 94.31 188 GLY A O 1
ATOM 1353 N N . GLN A 1 189 ? 21.125 -1.662 -10.414 1 94.12 189 GLN A N 1
ATOM 1354 C CA . GLN A 1 189 ? 20.203 -0.604 -10.023 1 94.12 189 GLN A CA 1
ATOM 1355 C C . GLN A 1 189 ? 19.25 -1.087 -8.93 1 94.12 189 GLN A C 1
ATOM 1357 O O . GLN A 1 189 ? 18.672 -2.174 -9.039 1 94.12 189 GLN A O 1
ATOM 1362 N N . GLN A 1 190 ? 19.125 -0.234 -7.875 1 93.56 190 GLN A N 1
ATOM 1363 C CA . GLN A 1 190 ? 18.125 -0.518 -6.848 1 93.56 190 GLN A CA 1
ATOM 1364 C C . GLN A 1 190 ? 16.703 -0.32 -7.379 1 93.56 190 GLN A C 1
ATOM 1366 O O . GLN A 1 190 ? 16.422 0.676 -8.047 1 93.56 190 GLN A O 1
ATOM 1371 N N . ARG A 1 191 ? 15.859 -1.312 -7.059 1 96 191 ARG A N 1
ATOM 1372 C CA . ARG A 1 191 ? 14.492 -1.286 -7.57 1 96 191 ARG A CA 1
ATOM 1373 C C . ARG A 1 191 ? 13.492 -1.646 -6.473 1 96 191 ARG A C 1
ATOM 1375 O O . ARG A 1 191 ? 13.859 -2.271 -5.477 1 96 191 ARG A O 1
ATOM 1382 N N . LEU A 1 192 ? 12.297 -1.147 -6.746 1 95.19 192 LEU A N 1
ATOM 1383 C CA . LEU A 1 192 ? 11.148 -1.531 -5.926 1 95.19 192 LEU A CA 1
ATOM 1384 C C . LEU A 1 192 ? 10.578 -2.871 -6.379 1 95.19 192 LEU A C 1
ATOM 1386 O O . LEU A 1 192 ? 10.555 -3.166 -7.578 1 95.19 192 LEU A O 1
ATOM 1390 N N . ILE A 1 193 ? 10.125 -3.66 -5.348 1 96.19 193 ILE A N 1
ATOM 1391 C CA . ILE A 1 193 ? 9.438 -4.906 -5.656 1 96.19 193 ILE A CA 1
ATOM 1392 C C . ILE A 1 193 ? 8.328 -5.156 -4.633 1 96.19 193 ILE A C 1
ATOM 1394 O O . ILE A 1 193 ? 8.492 -4.859 -3.447 1 96.19 193 ILE A O 1
ATOM 1398 N N . ALA A 1 194 ? 7.184 -5.582 -5.082 1 96.56 194 ALA A N 1
ATOM 1399 C CA . ALA A 1 194 ? 6.09 -6.062 -4.238 1 96.56 194 ALA A CA 1
ATOM 1400 C C . ALA A 1 194 ? 5.434 -7.301 -4.84 1 96.56 194 ALA A C 1
ATOM 1402 O O . ALA A 1 194 ? 5.383 -7.453 -6.062 1 96.56 194 ALA A O 1
ATOM 1403 N N . GLN A 1 195 ? 5.043 -8.195 -3.945 1 97.62 195 GLN A N 1
ATOM 1404 C CA . GLN A 1 195 ? 4.336 -9.398 -4.375 1 97.62 195 GLN A CA 1
ATOM 1405 C C . GLN A 1 195 ? 3.162 -9.703 -3.449 1 97.62 195 GLN A C 1
ATOM 1407 O O . GLN A 1 195 ? 3.297 -9.641 -2.225 1 97.62 195 GLN A O 1
ATOM 1412 N N . LYS A 1 196 ? 1.995 -9.945 -4.016 1 98.5 196 LYS A N 1
ATOM 1413 C CA . LYS A 1 196 ? 0.862 -10.531 -3.305 1 98.5 196 LYS A CA 1
ATOM 1414 C C . LYS A 1 196 ? 0.526 -11.914 -3.852 1 98.5 196 LYS A C 1
ATOM 1416 O O . LYS A 1 196 ? 0.251 -12.07 -5.043 1 98.5 196 LYS A O 1
ATOM 1421 N N . THR A 1 197 ? 0.635 -12.898 -3.021 1 98.81 197 THR A N 1
ATOM 1422 C CA . THR A 1 197 ? 0.28 -14.273 -3.352 1 98.81 197 THR A CA 1
ATOM 1423 C C . THR A 1 197 ? -1.101 -14.625 -2.803 1 98.81 197 THR A C 1
ATOM 1425 O O . THR A 1 197 ? -1.375 -14.414 -1.618 1 98.81 197 THR A O 1
ATOM 1428 N N . VAL A 1 198 ? -1.932 -15.156 -3.627 1 98.88 198 VAL A N 1
ATOM 1429 C CA . VAL A 1 198 ? -3.311 -15.484 -3.277 1 98.88 198 VAL A CA 1
ATOM 1430 C C . VAL A 1 198 ? -3.557 -16.984 -3.492 1 98.88 198 VAL A C 1
ATOM 1432 O O . VAL A 1 198 ? -3.127 -17.547 -4.5 1 98.88 198 VAL A O 1
ATOM 1435 N N . VAL A 1 199 ? -4.168 -17.641 -2.566 1 98.94 199 VAL A N 1
ATOM 1436 C CA . VAL A 1 199 ? -4.559 -19.047 -2.744 1 98.94 199 VAL A CA 1
ATOM 1437 C C . VAL A 1 199 ? -6.062 -19.125 -3.002 1 98.94 199 VAL A C 1
ATOM 1439 O O . VAL A 1 199 ? -6.859 -18.562 -2.252 1 98.94 199 VAL A O 1
ATOM 1442 N N . ILE A 1 200 ? -6.426 -19.812 -4.043 1 98.88 200 ILE A N 1
ATOM 1443 C CA . ILE A 1 200 ? -7.805 -19.938 -4.508 1 98.88 200 ILE A CA 1
ATOM 1444 C C . ILE A 1 200 ? -8.195 -21.406 -4.594 1 98.88 200 ILE A C 1
ATOM 1446 O O . ILE A 1 200 ? -7.832 -22.094 -5.551 1 98.88 200 ILE A O 1
ATOM 1450 N N . PRO A 1 201 ? -8.93 -21.875 -3.65 1 98.31 201 PRO A N 1
ATOM 1451 C CA . PRO A 1 201 ? -9.359 -23.281 -3.74 1 98.31 201 PRO A CA 1
ATOM 1452 C C . PRO A 1 201 ? -10.211 -23.547 -4.973 1 98.31 201 PRO A C 1
ATOM 1454 O O . PRO A 1 201 ? -11.141 -22.797 -5.27 1 98.31 201 PRO A O 1
ATOM 1457 N N . GLY A 1 202 ? -9.75 -24.594 -5.707 1 96.31 202 GLY A N 1
ATOM 1458 C CA . GLY A 1 202 ? -10.539 -25.062 -6.836 1 96.31 202 GLY A CA 1
ATOM 1459 C C . GLY A 1 202 ? -10.977 -26.5 -6.707 1 96.31 202 GLY A C 1
ATOM 1460 O O . GLY A 1 202 ? -10.539 -27.203 -5.797 1 96.31 202 GLY A O 1
ATOM 1461 N N . GLN A 1 203 ? -11.891 -26.891 -7.664 1 93.44 203 GLN A N 1
ATOM 1462 C CA . GLN A 1 203 ? -12.391 -28.266 -7.652 1 93.44 203 GLN A CA 1
ATOM 1463 C C . GLN A 1 203 ? -11.312 -29.25 -8.102 1 93.44 203 GLN A C 1
ATOM 1465 O O . GLN A 1 203 ? -11.305 -30.406 -7.672 1 93.44 203 GLN A O 1
ATOM 1470 N N . ASP A 1 204 ? -10.391 -28.797 -8.906 1 96.94 204 ASP A N 1
ATOM 1471 C CA . ASP A 1 204 ? -9.406 -29.688 -9.5 1 96.94 204 ASP A CA 1
ATOM 1472 C C . ASP A 1 204 ? -8.008 -29.406 -8.945 1 96.94 204 ASP A C 1
ATOM 1474 O O . ASP A 1 204 ? -7.008 -29.859 -9.5 1 96.94 204 ASP A O 1
ATOM 1478 N N . GLY A 1 205 ? -7.93 -28.609 -7.898 1 97.94 205 GLY A N 1
ATOM 1479 C CA . GLY A 1 205 ? -6.656 -28.281 -7.281 1 97.94 205 GLY A CA 1
ATOM 1480 C C . GLY A 1 205 ? -6.656 -26.906 -6.613 1 97.94 205 GLY A C 1
ATOM 1481 O O . GLY A 1 205 ? -7.699 -26.266 -6.492 1 97.94 205 GLY A O 1
ATOM 1482 N N . LEU A 1 206 ? -5.469 -26.562 -6.094 1 98.88 206 LEU A N 1
ATOM 1483 C CA . LEU A 1 206 ? -5.277 -25.219 -5.539 1 98.88 206 LEU A CA 1
ATOM 1484 C C . LEU A 1 206 ? -4.691 -24.281 -6.582 1 98.88 206 LEU A C 1
ATOM 1486 O O . LEU A 1 206 ? -3.652 -24.578 -7.18 1 98.88 206 LEU A O 1
ATOM 1490 N N . TYR A 1 207 ? -5.418 -23.234 -6.828 1 98.88 207 TYR A N 1
ATOM 1491 C CA . TYR A 1 207 ? -4.859 -22.203 -7.699 1 98.88 207 TYR A CA 1
ATOM 1492 C C . TYR A 1 207 ? -4.07 -21.172 -6.895 1 98.88 207 TYR A C 1
ATOM 1494 O O . TYR A 1 207 ? -4.512 -20.734 -5.828 1 98.88 207 TYR A O 1
ATOM 1502 N N . VAL A 1 208 ? -2.865 -20.844 -7.355 1 98.88 208 VAL A N 1
ATOM 1503 C CA . VAL A 1 208 ? -1.998 -19.844 -6.738 1 98.88 208 VAL A CA 1
ATOM 1504 C C . VAL A 1 208 ? -1.787 -18.672 -7.703 1 98.88 208 VAL A C 1
ATOM 1506 O O . VAL A 1 208 ? -1.281 -18.859 -8.812 1 98.88 208 VAL A O 1
ATOM 1509 N N . LEU A 1 209 ? -2.293 -17.531 -7.309 1 98.81 209 LEU A N 1
ATOM 1510 C CA . LEU A 1 209 ? -2.107 -16.281 -8.047 1 98.81 209 LEU A CA 1
ATOM 1511 C C . LEU A 1 209 ? -1.015 -15.43 -7.406 1 98.81 209 LEU A C 1
ATOM 1513 O O . LEU A 1 209 ? -1.02 -15.219 -6.191 1 98.81 209 LEU A O 1
ATOM 1517 N N . GLN A 1 210 ? -0.065 -15.008 -8.18 1 98.62 210 GLN A N 1
ATOM 1518 C CA . GLN A 1 210 ? 0.957 -14.078 -7.715 1 98.62 210 GLN A CA 1
ATOM 1519 C C . GLN A 1 210 ? 0.942 -12.789 -8.539 1 98.62 210 GLN A C 1
ATOM 1521 O O . GLN A 1 210 ? 1.163 -12.82 -9.75 1 98.62 210 GLN A O 1
ATOM 1526 N N . LEU A 1 211 ? 0.636 -11.711 -7.852 1 98.81 211 LEU A N 1
ATOM 1527 C CA . LEU A 1 211 ? 0.743 -10.375 -8.43 1 98.81 211 LEU A CA 1
ATOM 1528 C C . LEU A 1 211 ? 2.074 -9.727 -8.07 1 98.81 211 LEU A C 1
ATOM 1530 O O . LEU A 1 211 ? 2.369 -9.523 -6.887 1 98.81 211 LEU A O 1
ATOM 1534 N N . ASN A 1 212 ? 2.861 -9.406 -9.102 1 98.38 212 ASN A N 1
ATOM 1535 C CA . ASN A 1 212 ? 4.191 -8.836 -8.898 1 98.38 212 ASN A CA 1
ATOM 1536 C C . ASN A 1 212 ? 4.293 -7.43 -9.477 1 98.38 212 ASN A C 1
ATOM 1538 O O . ASN A 1 212 ? 4.055 -7.219 -10.664 1 98.38 212 ASN A O 1
ATOM 1542 N N . ALA A 1 213 ? 4.645 -6.531 -8.633 1 98.38 213 ALA A N 1
ATOM 1543 C CA . ALA A 1 213 ? 4.883 -5.148 -9.047 1 98.38 213 ALA A CA 1
ATOM 1544 C C . ALA A 1 213 ? 6.363 -4.801 -8.961 1 98.38 213 ALA A C 1
ATOM 1546 O O . ALA A 1 213 ? 7.039 -5.16 -7.996 1 98.38 213 ALA A O 1
ATOM 1547 N N . ASP A 1 214 ? 6.828 -4.121 -9.992 1 97.69 214 ASP A N 1
ATOM 1548 C CA . ASP A 1 214 ? 8.242 -3.768 -10.086 1 97.69 214 ASP A CA 1
ATOM 1549 C C . ASP A 1 214 ? 8.422 -2.393 -10.727 1 97.69 214 ASP A C 1
ATOM 1551 O O . ASP A 1 214 ? 7.734 -2.061 -11.695 1 97.69 214 ASP A O 1
ATOM 1555 N N . GLY A 1 215 ? 9.406 -1.629 -10.18 1 96.31 215 GLY A N 1
ATOM 1556 C CA . GLY A 1 215 ? 9.766 -0.338 -10.75 1 96.31 215 GLY A CA 1
ATOM 1557 C C . GLY A 1 215 ? 10.969 0.296 -10.086 1 96.31 215 GLY A C 1
ATOM 1558 O O . GLY A 1 215 ? 11.523 -0.261 -9.133 1 96.31 215 GLY A O 1
ATOM 1559 N N . THR A 1 216 ? 11.344 1.472 -10.68 1 94.81 216 THR A N 1
ATOM 1560 C CA . THR A 1 216 ? 12.422 2.246 -10.078 1 94.81 216 THR A CA 1
ATOM 1561 C C . THR A 1 216 ? 11.906 3.066 -8.898 1 94.81 216 THR A C 1
ATOM 1563 O O . THR A 1 216 ? 10.695 3.188 -8.703 1 94.81 216 THR A O 1
ATOM 1566 N N . GLU A 1 217 ? 12.844 3.514 -8.141 1 91.38 217 GLU A N 1
ATOM 1567 C CA . GLU A 1 217 ? 12.492 4.188 -6.898 1 91.38 217 GLU A CA 1
ATOM 1568 C C . GLU A 1 217 ? 11.594 5.395 -7.16 1 91.38 217 GLU A C 1
ATOM 1570 O O . GLU A 1 217 ? 10.664 5.664 -6.391 1 91.38 217 GLU A O 1
ATOM 1575 N N . ASP A 1 218 ? 11.883 6.121 -8.273 1 90.31 218 ASP A N 1
ATOM 1576 C CA . ASP A 1 218 ? 11.125 7.324 -8.594 1 90.31 218 ASP A CA 1
ATOM 1577 C C . ASP A 1 218 ? 9.695 6.98 -9.016 1 90.31 218 ASP A C 1
ATOM 1579 O O . ASP A 1 218 ? 8.867 7.871 -9.18 1 90.31 218 ASP A O 1
ATOM 1583 N N . GLN A 1 219 ? 9.398 5.715 -9.062 1 94.69 219 GLN A N 1
ATOM 1584 C CA . GLN A 1 219 ? 8.086 5.27 -9.516 1 94.69 219 GLN A CA 1
ATOM 1585 C C . GLN A 1 219 ? 7.242 4.77 -8.344 1 94.69 219 GLN A C 1
ATOM 1587 O O . GLN A 1 219 ? 6.152 4.223 -8.547 1 94.69 219 GLN A O 1
ATOM 1592 N N . LEU A 1 220 ? 7.648 4.988 -7.18 1 94 220 LEU A N 1
ATOM 1593 C CA . LEU A 1 220 ? 6.977 4.48 -5.988 1 94 220 LEU A CA 1
ATOM 1594 C C . LEU A 1 220 ? 5.527 4.953 -5.938 1 94 220 LEU A C 1
ATOM 1596 O O . LEU A 1 220 ? 4.613 4.145 -5.766 1 94 220 LEU A O 1
ATOM 1600 N N . GLY A 1 221 ? 5.324 6.238 -6.07 1 92.75 221 GLY A N 1
ATOM 1601 C CA . GLY A 1 221 ? 3.963 6.746 -6.031 1 92.75 221 GLY A CA 1
ATOM 1602 C C . GLY A 1 221 ? 3.049 6.09 -7.047 1 92.75 221 GLY A C 1
ATOM 1603 O O . GLY A 1 221 ? 1.921 5.715 -6.727 1 92.75 221 GLY A O 1
ATOM 1604 N N . THR A 1 222 ? 3.543 5.961 -8.281 1 94.88 222 THR A N 1
ATOM 1605 C CA . THR A 1 222 ? 2.791 5.344 -9.367 1 94.88 222 THR A CA 1
ATOM 1606 C C . THR A 1 222 ? 2.453 3.895 -9.039 1 94.88 222 THR A C 1
ATOM 1608 O O . THR A 1 222 ? 1.331 3.443 -9.281 1 94.88 222 THR A O 1
ATOM 1611 N N . LEU A 1 223 ? 3.391 3.178 -8.469 1 96.62 223 LEU A N 1
ATOM 1612 C CA . LEU A 1 223 ? 3.178 1.781 -8.109 1 96.62 223 LEU A CA 1
ATOM 1613 C C . LEU A 1 223 ? 2.17 1.664 -6.969 1 96.62 223 LEU A C 1
ATOM 1615 O O . LEU A 1 223 ? 1.294 0.797 -6.996 1 96.62 223 LEU A O 1
ATOM 1619 N N . LEU A 1 224 ? 2.316 2.514 -6.008 1 94.19 224 LEU A N 1
ATOM 1620 C CA . LEU A 1 224 ? 1.387 2.496 -4.883 1 94.19 224 LEU A CA 1
ATOM 1621 C C . LEU A 1 224 ? -0.036 2.781 -5.352 1 94.19 224 LEU A C 1
ATOM 1623 O O . LEU A 1 224 ? -0.98 2.111 -4.926 1 94.19 224 LEU A O 1
ATOM 1627 N N . ASP A 1 225 ? -0.241 3.742 -6.258 1 95.56 225 ASP A N 1
ATOM 1628 C CA . ASP A 1 225 ? -1.56 4.055 -6.801 1 95.56 225 ASP A CA 1
ATOM 1629 C C . ASP A 1 225 ? -2.16 2.842 -7.512 1 95.56 225 ASP A C 1
ATOM 1631 O O . ASP A 1 225 ? -3.316 2.488 -7.277 1 95.56 225 ASP A O 1
ATOM 1635 N N . ALA A 1 226 ? -1.364 2.281 -8.32 1 97.25 226 ALA A N 1
ATOM 1636 C CA . ALA A 1 226 ? -1.857 1.175 -9.141 1 97.25 226 ALA A CA 1
ATOM 1637 C C . ALA A 1 226 ? -2.232 -0.022 -8.266 1 97.25 226 ALA A C 1
ATOM 1639 O O . ALA A 1 226 ? -3.287 -0.632 -8.461 1 97.25 226 ALA A O 1
ATOM 1640 N N . THR A 1 227 ? -1.385 -0.356 -7.316 1 96.94 227 THR A N 1
ATOM 1641 C CA . THR A 1 227 ? -1.65 -1.524 -6.484 1 96.94 227 THR A CA 1
ATOM 1642 C C . THR A 1 227 ? -2.85 -1.279 -5.574 1 96.94 227 THR A C 1
ATOM 1644 O O . THR A 1 227 ? -3.594 -2.209 -5.254 1 96.94 227 THR A O 1
ATOM 1647 N N . SER A 1 228 ? -3.051 -0.025 -5.219 1 94.69 228 SER A N 1
ATOM 1648 C CA . SER A 1 228 ? -4.23 0.31 -4.43 1 94.69 228 SER A CA 1
ATOM 1649 C C . SER A 1 228 ? -5.512 0.029 -5.203 1 94.69 228 SER A C 1
ATOM 1651 O O . SER A 1 228 ? -6.449 -0.568 -4.672 1 94.69 228 SER A O 1
ATOM 1653 N N . VAL A 1 229 ? -5.566 0.425 -6.453 1 96.88 229 VAL A N 1
ATOM 1654 C CA . VAL A 1 229 ? -6.73 0.185 -7.305 1 96.88 229 VAL A CA 1
ATOM 1655 C C . VAL A 1 229 ? -6.945 -1.317 -7.473 1 96.88 229 VAL A C 1
ATOM 1657 O O . VAL A 1 229 ? -8.078 -1.804 -7.359 1 96.88 229 VAL A O 1
ATOM 1660 N N . ILE A 1 230 ? -5.91 -1.991 -7.68 1 98.25 230 ILE A N 1
ATOM 1661 C CA . ILE A 1 230 ? -5.984 -3.432 -7.902 1 98.25 230 ILE A CA 1
ATOM 1662 C C . ILE A 1 230 ? -6.488 -4.125 -6.637 1 98.25 230 ILE A C 1
ATOM 1664 O O . ILE A 1 230 ? -7.375 -4.98 -6.703 1 98.25 230 ILE A O 1
ATOM 1668 N N . ASP A 1 231 ? -5.949 -3.777 -5.52 1 96.44 231 ASP A N 1
ATOM 1669 C CA . ASP A 1 231 ? -6.352 -4.367 -4.246 1 96.44 231 ASP A CA 1
ATOM 1670 C C . ASP A 1 231 ? -7.844 -4.152 -3.988 1 96.44 231 ASP A C 1
ATOM 1672 O O . ASP A 1 231 ? -8.523 -5.047 -3.486 1 96.44 231 ASP A O 1
ATOM 1676 N N . GLU A 1 232 ? -8.25 -3.018 -4.336 1 94.12 232 GLU A N 1
ATOM 1677 C CA . GLU A 1 232 ? -9.617 -2.639 -4.008 1 94.12 232 GLU A CA 1
ATOM 1678 C C . GLU A 1 232 ? -10.617 -3.268 -4.977 1 94.12 232 GLU A C 1
ATOM 1680 O O . GLU A 1 232 ? -11.727 -3.625 -4.59 1 94.12 232 GLU A O 1
ATOM 1685 N N . LYS A 1 233 ? -10.25 -3.439 -6.25 1 97.44 233 LYS A N 1
ATOM 1686 C CA . LYS A 1 233 ? -11.297 -3.633 -7.254 1 97.44 233 LYS A CA 1
ATOM 1687 C C . LYS A 1 233 ? -11.156 -4.988 -7.938 1 97.44 233 LYS A C 1
ATOM 1689 O O . LYS A 1 233 ? -12.031 -5.395 -8.711 1 97.44 233 LYS A O 1
ATOM 1694 N N . THR A 1 234 ? -10.062 -5.684 -7.691 1 98.38 234 THR A N 1
ATOM 1695 C CA . THR A 1 234 ? -9.914 -7.008 -8.281 1 98.38 234 THR A CA 1
ATOM 1696 C C . THR A 1 234 ? -11.031 -7.938 -7.809 1 98.38 234 THR A C 1
ATOM 1698 O O . THR A 1 234 ? -11.367 -7.949 -6.625 1 98.38 234 THR A O 1
ATOM 1701 N N . VAL A 1 235 ? -11.578 -8.742 -8.758 1 98.62 235 VAL A N 1
ATOM 1702 C CA . VAL A 1 235 ? -12.586 -9.742 -8.422 1 98.62 235 VAL A CA 1
ATOM 1703 C C . VAL A 1 235 ? -12.125 -11.117 -8.891 1 98.62 235 VAL A C 1
ATOM 1705 O O . VAL A 1 235 ? -11.719 -11.289 -10.047 1 98.62 235 VAL A O 1
ATOM 1708 N N . ILE A 1 236 ? -12.148 -12.031 -8.031 1 98.31 236 ILE A N 1
ATOM 1709 C CA . ILE A 1 236 ? -11.836 -13.43 -8.312 1 98.31 236 ILE A CA 1
ATOM 1710 C C . ILE A 1 236 ? -13.086 -14.289 -8.141 1 98.31 236 ILE A C 1
ATOM 1712 O O . ILE A 1 236 ? -13.719 -14.266 -7.086 1 98.31 236 ILE A O 1
ATOM 1716 N N . THR A 1 237 ? -13.43 -14.969 -9.18 1 96.38 237 THR A N 1
ATOM 1717 C CA . THR A 1 237 ? -14.523 -15.938 -9.133 1 96.38 237 THR A CA 1
ATOM 1718 C C . THR A 1 237 ? -14 -17.359 -9.336 1 96.38 237 THR A C 1
ATOM 1720 O O . THR A 1 237 ? -13.453 -17.688 -10.398 1 96.38 237 THR A O 1
ATOM 1723 N N . PRO A 1 238 ? -14.203 -18.203 -8.367 1 90.88 238 PRO A N 1
ATOM 1724 C CA . PRO A 1 238 ? -13.617 -19.531 -8.422 1 90.88 238 PRO A CA 1
ATOM 1725 C C . PRO A 1 238 ? -14.281 -20.438 -9.461 1 90.88 238 PRO A C 1
ATOM 1727 O O . PRO A 1 238 ? -15.453 -20.234 -9.797 1 90.88 238 PRO A O 1
ATOM 1730 N N . MET B 1 1 ? 55.906 -54.188 21.438 1 17.08 1 MET B N 1
ATOM 1731 C CA . MET B 1 1 ? 56.594 -54.688 22.641 1 17.08 1 MET B CA 1
ATOM 1732 C C . MET B 1 1 ? 55.844 -54.25 23.906 1 17.08 1 MET B C 1
ATOM 1734 O O . MET B 1 1 ? 55.562 -55.094 24.766 1 17.08 1 MET B O 1
ATOM 1738 N N . ILE B 1 2 ? 56.375 -53 24.312 1 15.81 2 ILE B N 1
ATOM 1739 C CA . ILE B 1 2 ? 56.656 -53 25.75 1 15.81 2 ILE B CA 1
ATOM 1740 C C . ILE B 1 2 ? 55.344 -53.219 26.516 1 15.81 2 ILE B C 1
ATOM 1742 O O . ILE B 1 2 ? 54.25 -52.969 25.984 1 15.81 2 ILE B O 1
ATOM 1746 N N . THR B 1 3 ? 55.531 -52.844 27.656 1 16.5 3 THR B N 1
ATOM 1747 C CA . THR B 1 3 ? 55.562 -53.156 29.078 1 16.5 3 THR B CA 1
ATOM 1748 C C . THR B 1 3 ? 54.25 -52.75 29.734 1 16.5 3 THR B C 1
ATOM 1750 O O . THR B 1 3 ? 53.5 -51.906 29.203 1 16.5 3 THR B O 1
ATOM 1753 N N . THR B 1 4 ? 54.281 -52.938 30.922 1 17.86 4 THR B N 1
ATOM 1754 C CA . THR B 1 4 ? 53.688 -53.438 32.156 1 17.86 4 THR B CA 1
ATOM 1755 C C . THR B 1 4 ? 52.719 -52.438 32.75 1 17.86 4 THR B C 1
ATOM 1757 O O . THR B 1 4 ? 52.688 -51.25 32.312 1 17.86 4 THR B O 1
ATOM 1760 N N . PHE B 1 5 ? 53.031 -51.875 33.875 1 16.03 5 PHE B N 1
ATOM 1761 C CA . PHE B 1 5 ? 52.625 -52.156 35.281 1 16.03 5 PHE B CA 1
ATOM 1762 C C . PHE B 1 5 ? 51.875 -51 35.875 1 16.03 5 PHE B C 1
ATOM 1764 O O . PHE B 1 5 ? 50.906 -51.188 36.594 1 16.03 5 PHE B O 1
ATOM 1771 N N . ARG B 1 6 ? 52.344 -49.688 35.844 1 17.94 6 ARG B N 1
ATOM 1772 C CA . ARG B 1 6 ? 52.656 -49.156 37.156 1 17.94 6 ARG B CA 1
ATOM 1773 C C . ARG B 1 6 ? 51.406 -48.719 37.906 1 17.94 6 ARG B C 1
ATOM 1775 O O . ARG B 1 6 ? 50.5 -48.156 37.281 1 17.94 6 ARG B O 1
ATOM 1782 N N . SER B 1 7 ? 51.25 -49.188 39.156 1 17.78 7 SER B N 1
ATOM 1783 C CA . SER B 1 7 ? 50.438 -49.312 40.375 1 17.78 7 SER B CA 1
ATOM 1784 C C . SER B 1 7 ? 50.031 -47.969 40.938 1 17.78 7 SER B C 1
ATOM 1786 O O . SER B 1 7 ? 48.875 -47.75 41.312 1 17.78 7 SER B O 1
ATOM 1788 N N . GLY B 1 8 ? 51 -46.969 41.125 1 17.44 8 GLY B N 1
ATOM 1789 C CA . GLY B 1 8 ? 51.25 -46.656 42.531 1 17.44 8 GLY B CA 1
ATOM 1790 C C . GLY B 1 8 ? 50.125 -45.844 43.188 1 17.44 8 GLY B C 1
ATOM 1791 O O . GLY B 1 8 ? 49.312 -45.281 42.469 1 17.44 8 GLY B O 1
ATOM 1792 N N . GLY B 1 9 ? 50.25 -45.594 44.531 1 16.5 9 GLY B N 1
ATOM 1793 C CA . GLY B 1 9 ? 49.75 -45.5 45.906 1 16.5 9 GLY B CA 1
ATOM 1794 C C . GLY B 1 9 ? 49.312 -44.094 46.281 1 16.5 9 GLY B C 1
ATOM 1795 O O . GLY B 1 9 ? 48.969 -43.844 47.438 1 16.5 9 GLY B O 1
ATOM 1796 N N . ALA B 1 10 ? 49.5 -43.062 45.375 1 18.38 10 ALA B N 1
ATOM 1797 C CA . ALA B 1 10 ? 49.812 -41.906 46.219 1 18.38 10 ALA B CA 1
ATOM 1798 C C . ALA B 1 10 ? 48.688 -41.656 47.25 1 18.38 10 ALA B C 1
ATOM 1800 O O . ALA B 1 10 ? 47.531 -41.969 46.969 1 18.38 10 ALA B O 1
ATOM 1801 N N . VAL B 1 11 ? 49.219 -41.125 48.438 1 17.06 11 VAL B N 1
ATOM 1802 C CA . VAL B 1 11 ? 49.062 -40.844 49.875 1 17.06 11 VAL B CA 1
ATOM 1803 C C . VAL B 1 11 ? 47.969 -39.781 50.094 1 17.06 11 VAL B C 1
ATOM 1805 O O . VAL B 1 11 ? 47.969 -38.75 49.375 1 17.06 11 VAL B O 1
ATOM 1808 N N . LEU B 1 12 ? 46.844 -40.156 50.656 1 17.36 12 LEU B N 1
ATOM 1809 C CA . LEU B 1 12 ? 45.562 -39.688 51.094 1 17.36 12 LEU B CA 1
ATOM 1810 C C . LEU B 1 12 ? 45.719 -38.562 52.125 1 17.36 12 LEU B C 1
ATOM 1812 O O . LEU B 1 12 ? 44.75 -38.062 52.688 1 17.36 12 LEU B O 1
ATOM 1816 N N . ALA B 1 13 ? 46.969 -37.75 52.031 1 17.42 13 ALA B N 1
ATOM 1817 C CA . ALA B 1 13 ? 47.094 -37.188 53.375 1 17.42 13 ALA B CA 1
ATOM 1818 C C . ALA B 1 13 ? 45.844 -36.375 53.781 1 17.42 13 ALA B C 1
ATOM 1820 O O . ALA B 1 13 ? 45.469 -35.438 53.062 1 17.42 13 ALA B O 1
ATOM 1821 N N . ALA B 1 14 ? 44.938 -36.875 54.594 1 17.59 14 ALA B N 1
ATOM 1822 C CA . ALA B 1 14 ? 43.688 -36.531 55.219 1 17.59 14 ALA B CA 1
ATOM 1823 C C . ALA B 1 14 ? 43.844 -35.375 56.188 1 17.59 14 ALA B C 1
ATOM 1825 O O . ALA B 1 14 ? 43.938 -35.562 57.375 1 17.59 14 ALA B O 1
ATOM 1826 N N . CYS B 1 15 ? 44.75 -34.344 55.844 1 17.45 15 CYS B N 1
ATOM 1827 C CA . CYS B 1 15 ? 45.031 -33.594 57.062 1 17.45 15 CYS B CA 1
ATOM 1828 C C . CYS B 1 15 ? 43.719 -33.188 57.75 1 17.45 15 CYS B C 1
ATOM 1830 O O . CYS B 1 15 ? 42.75 -32.812 57.094 1 17.45 15 CYS B O 1
ATOM 1832 N N . ALA B 1 16 ? 43.656 -33.438 59.062 1 17.12 16 ALA B N 1
ATOM 1833 C CA . ALA B 1 16 ? 42.812 -33.438 60.25 1 17.12 16 ALA B CA 1
ATOM 1834 C C . ALA B 1 16 ? 42.188 -32.062 60.5 1 17.12 16 ALA B C 1
ATOM 1836 O O . ALA B 1 16 ? 42.75 -31.047 60.062 1 17.12 16 ALA B O 1
ATOM 1837 N N . LEU B 1 17 ? 41 -32.062 61.281 1 18.3 17 LEU B N 1
ATOM 1838 C CA . LEU B 1 17 ? 39.781 -31.406 61.719 1 18.3 17 LEU B CA 1
ATOM 1839 C C . LEU B 1 17 ? 40.094 -30.344 62.781 1 18.3 17 LEU B C 1
ATOM 1841 O O . LEU B 1 17 ? 39.188 -29.766 63.375 1 18.3 17 LEU B O 1
ATOM 1845 N N . ALA B 1 18 ? 41.375 -29.797 62.938 1 17.17 18 ALA B N 1
ATOM 1846 C CA . ALA B 1 18 ? 41.531 -29.453 64.312 1 17.17 18 ALA B CA 1
ATOM 1847 C C . ALA B 1 18 ? 40.5 -28.391 64.75 1 17.17 18 ALA B C 1
ATOM 1849 O O . ALA B 1 18 ? 40.125 -27.531 63.938 1 17.17 18 ALA B O 1
ATOM 1850 N N . THR B 1 19 ? 40.062 -28.484 66.125 1 18.05 19 THR B N 1
ATOM 1851 C CA . THR B 1 19 ? 39.031 -28.094 67.062 1 18.05 19 THR B CA 1
ATOM 1852 C C . THR B 1 19 ? 39.188 -26.641 67.5 1 18.05 19 THR B C 1
ATOM 1854 O O . THR B 1 19 ? 38.25 -26.016 67.938 1 18.05 19 THR B O 1
ATOM 1857 N N . ALA B 1 20 ? 40.469 -26.031 67.562 1 17.34 20 ALA B N 1
ATOM 1858 C CA . ALA B 1 20 ? 40.625 -25.484 68.875 1 17.34 20 ALA B CA 1
ATOM 1859 C C . ALA B 1 20 ? 39.625 -24.375 69.188 1 17.34 20 ALA B C 1
ATOM 1861 O O . ALA B 1 20 ? 39.062 -23.781 68.25 1 17.34 20 ALA B O 1
ATOM 1862 N N . LEU B 1 21 ? 39.875 -23.781 70.5 1 18.41 21 LEU B N 1
ATOM 1863 C CA . LEU B 1 21 ? 39.312 -23.297 71.75 1 18.41 21 LEU B CA 1
ATOM 1864 C C . LEU B 1 21 ? 38.906 -21.828 71.625 1 18.41 21 LEU B C 1
ATOM 1866 O O . LEU B 1 21 ? 37.719 -21.5 71.75 1 18.41 21 LEU B O 1
ATOM 1870 N N . SER B 1 22 ? 39.562 -21 72.5 1 18.91 22 SER B N 1
ATOM 1871 C CA . SER B 1 22 ? 39.062 -20.312 73.688 1 18.91 22 SER B CA 1
ATOM 1872 C C . SER B 1 22 ? 38.656 -18.875 73.375 1 18.91 22 SER B C 1
ATOM 1874 O O . SER B 1 22 ? 37.531 -18.469 73.625 1 18.91 22 SER B O 1
ATOM 1876 N N . ALA B 1 23 ? 39.656 -17.828 73.562 1 18.14 23 ALA B N 1
ATOM 1877 C CA . ALA B 1 23 ? 39.656 -16.906 74.688 1 18.14 23 ALA B CA 1
ATOM 1878 C C . ALA B 1 23 ? 38.938 -15.617 74.375 1 18.14 23 ALA B C 1
ATOM 1880 O O . ALA B 1 23 ? 38.688 -15.328 73.188 1 18.14 23 ALA B O 1
ATOM 1881 N N . CYS B 1 24 ? 39.531 -14.469 75 1 21.45 24 CYS B N 1
ATOM 1882 C CA . CYS B 1 24 ? 39.125 -13.438 75.938 1 21.45 24 CYS B CA 1
ATOM 1883 C C . CYS B 1 24 ? 38.719 -12.164 75.25 1 21.45 24 CYS B C 1
ATOM 1885 O O . CYS B 1 24 ? 37.625 -11.648 75.5 1 21.45 24 CYS B O 1
ATOM 1887 N N . GLY B 1 25 ? 39.625 -11.195 75.125 1 17.56 25 GLY B N 1
ATOM 1888 C CA . GLY B 1 25 ? 39.594 -9.984 75.938 1 17.56 25 GLY B CA 1
ATOM 1889 C C . GLY B 1 25 ? 38.938 -8.82 75.25 1 17.56 25 GLY B C 1
ATOM 1890 O O . GLY B 1 25 ? 37.969 -8.227 75.75 1 17.56 25 GLY B O 1
ATOM 1891 N N . SER B 1 26 ? 39.812 -7.816 74.625 1 19.7 26 SER B N 1
ATOM 1892 C CA . SER B 1 26 ? 40 -6.426 75 1 19.7 26 SER B CA 1
ATOM 1893 C C . SER B 1 26 ? 39.062 -5.492 74.25 1 19.7 26 SER B C 1
ATOM 1895 O O . SER B 1 26 ? 38.719 -5.77 73.062 1 19.7 26 SER B O 1
ATOM 1897 N N . ASP B 1 27 ? 38.625 -4.48 74.875 1 21.88 27 ASP B N 1
ATOM 1898 C CA . ASP B 1 27 ? 37.656 -3.393 74.875 1 21.88 27 ASP B CA 1
ATOM 1899 C C . ASP B 1 27 ? 38 -2.338 73.812 1 21.88 27 ASP B C 1
ATOM 1901 O O . ASP B 1 27 ? 37.406 -1.254 73.812 1 21.88 27 ASP B O 1
ATOM 1905 N N . VAL B 1 28 ? 38.531 -2.645 72.625 1 19.17 28 VAL B N 1
ATOM 1906 C CA . VAL B 1 28 ? 39.094 -1.453 72 1 19.17 28 VAL B CA 1
ATOM 1907 C C . VAL B 1 28 ? 38 -0.425 71.812 1 19.17 28 VAL B C 1
ATOM 1909 O O . VAL B 1 28 ? 36.875 -0.771 71.375 1 19.17 28 VAL B O 1
ATOM 1912 N N . THR B 1 29 ? 38.219 0.774 72.25 1 20.67 29 THR B N 1
ATOM 1913 C CA . THR B 1 29 ? 37.594 2.078 72.438 1 20.67 29 THR B CA 1
ATOM 1914 C C . THR B 1 29 ? 37.344 2.768 71.125 1 20.67 29 THR B C 1
ATOM 1916 O O . THR B 1 29 ? 36.594 3.754 71.062 1 20.67 29 THR B O 1
ATOM 1919 N N . ALA B 1 30 ? 37.719 2.227 69.875 1 20.05 30 ALA B N 1
ATOM 1920 C CA . ALA B 1 30 ? 38.094 3.311 69 1 20.05 30 ALA B CA 1
ATOM 1921 C C . ALA B 1 30 ? 36.938 4.254 68.75 1 20.05 30 ALA B C 1
ATOM 1923 O O . ALA B 1 30 ? 35.75 3.869 68.938 1 20.05 30 ALA B O 1
ATOM 1924 N N . GLY B 1 31 ? 37.344 5.418 68.062 1 20.62 31 GLY B N 1
ATOM 1925 C CA . GLY B 1 31 ? 37.125 6.82 67.75 1 20.62 31 GLY B CA 1
ATOM 1926 C C . GLY B 1 31 ? 36.094 7.035 66.688 1 20.62 31 GLY B C 1
ATOM 1927 O O . GLY B 1 31 ? 35.844 6.152 65.875 1 20.62 31 GLY B O 1
ATOM 1928 N N . GLN B 1 32 ? 35.094 7.867 66.938 1 21.72 32 GLN B N 1
ATOM 1929 C CA . GLN B 1 32 ? 33.812 8.328 66.312 1 21.72 32 GLN B CA 1
ATOM 1930 C C . GLN B 1 32 ? 34.031 8.984 65 1 21.72 32 GLN B C 1
ATOM 1932 O O . GLN B 1 32 ? 34.594 10.086 64.875 1 21.72 32 GLN B O 1
ATOM 1937 N N . ALA B 1 33 ? 34.688 8.273 63.969 1 22.28 33 ALA B N 1
ATOM 1938 C CA . ALA B 1 33 ? 34.906 9.039 62.719 1 22.28 33 ALA B CA 1
ATOM 1939 C C . ALA B 1 33 ? 33.562 9.547 62.156 1 22.28 33 ALA B C 1
ATOM 1941 O O . ALA B 1 33 ? 32.594 8.789 62.062 1 22.28 33 ALA B O 1
ATOM 1942 N N . THR B 1 34 ? 33.375 10.844 62.156 1 23 34 THR B N 1
ATOM 1943 C CA . THR B 1 34 ? 32.312 11.719 61.656 1 23 34 THR B CA 1
ATOM 1944 C C . THR B 1 34 ? 32.156 11.602 60.156 1 23 34 THR B C 1
ATOM 1946 O O . THR B 1 34 ? 33.094 11.953 59.406 1 23 34 THR B O 1
ATOM 1949 N N . THR B 1 35 ? 31.875 10.445 59.531 1 22.31 35 THR B N 1
ATOM 1950 C CA . THR B 1 35 ? 31.812 10.336 58.062 1 22.31 35 THR B CA 1
ATOM 1951 C C . THR B 1 35 ? 30.766 11.289 57.5 1 22.31 35 THR B C 1
ATOM 1953 O O . THR B 1 35 ? 29.594 11.219 57.875 1 22.31 35 THR B O 1
ATOM 1956 N N . GLY B 1 36 ? 31.188 12.531 57.125 1 22.72 36 GLY B N 1
ATOM 1957 C CA . GLY B 1 36 ? 30.438 13.562 56.438 1 22.72 36 GLY B CA 1
ATOM 1958 C C . GLY B 1 36 ? 29.812 13.078 55.156 1 22.72 36 GLY B C 1
ATOM 1959 O O . GLY B 1 36 ? 30.438 12.32 54.406 1 22.72 36 GLY B O 1
ATOM 1960 N N . ASP B 1 37 ? 28.5 12.859 55.094 1 23.78 37 ASP B N 1
ATOM 1961 C CA . ASP B 1 37 ? 27.562 12.406 54.062 1 23.78 37 ASP B CA 1
ATOM 1962 C C . ASP B 1 37 ? 27.594 13.336 52.844 1 23.78 37 ASP B C 1
ATOM 1964 O O . ASP B 1 37 ? 27.219 14.508 52.938 1 23.78 37 ASP B O 1
ATOM 1968 N N . GLN B 1 38 ? 28.781 13.445 52.062 1 24.12 38 GLN B N 1
ATOM 1969 C CA . GLN B 1 38 ? 28.75 14.211 50.812 1 24.12 38 GLN B CA 1
ATOM 1970 C C . GLN B 1 38 ? 27.672 13.695 49.875 1 24.12 38 GLN B C 1
ATOM 1972 O O . GLN B 1 38 ? 27.656 12.508 49.531 1 24.12 38 GLN B O 1
ATOM 1977 N N . THR B 1 39 ? 26.453 14.25 49.906 1 23.88 39 THR B N 1
ATOM 1978 C CA . THR B 1 39 ? 25.328 14.031 49.031 1 23.88 39 THR B CA 1
ATOM 1979 C C . THR B 1 39 ? 25.703 14.32 47.562 1 23.88 39 THR B C 1
ATOM 1981 O O . THR B 1 39 ? 26.078 15.445 47.25 1 23.88 39 THR B O 1
ATOM 1984 N N . ILE B 1 40 ? 26.453 13.406 46.875 1 24 40 ILE B N 1
ATOM 1985 C CA . ILE B 1 40 ? 26.719 13.516 45.438 1 24 40 ILE B CA 1
ATOM 1986 C C . ILE B 1 40 ? 25.406 13.617 44.688 1 24 40 ILE B C 1
ATOM 1988 O O . ILE B 1 40 ? 24.547 12.734 44.781 1 24 40 ILE B O 1
ATOM 1992 N N . SER B 1 41 ? 24.812 14.859 44.5 1 23.7 41 SER B N 1
ATOM 1993 C CA . SER B 1 41 ? 23.688 15.164 43.625 1 23.7 41 SER B CA 1
ATOM 1994 C C . SER B 1 41 ? 23.984 14.781 42.188 1 23.7 41 SER B C 1
ATOM 1996 O O . SER B 1 41 ? 24.891 15.352 41.562 1 23.7 41 SER B O 1
ATOM 1998 N N . ALA B 1 42 ? 23.922 13.5 41.781 1 25.16 42 ALA B N 1
ATOM 1999 C CA . ALA B 1 42 ? 24.031 13.039 40.406 1 25.16 42 ALA B CA 1
ATOM 2000 C C . ALA B 1 42 ? 22.984 13.695 39.5 1 25.16 42 ALA B C 1
ATOM 2002 O O . ALA B 1 42 ? 21.781 13.602 39.781 1 25.16 42 ALA B O 1
ATOM 2003 N N . THR B 1 43 ? 23.297 14.859 38.938 1 24.39 43 THR B N 1
ATOM 2004 C CA . THR B 1 43 ? 22.562 15.484 37.844 1 24.39 43 THR B CA 1
ATOM 2005 C C . THR B 1 43 ? 22.453 14.539 36.625 1 24.39 43 THR B C 1
ATOM 2007 O O . THR B 1 43 ? 23.469 14.164 36.062 1 24.39 43 THR B O 1
ATOM 2010 N N . SER B 1 44 ? 21.641 13.531 36.688 1 23.09 44 SER B N 1
ATOM 2011 C CA . SER B 1 44 ? 21.328 12.711 35.5 1 23.09 44 SER B CA 1
ATOM 2012 C C . SER B 1 44 ? 20.875 13.57 34.344 1 23.09 44 SER B C 1
ATOM 2014 O O . SER B 1 44 ? 19.812 14.188 34.406 1 23.09 44 SER B O 1
ATOM 2016 N N . THR B 1 45 ? 21.781 14.211 33.625 1 26.27 45 THR B N 1
ATOM 2017 C CA . THR B 1 45 ? 21.453 14.852 32.375 1 26.27 45 THR B CA 1
ATOM 2018 C C . THR B 1 45 ? 20.828 13.852 31.391 1 26.27 45 THR B C 1
ATOM 2020 O O . THR B 1 45 ? 21.484 12.898 30.969 1 26.27 45 THR B O 1
ATOM 2023 N N . ALA B 1 46 ? 19.562 13.484 31.516 1 26.73 46 ALA B N 1
ATOM 2024 C CA . ALA B 1 46 ? 18.797 12.773 30.484 1 26.73 46 ALA B CA 1
ATOM 2025 C C . ALA B 1 46 ? 18.953 13.445 29.125 1 26.73 46 ALA B C 1
ATOM 2027 O O . ALA B 1 46 ? 18.719 14.648 28.984 1 26.73 46 ALA B O 1
ATOM 2028 N N . ALA B 1 47 ? 19.797 12.844 28.266 1 28.83 47 ALA B N 1
ATOM 2029 C CA . ALA B 1 47 ? 19.922 13.125 26.844 1 28.83 47 ALA B CA 1
ATOM 2030 C C . ALA B 1 47 ? 18.562 13.086 26.141 1 28.83 47 ALA B C 1
ATOM 2032 O O . ALA B 1 47 ? 17.844 12.086 26.234 1 28.83 47 ALA B O 1
ATOM 2033 N N . GLN B 1 48 ? 17.781 14.219 26.078 1 24.97 48 GLN B N 1
ATOM 2034 C CA . GLN B 1 48 ? 16.609 14.391 25.219 1 24.97 48 GLN B CA 1
ATOM 2035 C C . GLN B 1 48 ? 16.875 13.859 23.812 1 24.97 48 GLN B C 1
ATOM 2037 O O . GLN B 1 48 ? 17.703 14.406 23.078 1 24.97 48 GLN B O 1
ATOM 2042 N N . THR B 1 49 ? 17.016 12.562 23.656 1 30.08 49 THR B N 1
ATOM 2043 C CA . THR B 1 49 ? 16.984 12.055 22.297 1 30.08 49 THR B CA 1
ATOM 2044 C C . THR B 1 49 ? 15.828 12.672 21.516 1 30.08 49 THR B C 1
ATOM 2046 O O . THR B 1 49 ? 14.664 12.492 21.875 1 30.08 49 THR B O 1
ATOM 2049 N N . SER B 1 50 ? 15.953 13.945 20.984 1 25.16 50 SER B N 1
ATOM 2050 C CA . SER B 1 50 ? 15.055 14.531 20 1 25.16 50 SER B CA 1
ATOM 2051 C C . SER B 1 50 ? 14.695 13.516 18.906 1 25.16 50 SER B C 1
ATOM 2053 O O . SER B 1 50 ? 15.531 13.18 18.062 1 25.16 50 SER B O 1
ATOM 2055 N N . ALA B 1 51 ? 14.086 12.484 19.156 1 34.16 51 ALA B N 1
ATOM 2056 C CA . ALA B 1 51 ? 13.453 11.758 18.047 1 34.16 51 ALA B CA 1
ATOM 2057 C C . ALA B 1 51 ? 12.844 12.719 17.031 1 34.16 51 ALA B C 1
ATOM 2059 O O . ALA B 1 51 ? 12 13.547 17.391 1 34.16 51 ALA B O 1
ATOM 2060 N N . LYS B 1 52 ? 13.617 13.242 15.977 1 39.38 52 LYS B N 1
ATOM 2061 C CA . LYS B 1 52 ? 13.25 14.039 14.812 1 39.38 52 LYS B CA 1
ATOM 2062 C C . LYS B 1 52 ? 11.883 13.633 14.273 1 39.38 52 LYS B C 1
ATOM 2064 O O . LYS B 1 52 ? 11.688 12.492 13.852 1 39.38 52 LYS B O 1
ATOM 2069 N N . ALA B 1 53 ? 10.742 14.281 14.688 1 39.84 53 ALA B N 1
ATOM 2070 C CA . ALA B 1 53 ? 9.305 14.172 14.453 1 39.84 53 ALA B CA 1
ATOM 2071 C C . ALA B 1 53 ? 9 14.141 12.961 1 39.84 53 ALA B C 1
ATOM 2073 O O . ALA B 1 53 ? 9.758 14.672 12.148 1 39.84 53 ALA B O 1
ATOM 2074 N N . ALA B 1 54 ? 8.281 13.18 12.523 1 43.19 54 ALA B N 1
ATOM 2075 C CA . ALA B 1 54 ? 7.59 13.219 11.242 1 43.19 54 ALA B CA 1
ATOM 2076 C C . ALA B 1 54 ? 7.246 14.656 10.844 1 43.19 54 ALA B C 1
ATOM 2078 O O . ALA B 1 54 ? 7.043 15.508 11.703 1 43.19 54 ALA B O 1
ATOM 2079 N N . PRO B 1 55 ? 7.66 15.078 9.555 1 41.44 55 PRO B N 1
ATOM 2080 C CA . PRO B 1 55 ? 7.359 16.469 9.203 1 41.44 55 PRO B CA 1
ATOM 2081 C C . PRO B 1 55 ? 6.027 16.953 9.773 1 41.44 55 PRO B C 1
ATOM 2083 O O . PRO B 1 55 ? 5.012 16.25 9.656 1 41.44 55 PRO B O 1
ATOM 2086 N N . GLU B 1 56 ? 6.098 17.688 10.797 1 45.81 56 GLU B N 1
ATOM 2087 C CA . GLU B 1 56 ? 4.918 18.438 11.227 1 45.81 56 GLU B CA 1
ATOM 2088 C C . GLU B 1 56 ? 4.133 18.969 10.023 1 45.81 56 GLU B C 1
ATOM 2090 O O . GLU B 1 56 ? 4.707 19.219 8.969 1 45.81 56 GLU B O 1
ATOM 2095 N N . PRO B 1 57 ? 2.799 18.641 9.969 1 44.62 57 PRO B N 1
ATOM 2096 C CA . PRO B 1 57 ? 2.088 19.359 8.914 1 44.62 57 PRO B CA 1
ATOM 2097 C C . PRO B 1 57 ? 2.646 20.766 8.688 1 44.62 57 PRO B C 1
ATOM 2099 O O . PRO B 1 57 ? 3.076 21.422 9.633 1 44.62 57 PRO B O 1
ATOM 2102 N N . ILE B 1 58 ? 3.221 20.953 7.531 1 41.91 58 ILE B N 1
ATOM 2103 C CA . ILE B 1 58 ? 3.781 22.25 7.148 1 41.91 58 ILE B CA 1
ATOM 2104 C C . ILE B 1 58 ? 2.914 23.375 7.711 1 41.91 58 ILE B C 1
ATOM 2106 O O . ILE B 1 58 ? 1.702 23.406 7.492 1 41.91 58 ILE B O 1
ATOM 2110 N N . ALA B 1 59 ? 3.264 24.031 8.68 1 39.69 59 ALA B N 1
ATOM 2111 C CA . ALA B 1 59 ? 2.68 25.25 9.227 1 39.69 59 ALA B CA 1
ATOM 2112 C C . ALA B 1 59 ? 2.154 26.156 8.109 1 39.69 59 ALA B C 1
ATOM 2114 O O . ALA B 1 59 ? 2.572 26.031 6.957 1 39.69 59 ALA B O 1
ATOM 2115 N N . GLU B 1 60 ? 1.135 27.094 8.328 1 43.5 60 GLU B N 1
ATOM 2116 C CA . GLU B 1 60 ? 0.326 28.062 7.598 1 43.5 60 GLU B CA 1
ATOM 2117 C C . GLU B 1 60 ? 1.126 28.719 6.469 1 43.5 60 GLU B C 1
ATOM 2119 O O . GLU B 1 60 ? 0.549 29.25 5.52 1 43.5 60 GLU B O 1
ATOM 2124 N N . GLY B 1 61 ? 2.379 29.156 6.719 1 41.22 61 GLY B N 1
ATOM 2125 C CA . GLY B 1 61 ? 2.912 30.25 5.914 1 41.22 61 GLY B CA 1
ATOM 2126 C C . GLY B 1 61 ? 3.332 29.812 4.523 1 41.22 61 GLY B C 1
ATOM 2127 O O . GLY B 1 61 ? 3.312 30.609 3.582 1 41.22 61 GLY B O 1
ATOM 2128 N N . THR B 1 62 ? 4.355 29 4.246 1 50.03 62 THR B N 1
ATOM 2129 C CA . THR B 1 62 ? 4.996 28.938 2.936 1 50.03 62 THR B CA 1
ATOM 2130 C C . THR B 1 62 ? 4.293 27.922 2.037 1 50.03 62 THR B C 1
ATOM 2132 O O . THR B 1 62 ? 4.441 26.703 2.223 1 50.03 62 THR B O 1
ATOM 2135 N N . SER B 1 63 ? 3.049 28.328 1.605 1 61.78 63 SER B N 1
ATOM 2136 C CA . SER B 1 63 ? 2.252 27.484 0.713 1 61.78 63 SER B CA 1
ATOM 2137 C C . SER B 1 63 ? 3.07 27.031 -0.488 1 61.78 63 SER B C 1
ATOM 2139 O O . SER B 1 63 ? 3.773 27.828 -1.111 1 61.78 63 SER B O 1
ATOM 2141 N N . GLY B 1 64 ? 3.533 25.922 -0.538 1 79.44 64 GLY B N 1
ATOM 2142 C CA . GLY B 1 64 ? 4.098 25.391 -1.766 1 79.44 64 GLY B CA 1
ATOM 2143 C C . GLY B 1 64 ? 3.219 25.625 -2.979 1 79.44 64 GLY B C 1
ATOM 2144 O O . GLY B 1 64 ? 2.207 26.312 -2.893 1 79.44 64 GLY B O 1
ATOM 2145 N N . PRO B 1 65 ? 3.648 25.344 -4.117 1 91.62 65 PRO B N 1
ATOM 2146 C CA . PRO B 1 65 ? 2.953 25.625 -5.379 1 91.62 65 PRO B CA 1
ATOM 2147 C C . PRO B 1 65 ? 1.604 24.922 -5.473 1 91.62 65 PRO B C 1
ATOM 2149 O O . PRO B 1 65 ? 0.767 25.281 -6.301 1 91.62 65 PRO B O 1
ATOM 2152 N N . HIS B 1 66 ? 1.353 23.969 -4.629 1 94.88 66 HIS B N 1
ATOM 2153 C CA . HIS B 1 66 ? 0.088 23.25 -4.703 1 94.88 66 HIS B CA 1
ATOM 2154 C C . HIS B 1 66 ? -0.89 23.734 -3.639 1 94.88 66 HIS B C 1
ATOM 2156 O O . HIS B 1 66 ? -0.513 23.922 -2.479 1 94.88 66 HIS B O 1
ATOM 2162 N N . TYR B 1 67 ? -2.174 24.016 -4.059 1 97.44 67 TYR B N 1
ATOM 2163 C CA . TYR B 1 67 ? -3.256 24.453 -3.182 1 97.44 67 TYR B CA 1
ATOM 2164 C C . TYR B 1 67 ? -3.654 23.344 -2.217 1 97.44 67 TYR B C 1
ATOM 2166 O O . TYR B 1 67 ? -4.082 22.266 -2.643 1 97.44 67 TYR B O 1
ATOM 2174 N N . THR B 1 68 ? -3.531 23.578 -0.82 1 97.75 68 THR B N 1
ATOM 2175 C CA . THR B 1 68 ? -3.678 22.531 0.19 1 97.75 68 THR B CA 1
ATOM 2176 C C . THR B 1 68 ? -5.02 22.656 0.904 1 97.75 68 THR B C 1
ATOM 2178 O O . THR B 1 68 ? -5.766 23.609 0.672 1 97.75 68 THR B O 1
ATOM 2181 N N . ILE B 1 69 ? -5.277 21.703 1.78 1 98.19 69 ILE B N 1
ATOM 2182 C CA . ILE B 1 69 ? -6.453 21.75 2.645 1 98.19 69 ILE B CA 1
ATOM 2183 C C . ILE B 1 69 ? -6.383 22.984 3.543 1 98.19 69 ILE B C 1
ATOM 2185 O O . ILE B 1 69 ? -7.398 23.641 3.783 1 98.19 69 ILE B O 1
ATOM 2189 N N . VAL B 1 70 ? -5.184 23.359 4.027 1 96.81 70 VAL B N 1
ATOM 2190 C CA . VAL B 1 70 ? -4.988 24.547 4.855 1 96.81 70 VAL B CA 1
ATOM 2191 C C . VAL B 1 70 ? -5.414 25.797 4.086 1 96.81 70 VAL B C 1
ATOM 2193 O O . VAL B 1 70 ? -6.105 26.656 4.625 1 96.81 70 VAL B O 1
ATOM 2196 N N . ASP B 1 71 ? -4.984 25.875 2.826 1 97.19 71 ASP B N 1
ATOM 2197 C CA . ASP B 1 71 ? -5.402 26.984 1.975 1 97.19 71 ASP B CA 1
ATOM 2198 C C . ASP B 1 71 ? -6.922 27.031 1.831 1 97.19 71 ASP B C 1
ATOM 2200 O O . ASP B 1 71 ? -7.531 28.094 1.935 1 97.19 71 ASP B O 1
ATOM 2204 N N . TYR B 1 72 ? -7.535 25.875 1.546 1 98.44 72 TYR B N 1
ATOM 2205 C CA . TYR B 1 72 ? -8.977 25.766 1.362 1 98.44 72 TYR B CA 1
ATOM 2206 C C . TYR B 1 72 ? -9.727 26.25 2.596 1 98.44 72 TYR B C 1
ATOM 2208 O O . TYR B 1 72 ? -10.695 27 2.482 1 98.44 72 TYR B O 1
ATOM 2216 N N . ILE B 1 73 ? -9.273 25.828 3.729 1 98.12 73 ILE B N 1
ATOM 2217 C CA . ILE B 1 73 ? -9.875 26.219 4.996 1 98.12 73 ILE B CA 1
ATOM 2218 C C . ILE B 1 73 ? -9.797 27.734 5.156 1 98.12 73 ILE B C 1
ATOM 2220 O O . ILE B 1 73 ? -10.805 28.406 5.414 1 98.12 73 ILE B O 1
ATOM 2224 N N . ARG B 1 74 ? -8.617 28.25 4.988 1 96.81 74 ARG B N 1
ATOM 2225 C CA . ARG B 1 74 ? -8.383 29.688 5.121 1 96.81 74 ARG B CA 1
ATOM 2226 C C . ARG B 1 74 ? -9.242 30.469 4.137 1 96.81 74 ARG B C 1
ATOM 2228 O O . ARG B 1 74 ? -9.961 31.391 4.527 1 96.81 74 ARG B O 1
ATOM 2235 N N . ASP B 1 75 ? -9.281 30.078 2.91 1 97.38 75 ASP B N 1
ATOM 2236 C CA . ASP B 1 75 ? -9.906 30.844 1.836 1 97.38 75 ASP B CA 1
ATOM 2237 C C . ASP B 1 75 ? -11.43 30.781 1.917 1 97.38 75 ASP B C 1
ATOM 2239 O O . ASP B 1 75 ? -12.125 31.609 1.33 1 97.38 75 ASP B O 1
ATOM 2243 N N . ASN B 1 76 ? -11.945 29.844 2.639 1 98.25 76 ASN B N 1
ATOM 2244 C CA . ASN B 1 76 ? -13.398 29.688 2.695 1 98.25 76 ASN B CA 1
ATOM 2245 C C . ASN B 1 76 ? -13.938 30 4.086 1 98.25 76 ASN B C 1
ATOM 2247 O O . ASN B 1 76 ? -15.117 29.781 4.359 1 98.25 76 ASN B O 1
ATOM 2251 N N . GLY B 1 77 ? -13.102 30.5 4.945 1 97.81 77 GLY B N 1
ATOM 2252 C CA . GLY B 1 77 ? -13.531 30.906 6.277 1 97.81 77 GLY B CA 1
ATOM 2253 C C . GLY B 1 77 ? -14.016 29.734 7.125 1 97.81 77 GLY B C 1
ATOM 2254 O O . GLY B 1 77 ? -14.945 29.891 7.914 1 97.81 77 GLY B O 1
ATOM 2255 N N . ILE B 1 78 ? -13.477 28.609 6.879 1 98.62 78 ILE B N 1
ATOM 2256 C CA . ILE B 1 78 ? -13.805 27.391 7.629 1 98.62 78 ILE B CA 1
ATOM 2257 C C . ILE B 1 78 ? -13.062 27.406 8.961 1 98.62 78 ILE B C 1
ATOM 2259 O O . ILE B 1 78 ? -11.906 27.828 9.039 1 98.62 78 ILE B O 1
ATOM 2263 N N . THR B 1 79 ? -13.781 26.922 9.992 1 98.62 79 THR B N 1
ATOM 2264 C CA . THR B 1 79 ? -13.148 26.797 11.305 1 98.62 79 THR B CA 1
ATOM 2265 C C . THR B 1 79 ? -12.633 25.375 11.516 1 98.62 79 THR B C 1
ATOM 2267 O O . THR B 1 79 ? -13.375 24.406 11.344 1 98.62 79 THR B O 1
ATOM 2270 N N . GLU B 1 80 ? -11.391 25.203 11.828 1 98.5 80 GLU B N 1
ATOM 2271 C CA . GLU B 1 80 ? -10.773 23.922 12.133 1 98.5 80 GLU B CA 1
ATOM 2272 C C . GLU B 1 80 ? -10.438 23.797 13.617 1 98.5 80 GLU B C 1
ATOM 2274 O O . GLU B 1 80 ? -9.805 24.703 14.188 1 98.5 80 GLU B O 1
ATOM 2279 N N . MET B 1 81 ? -10.828 22.703 14.25 1 98.06 81 MET B N 1
ATOM 2280 C CA . MET B 1 81 ? -10.492 22.406 15.641 1 98.06 81 MET B CA 1
ATOM 2281 C C . MET B 1 81 ? -9.82 21.047 15.758 1 98.06 81 MET B C 1
ATOM 2283 O O . MET B 1 81 ? -10.328 20.047 15.234 1 98.06 81 MET B O 1
ATOM 2287 N N . PRO B 1 82 ? -8.68 21.031 16.391 1 97.62 82 PRO B N 1
ATOM 2288 C CA . PRO B 1 82 ? -8.055 19.734 16.594 1 97.62 82 PRO B CA 1
ATOM 2289 C C . PRO B 1 82 ? -8.914 18.797 17.438 1 97.62 82 PRO B C 1
ATOM 2291 O O . PRO B 1 82 ? -9.594 19.234 18.359 1 97.62 82 PRO B O 1
ATOM 2294 N N . VAL B 1 83 ? -8.891 17.609 17.047 1 98 83 VAL B N 1
ATOM 2295 C CA . VAL B 1 83 ? -9.555 16.547 17.797 1 98 83 VAL B CA 1
ATOM 2296 C C . VAL B 1 83 ? -8.516 15.641 18.453 1 98 83 VAL B C 1
ATOM 2298 O O . VAL B 1 83 ? -7.582 15.188 17.781 1 98 83 VAL B O 1
ATOM 2301 N N . HIS B 1 84 ? -8.695 15.398 19.75 1 96.5 84 HIS B N 1
ATOM 2302 C CA . HIS B 1 84 ? -7.805 14.492 20.469 1 96.5 84 HIS B CA 1
ATOM 2303 C C . HIS B 1 84 ? -8.523 13.203 20.828 1 96.5 84 HIS B C 1
ATOM 2305 O O . HIS B 1 84 ? -9.75 13.164 20.906 1 96.5 84 HIS B O 1
ATOM 2311 N N . ARG B 1 85 ? -7.629 12.211 20.969 1 94.5 85 ARG B N 1
ATOM 2312 C CA . ARG B 1 85 ? -8.18 10.93 21.391 1 94.5 85 ARG B CA 1
ATOM 2313 C C . ARG B 1 85 ? -8.977 11.086 22.688 1 94.5 85 ARG B C 1
ATOM 2315 O O . ARG B 1 85 ? -8.484 11.641 23.672 1 94.5 85 ARG B O 1
ATOM 2322 N N . GLY B 1 86 ? -10.258 10.633 22.688 1 92.88 86 GLY B N 1
ATOM 2323 C CA . GLY B 1 86 ? -11.086 10.672 23.875 1 92.88 86 GLY B CA 1
ATOM 2324 C C . GLY B 1 86 ? -11.992 11.883 23.938 1 92.88 86 GLY B C 1
ATOM 2325 O O . GLY B 1 86 ? -12.875 11.961 24.797 1 92.88 86 GLY B O 1
ATOM 2326 N N . ASP B 1 87 ? -11.75 12.875 23.125 1 96.25 87 ASP B N 1
ATOM 2327 C CA . ASP B 1 87 ? -12.656 14.023 23.094 1 96.25 87 ASP B CA 1
ATOM 2328 C C . ASP B 1 87 ? -14.109 13.57 22.938 1 96.25 87 ASP B C 1
ATOM 2330 O O . ASP B 1 87 ? -14.414 12.758 22.062 1 96.25 87 ASP B O 1
ATOM 2334 N N . PRO B 1 88 ? -14.961 14.062 23.75 1 95.56 88 PRO B N 1
ATOM 2335 C CA . PRO B 1 88 ? -16.359 13.641 23.672 1 95.56 88 PRO B CA 1
ATOM 2336 C C . PRO B 1 88 ? -17.016 14.039 22.344 1 95.56 88 PRO B C 1
ATOM 2338 O O . PRO B 1 88 ? -16.734 15.109 21.812 1 95.56 88 PRO B O 1
ATOM 2341 N N . GLY B 1 89 ? -17.859 13.188 21.859 1 96 89 GLY B N 1
ATOM 2342 C CA . GLY B 1 89 ? -18.672 13.492 20.703 1 96 89 GLY B CA 1
ATOM 2343 C C . GLY B 1 89 ? -17.922 13.352 19.391 1 96 89 GLY B C 1
ATOM 2344 O O . GLY B 1 89 ? -18.453 13.664 18.328 1 96 89 GLY B O 1
ATOM 2345 N N . THR B 1 90 ? -16.719 12.898 19.453 1 97.5 90 THR B N 1
ATOM 2346 C CA . THR B 1 90 ? -15.922 12.727 18.25 1 97.5 90 THR B CA 1
ATOM 2347 C C . THR B 1 90 ? -15.961 11.273 17.781 1 97.5 90 THR B C 1
ATOM 2349 O O . THR B 1 90 ? -16.312 10.383 18.547 1 97.5 90 THR B O 1
ATOM 2352 N N . PRO B 1 91 ? -15.633 11.062 16.469 1 97.5 91 PRO B N 1
ATOM 2353 C CA . PRO B 1 91 ? -15.617 9.672 16 1 97.5 91 PRO B CA 1
ATOM 2354 C C . PRO B 1 91 ? -14.711 8.773 16.828 1 97.5 91 PRO B C 1
ATOM 2356 O O . PRO B 1 91 ? -13.633 9.195 17.266 1 97.5 91 PRO B O 1
ATOM 2359 N N . VAL B 1 92 ? -15.203 7.621 17.062 1 97 92 VAL B N 1
ATOM 2360 C CA . VAL B 1 92 ? -14.352 6.598 17.672 1 97 92 VAL B CA 1
ATOM 2361 C C . VAL B 1 92 ? -13.445 5.98 16.609 1 97 92 VAL B C 1
ATOM 2363 O O . VAL B 1 92 ? -13.922 5.539 15.562 1 97 92 VAL B O 1
ATOM 2366 N N . LEU B 1 93 ? -12.234 6.082 16.891 1 97.44 93 LEU B N 1
ATOM 2367 C CA . LEU B 1 93 ? -11.234 5.543 15.984 1 97.44 93 LEU B CA 1
ATOM 2368 C C . LEU B 1 93 ? -10.461 4.398 16.641 1 97.44 93 LEU B C 1
ATOM 2370 O O . LEU B 1 93 ? -9.75 4.605 17.625 1 97.44 93 LEU B O 1
ATOM 2374 N N . ASP B 1 94 ? -10.688 3.184 16.141 1 97.94 94 ASP B N 1
ATOM 2375 C CA . ASP B 1 94 ? -9.922 2.016 16.562 1 97.94 94 ASP B CA 1
ATOM 2376 C C . ASP B 1 94 ? -8.875 1.638 15.508 1 97.94 94 ASP B C 1
ATOM 2378 O O . ASP B 1 94 ? -9.188 0.937 14.539 1 97.94 94 ASP B O 1
ATOM 2382 N N . ILE B 1 95 ? -7.652 2.098 15.695 1 98.38 95 ILE B N 1
ATOM 2383 C CA . ILE B 1 95 ? -6.527 1.772 14.828 1 98.38 95 ILE B CA 1
ATOM 2384 C C . ILE B 1 95 ? -5.707 0.645 15.453 1 98.38 95 ILE B C 1
ATOM 2386 O O . ILE B 1 95 ? -5.207 0.778 16.578 1 98.38 95 ILE B O 1
ATOM 2390 N N . PRO B 1 96 ? -5.508 -0.438 14.734 1 98.5 96 PRO B N 1
ATOM 2391 C CA . PRO B 1 96 ? -4.691 -1.511 15.305 1 98.5 96 PRO B CA 1
ATOM 2392 C C . PRO B 1 96 ? -3.217 -1.13 15.422 1 98.5 96 PRO B C 1
ATOM 2394 O O . PRO B 1 96 ? -2.727 -0.3 14.648 1 98.5 96 PRO B O 1
ATOM 2397 N N . ILE B 1 97 ? -2.549 -1.736 16.422 1 98.44 97 ILE B N 1
ATOM 2398 C CA . ILE B 1 97 ? -1.092 -1.715 16.438 1 98.44 97 ILE B CA 1
ATOM 2399 C C . ILE B 1 97 ? -0.542 -2.924 15.688 1 98.44 97 ILE B C 1
ATOM 2401 O O . ILE B 1 97 ? -0.723 -4.066 16.125 1 98.44 97 ILE B O 1
ATOM 2405 N N . PRO B 1 98 ? 0.12 -2.648 14.594 1 97.25 98 PRO B N 1
ATOM 2406 C CA . PRO B 1 98 ? 0.646 -3.775 13.812 1 97.25 98 PRO B CA 1
ATOM 2407 C C . PRO B 1 98 ? 1.747 -4.535 14.555 1 97.25 98 PRO B C 1
ATOM 2409 O O . PRO B 1 98 ? 2.363 -3.996 15.477 1 97.25 98 PRO B O 1
ATOM 2412 N N . PRO B 1 99 ? 1.973 -5.852 14.141 1 95 99 PRO B N 1
ATOM 2413 C CA . PRO B 1 99 ? 3.123 -6.566 14.695 1 95 99 PRO B CA 1
ATOM 2414 C C . PRO B 1 99 ? 4.43 -5.789 14.555 1 95 99 PRO B C 1
ATOM 2416 O O . PRO B 1 99 ? 4.676 -5.184 13.508 1 95 99 PRO B O 1
ATOM 2419 N N . GLY B 1 100 ? 5.176 -5.734 15.656 1 95.94 100 GLY B N 1
ATOM 2420 C CA . GLY B 1 100 ? 6.469 -5.066 15.617 1 95.94 100 GLY B CA 1
ATOM 2421 C C . GLY B 1 100 ? 6.371 -3.568 15.844 1 95.94 100 GLY B C 1
ATOM 2422 O O . GLY B 1 100 ? 7.363 -2.85 15.711 1 95.94 100 GLY B O 1
ATOM 2423 N N . TRP B 1 101 ? 5.23 -3.115 16.141 1 97.81 101 TRP B N 1
ATOM 2424 C CA . TRP B 1 101 ? 5.012 -1.7 16.422 1 97.81 101 TRP B CA 1
ATOM 2425 C C . TRP B 1 101 ? 4.477 -1.503 17.844 1 97.81 101 TRP B C 1
ATOM 2427 O O . TRP B 1 101 ? 3.998 -2.451 18.469 1 97.81 101 TRP B O 1
ATOM 2437 N N . ALA B 1 102 ? 4.59 -0.236 18.266 1 98.62 102 ALA B N 1
ATOM 2438 C CA . ALA B 1 102 ? 4.051 0.144 19.578 1 98.62 102 ALA B CA 1
ATOM 2439 C C . ALA B 1 102 ? 3.529 1.577 19.562 1 98.62 102 ALA B C 1
ATOM 2441 O O . ALA B 1 102 ? 3.959 2.391 18.734 1 98.62 102 ALA B O 1
ATOM 2442 N N . ASP B 1 103 ? 2.568 1.789 20.484 1 98.38 103 ASP B N 1
ATOM 2443 C CA . ASP B 1 103 ? 2.176 3.172 20.734 1 98.38 103 ASP B CA 1
ATOM 2444 C C . ASP B 1 103 ? 3.381 4.023 21.125 1 98.38 103 ASP B C 1
ATOM 2446 O O . ASP B 1 103 ? 4.223 3.586 21.922 1 98.38 103 ASP B O 1
ATOM 2450 N N . ALA B 1 104 ? 3.383 5.242 20.578 1 97.5 104 ALA B N 1
ATOM 2451 C CA . ALA B 1 104 ? 4.543 6.094 20.828 1 97.5 104 ALA B CA 1
ATOM 2452 C C . ALA B 1 104 ? 4.516 6.652 22.25 1 97.5 104 ALA B C 1
ATOM 2454 O O . ALA B 1 104 ? 5.523 7.176 22.75 1 97.5 104 ALA B O 1
ATOM 2455 N N . GLY B 1 105 ? 3.387 6.641 22.891 1 95.06 105 GLY B N 1
ATOM 2456 C CA . GLY B 1 105 ? 3.289 7.098 24.266 1 95.06 105 GLY B CA 1
ATOM 2457 C C . GLY B 1 105 ? 3.689 8.547 24.438 1 95.06 105 GLY B C 1
ATOM 2458 O O . GLY B 1 105 ? 3.145 9.438 23.781 1 95.06 105 GLY B O 1
ATOM 2459 N N . ALA B 1 106 ? 4.707 8.773 25.234 1 93.56 106 ALA B N 1
ATOM 2460 C CA . ALA B 1 106 ? 5.141 10.133 25.562 1 93.56 106 ALA B CA 1
ATOM 2461 C C . ALA B 1 106 ? 5.754 10.82 24.344 1 93.56 106 ALA B C 1
ATOM 2463 O O . ALA B 1 106 ? 5.867 12.047 24.312 1 93.56 106 ALA B O 1
ATOM 2464 N N . ASP B 1 107 ? 6.09 10.008 23.406 1 93.06 107 ASP B N 1
ATOM 2465 C CA . ASP B 1 107 ? 6.738 10.562 22.219 1 93.06 107 ASP B CA 1
ATOM 2466 C C . ASP B 1 107 ? 5.707 10.992 21.188 1 93.06 107 ASP B C 1
ATOM 2468 O O . ASP B 1 107 ? 6.062 11.516 20.125 1 93.06 107 ASP B O 1
ATOM 2472 N N . THR B 1 108 ? 4.484 10.805 21.484 1 95.62 108 THR B N 1
ATOM 2473 C CA . THR B 1 108 ? 3.434 11.289 20.594 1 95.62 108 THR B CA 1
ATOM 2474 C C . THR B 1 108 ? 3.408 12.82 20.562 1 95.62 108 THR B C 1
ATOM 2476 O O . THR B 1 108 ? 3.312 13.461 21.625 1 95.62 108 THR B O 1
ATOM 2479 N N . PRO B 1 109 ? 3.486 13.359 19.312 1 94 109 PRO B N 1
ATOM 2480 C CA . PRO B 1 109 ? 3.34 14.82 19.266 1 94 109 PRO B CA 1
ATOM 2481 C C . PRO B 1 109 ? 2.035 15.305 19.891 1 94 109 PRO B C 1
ATOM 2483 O O . PRO B 1 109 ? 1.011 14.625 19.797 1 94 109 PRO B O 1
ATOM 2486 N N . GLU B 1 110 ? 2.076 16.516 20.406 1 93 110 GLU B N 1
ATOM 2487 C CA . GLU B 1 110 ? 0.922 17.078 21.109 1 93 110 GLU B CA 1
ATOM 2488 C C . GLU B 1 110 ? -0.263 17.266 20.172 1 93 110 GLU B C 1
ATOM 2490 O O . GLU B 1 110 ? -1.418 17.125 20.578 1 93 110 GLU B O 1
ATOM 2495 N N . TRP B 1 111 ? 0.029 17.547 19.016 1 93.06 111 TRP B N 1
ATOM 2496 C CA . TRP B 1 111 ? -1.014 17.875 18.047 1 93.06 111 TRP B CA 1
ATOM 2497 C C . TRP B 1 111 ? -1.647 16.594 17.5 1 93.06 111 TRP B C 1
ATOM 2499 O O . TRP B 1 111 ? -2.689 16.641 16.844 1 93.06 111 TRP B O 1
ATOM 2509 N N . ALA B 1 112 ? -1.053 15.469 17.75 1 97 112 ALA B N 1
ATOM 2510 C CA . ALA B 1 112 ? -1.463 14.219 17.125 1 97 112 ALA B CA 1
ATOM 2511 C C . ALA B 1 112 ? -2.627 13.578 17.875 1 97 112 ALA B C 1
ATOM 2513 O O . ALA B 1 112 ? -2.756 13.75 19.094 1 97 112 ALA B O 1
ATOM 2514 N N . TRP B 1 113 ? -3.494 12.961 17.109 1 97.81 113 TRP B N 1
ATOM 2515 C CA . TRP B 1 113 ? -4.508 12.086 17.703 1 97.81 113 TRP B CA 1
ATOM 2516 C C . TRP B 1 113 ? -3.877 10.82 18.266 1 97.81 113 TRP B C 1
ATOM 2518 O O . TRP B 1 113 ? -4.18 10.422 19.391 1 97.81 113 TRP B O 1
ATOM 2528 N N . SER B 1 114 ? -3.023 10.203 17.516 1 97.81 114 SER B N 1
ATOM 2529 C CA . SER B 1 114 ? -2.205 9.07 17.953 1 97.81 114 SER B CA 1
ATOM 2530 C C . SER B 1 114 ? -0.905 8.992 17.156 1 97.81 114 SER B C 1
ATOM 2532 O O . SER B 1 114 ? -0.767 9.641 16.109 1 97.81 114 SER B O 1
ATOM 2534 N N . ALA B 1 115 ? 0.038 8.25 17.719 1 98.44 115 ALA B N 1
ATOM 2535 C CA . ALA B 1 115 ? 1.271 7.906 17.031 1 98.44 115 ALA B CA 1
ATOM 2536 C C . ALA B 1 115 ? 1.748 6.504 17.406 1 98.44 115 ALA B C 1
ATOM 2538 O O . ALA B 1 115 ? 1.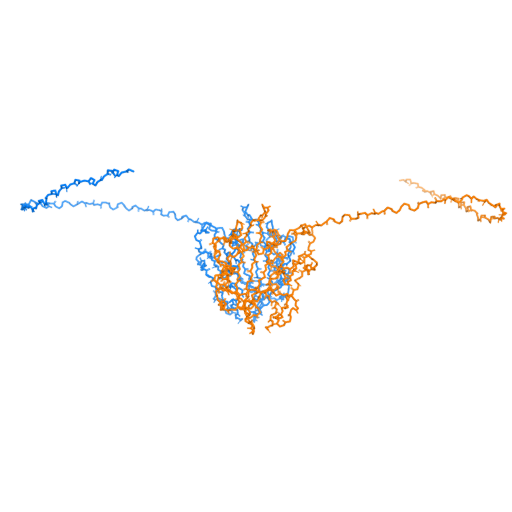563 6.07 18.547 1 98.44 115 ALA B O 1
ATOM 2539 N N . MET B 1 116 ? 2.324 5.82 16.438 1 98.75 116 MET B N 1
ATOM 2540 C CA . MET B 1 116 ? 2.961 4.531 16.688 1 98.75 116 MET B CA 1
ATOM 2541 C C . MET B 1 116 ? 4.328 4.457 16.016 1 98.75 116 MET B C 1
ATOM 2543 O O . MET B 1 116 ? 4.586 5.172 15.047 1 98.75 116 MET B O 1
ATOM 2547 N N . VAL B 1 117 ? 5.156 3.598 16.547 1 98.5 117 VAL B N 1
ATOM 2548 C CA . VAL B 1 117 ? 6.547 3.523 16.125 1 98.5 117 VAL B CA 1
ATOM 2549 C C . VAL B 1 117 ? 6.996 2.064 16.062 1 98.5 117 VAL B C 1
ATOM 2551 O O . VAL B 1 117 ? 6.57 1.248 16.891 1 98.5 117 VAL B O 1
ATOM 2554 N N . SER B 1 118 ? 7.828 1.78 15.039 1 97.25 118 SER B N 1
ATOM 2555 C CA . SER B 1 118 ? 8.414 0.444 14.984 1 97.25 118 SER B CA 1
ATOM 2556 C C . SER B 1 118 ? 9.352 0.201 16.156 1 97.25 118 SER B C 1
ATOM 2558 O O . SER B 1 118 ? 10.117 1.087 16.547 1 97.25 118 SER B O 1
ATOM 2560 N N . THR B 1 119 ? 9.281 -1.066 16.594 1 96.62 119 THR B N 1
ATOM 2561 C CA . THR B 1 119 ? 10.133 -1.424 17.719 1 96.62 119 THR B CA 1
ATOM 2562 C C . THR B 1 119 ? 11.32 -2.258 17.266 1 96.62 119 THR B C 1
ATOM 2564 O O . THR B 1 119 ? 12.047 -2.822 18.078 1 96.62 119 THR B O 1
ATOM 2567 N N . ASP B 1 120 ? 11.492 -2.344 16.016 1 94.5 120 ASP B N 1
ATOM 2568 C CA . ASP B 1 120 ? 12.633 -3.086 15.508 1 94.5 120 ASP B CA 1
ATOM 2569 C C . ASP B 1 120 ? 13.953 -2.441 15.945 1 94.5 120 ASP B C 1
ATOM 2571 O O . ASP B 1 120 ? 14.211 -1.275 15.633 1 94.5 120 ASP B O 1
ATOM 2575 N N . PRO B 1 121 ? 14.859 -3.273 16.562 1 94.56 121 PRO B N 1
ATOM 2576 C CA . PRO B 1 121 ? 16.125 -2.699 17.031 1 94.56 121 PRO B CA 1
ATOM 2577 C C . PRO B 1 121 ? 16.984 -2.164 15.898 1 94.56 121 PRO B C 1
ATOM 2579 O O . PRO B 1 121 ? 17.781 -1.233 16.109 1 94.56 121 PRO B O 1
ATOM 2582 N N . ALA B 1 122 ? 16.766 -2.682 14.773 1 92.12 122 ALA B N 1
ATOM 2583 C CA . ALA B 1 122 ? 17.562 -2.248 13.625 1 92.12 122 ALA B CA 1
ATOM 2584 C C . ALA B 1 122 ? 17.266 -0.792 13.273 1 92.12 122 ALA B C 1
ATOM 2586 O O . ALA B 1 122 ? 18.047 -0.142 12.578 1 92.12 122 ALA B O 1
ATOM 2587 N N . PHE B 1 123 ? 16.125 -0.359 13.797 1 94.62 123 PHE B N 1
ATOM 2588 C CA . PHE B 1 123 ? 15.68 0.983 13.43 1 94.62 123 PHE B CA 1
ATOM 2589 C C . PHE B 1 123 ? 15.766 1.926 14.625 1 94.62 123 PHE B C 1
ATOM 2591 O O . PHE B 1 123 ? 15.18 3.01 14.609 1 94.62 123 PHE B O 1
ATOM 2598 N N . ALA B 1 124 ? 16.438 1.643 15.594 1 94.19 124 ALA B N 1
ATOM 2599 C CA . ALA B 1 124 ? 16.391 2.348 16.875 1 94.19 124 ALA B CA 1
ATOM 2600 C C . ALA B 1 124 ? 16.781 3.811 16.703 1 94.19 124 ALA B C 1
ATOM 2602 O O . ALA B 1 124 ? 16.234 4.691 17.359 1 94.19 124 ALA B O 1
ATOM 2603 N N . ASP B 1 125 ? 17.719 4.145 15.836 1 94.81 125 ASP B N 1
ATOM 2604 C CA . ASP B 1 125 ? 18.234 5.508 15.688 1 94.81 125 ASP B CA 1
ATOM 2605 C C . ASP B 1 125 ? 17.219 6.387 14.945 1 94.81 125 ASP B C 1
ATOM 2607 O O . ASP B 1 125 ? 17.188 7.602 15.148 1 94.81 125 ASP B O 1
ATOM 2611 N N . ASP B 1 126 ? 16.469 5.816 14.039 1 95.06 126 ASP B N 1
ATOM 2612 C CA . ASP B 1 126 ? 15.469 6.52 13.25 1 95.06 126 ASP B CA 1
ATOM 2613 C C . ASP B 1 126 ? 14.312 5.594 12.883 1 95.06 126 ASP B C 1
ATOM 2615 O O . ASP B 1 126 ? 14.203 5.156 11.734 1 95.06 126 ASP B O 1
ATOM 2619 N N . PRO B 1 127 ? 13.453 5.363 13.828 1 96.5 127 PRO B N 1
ATOM 2620 C CA . PRO B 1 127 ? 12.383 4.398 13.562 1 96.5 127 PRO B CA 1
ATOM 2621 C C . PRO B 1 127 ? 11.281 4.969 12.664 1 96.5 127 PRO B C 1
ATOM 2623 O O . PRO B 1 127 ? 10.953 6.152 12.758 1 96.5 127 PRO B O 1
ATOM 2626 N N . PRO B 1 128 ? 10.742 4.055 11.734 1 97 128 PRO B N 1
ATOM 2627 C CA . PRO B 1 128 ? 9.531 4.516 11.039 1 97 128 PRO B CA 1
ATOM 2628 C C . PRO B 1 128 ? 8.375 4.785 11.992 1 97 128 PRO B C 1
ATOM 2630 O O . PRO B 1 128 ? 8.281 4.168 13.055 1 97 128 PRO B O 1
ATOM 2633 N N . MET B 1 129 ? 7.543 5.727 11.562 1 98.12 129 MET B N 1
ATOM 2634 C CA . MET B 1 129 ? 6.453 6.188 12.414 1 98.12 129 MET B CA 1
ATOM 2635 C C . MET B 1 129 ? 5.172 6.379 11.609 1 98.12 129 MET B C 1
ATOM 2637 O O . MET B 1 129 ? 5.227 6.703 10.422 1 98.12 129 MET B O 1
ATOM 2641 N N . ILE B 1 130 ? 4.07 6.129 12.234 1 98.69 130 ILE B N 1
ATOM 2642 C CA . ILE B 1 130 ? 2.75 6.43 11.695 1 98.69 130 ILE B CA 1
ATOM 2643 C C . ILE B 1 130 ? 1.985 7.316 12.672 1 98.69 130 ILE B C 1
ATOM 2645 O O . ILE B 1 130 ? 1.815 6.957 13.844 1 98.69 130 ILE B O 1
ATOM 2649 N N . ILE B 1 131 ? 1.592 8.477 12.188 1 98.56 131 ILE B N 1
ATOM 2650 C CA . ILE B 1 131 ? 0.917 9.461 13.031 1 98.56 131 ILE B CA 1
ATOM 2651 C C . ILE B 1 131 ? -0.48 9.734 12.484 1 98.56 131 ILE B C 1
ATOM 2653 O O . ILE B 1 131 ? -0.65 9.945 11.281 1 98.56 131 ILE B O 1
ATOM 2657 N N . ALA B 1 132 ? -1.444 9.703 13.359 1 98.56 132 ALA B N 1
ATOM 2658 C CA . ALA B 1 132 ? -2.811 10.102 13.023 1 98.56 132 ALA B CA 1
ATOM 2659 C C . ALA B 1 132 ? -3.117 11.5 13.547 1 98.56 132 ALA B C 1
ATOM 2661 O O . ALA B 1 132 ? -2.803 11.828 14.695 1 98.56 132 ALA B O 1
ATOM 2662 N N . LEU B 1 133 ? -3.627 12.289 12.656 1 98.12 133 LEU B N 1
ATOM 2663 C CA . LEU B 1 133 ? -4.176 13.594 13 1 98.12 133 LEU B CA 1
ATOM 2664 C C . LEU B 1 133 ? -5.668 13.656 12.688 1 98.12 133 LEU B C 1
ATOM 2666 O O . LEU B 1 133 ? -6.113 13.156 11.656 1 98.12 133 LEU B O 1
ATOM 2670 N N . MET B 1 134 ? -6.438 14.25 13.602 1 98.31 134 MET B N 1
ATOM 2671 C CA . MET B 1 134 ? -7.863 14.445 13.344 1 98.31 134 MET B CA 1
ATOM 2672 C C . MET B 1 134 ? -8.281 15.875 13.672 1 98.31 134 MET B C 1
ATOM 2674 O O . MET B 1 134 ? -7.852 16.438 14.68 1 98.31 134 MET B O 1
ATOM 2678 N N . SER B 1 135 ? -9.031 16.422 12.789 1 98.5 135 SER B N 1
ATOM 2679 C CA . SER B 1 135 ? -9.633 17.75 13.008 1 98.5 135 SER B CA 1
ATOM 2680 C C . SER B 1 135 ? -11.125 17.734 12.695 1 98.5 135 SER B C 1
ATOM 2682 O O . SER B 1 135 ? -11.594 16.906 11.914 1 98.5 135 SER B O 1
ATOM 2684 N N . ARG B 1 136 ? -11.797 18.578 13.328 1 98.75 136 ARG B N 1
ATOM 2685 C CA . ARG B 1 136 ? -13.18 18.891 12.969 1 98.75 136 ARG B CA 1
ATOM 2686 C C . ARG B 1 136 ? -13.25 20.203 12.188 1 98.75 136 ARG B C 1
ATOM 2688 O O . ARG B 1 136 ? -12.703 21.219 12.625 1 98.75 136 ARG B O 1
ATOM 2695 N N . LEU B 1 137 ? -13.828 20.156 11.094 1 98.88 137 LEU B N 1
ATOM 2696 C CA . LEU B 1 137 ? -14.078 21.344 10.289 1 98.88 137 LEU B CA 1
ATOM 2697 C C . LEU B 1 137 ? -15.531 21.781 10.391 1 98.88 137 LEU B C 1
ATOM 2699 O O . LEU B 1 137 ? -16.438 20.969 10.227 1 98.88 137 LEU B O 1
ATOM 2703 N N . THR B 1 138 ? -15.75 23.062 10.656 1 98.69 138 THR B N 1
ATOM 2704 C CA . THR B 1 138 ? -17.094 23.609 10.719 1 98.69 138 THR B CA 1
ATOM 2705 C C . THR B 1 138 ? -17.234 24.797 9.766 1 98.69 138 THR B C 1
ATOM 2707 O O . THR B 1 138 ? -16.281 25.547 9.547 1 98.69 138 THR B O 1
ATOM 2710 N N . GLY B 1 139 ? -18.391 24.984 9.234 1 97.88 139 GLY B N 1
ATOM 2711 C CA . GLY B 1 139 ? -18.703 25.922 8.164 1 97.88 139 GLY B CA 1
ATOM 2712 C C . GLY B 1 139 ? -19.203 25.25 6.906 1 97.88 139 GLY B C 1
ATOM 2713 O O . GLY B 1 139 ? -19.781 24.156 6.969 1 97.88 139 GLY B O 1
ATOM 2714 N N . ASP B 1 140 ? -19.078 25.969 5.773 1 97.12 140 ASP B N 1
ATOM 2715 C CA . ASP B 1 140 ? -19.469 25.391 4.488 1 97.12 140 ASP B CA 1
ATOM 2716 C C . ASP B 1 140 ? -18.344 24.547 3.896 1 97.12 140 ASP B C 1
ATOM 2718 O O . ASP B 1 140 ? -17.594 25.016 3.025 1 97.12 140 ASP B O 1
ATOM 2722 N N . VAL B 1 141 ? -18.25 23.328 4.395 1 98.75 141 VAL B N 1
ATOM 2723 C CA . VAL B 1 141 ? -17.172 22.438 3.99 1 98.75 141 VAL B CA 1
ATOM 2724 C C . VAL B 1 141 ? -17.672 21.453 2.938 1 98.75 141 VAL B C 1
ATOM 2726 O O . VAL B 1 141 ? -18.688 20.797 3.137 1 98.75 141 VAL B O 1
ATOM 2729 N N . ASP B 1 142 ? -16.969 21.359 1.841 1 98.69 142 ASP B N 1
ATOM 2730 C CA . ASP B 1 142 ? -17.203 20.359 0.815 1 98.69 142 ASP B CA 1
ATOM 2731 C C . ASP B 1 142 ? -16.234 19.188 0.962 1 98.69 142 ASP B C 1
ATOM 2733 O O . ASP B 1 142 ? -15.047 19.312 0.661 1 98.69 142 ASP B O 1
ATOM 2737 N N . PRO B 1 143 ? -16.75 18.047 1.398 1 98.81 143 PRO B N 1
ATOM 2738 C CA . PRO B 1 143 ? -15.844 16.906 1.586 1 98.81 143 PRO B CA 1
ATOM 2739 C C . PRO B 1 143 ? -15.07 16.547 0.317 1 98.81 143 PRO B C 1
ATOM 2741 O O . PRO B 1 143 ? -13.922 16.094 0.391 1 98.81 143 PRO B O 1
ATOM 2744 N N . ALA B 1 144 ? -15.625 16.703 -0.8 1 98.69 144 ALA B N 1
ATOM 2745 C CA . ALA B 1 144 ? -14.953 16.391 -2.061 1 98.69 144 ALA B CA 1
ATOM 2746 C C . ALA B 1 144 ? -13.75 17.297 -2.277 1 98.69 144 ALA B C 1
ATOM 2748 O O . ALA B 1 144 ? -12.734 16.859 -2.838 1 98.69 144 ALA B O 1
ATOM 2749 N N . LYS B 1 145 ? -13.859 18.5 -1.842 1 98.81 145 LYS B N 1
ATOM 2750 C CA . LYS B 1 145 ? -12.742 19.438 -1.979 1 98.81 145 LYS B CA 1
ATOM 2751 C C . LYS B 1 145 ? -11.617 19.094 -1.006 1 98.81 145 LYS B C 1
ATOM 2753 O O . LYS B 1 145 ? -10.438 19.266 -1.319 1 98.81 145 LYS B O 1
ATOM 2758 N N . ILE B 1 146 ? -12 18.62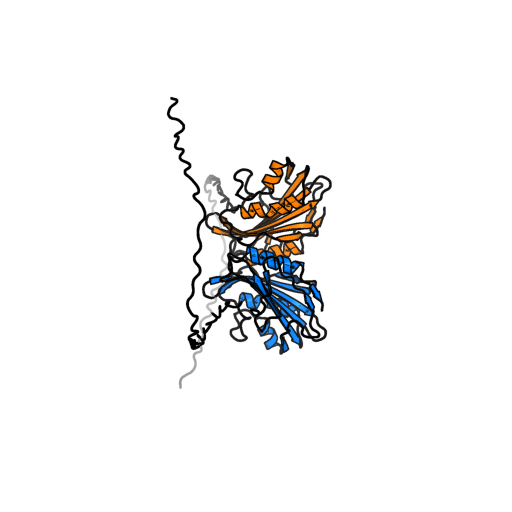5 0.196 1 98.88 146 ILE B N 1
ATOM 2759 C CA . ILE B 1 146 ? -10.992 18.156 1.135 1 98.88 146 ILE B CA 1
ATOM 2760 C C . ILE B 1 146 ? -10.164 17.047 0.485 1 98.88 146 ILE B C 1
ATOM 2762 O O . ILE B 1 146 ? -8.938 17.078 0.525 1 98.88 146 ILE B O 1
ATOM 2766 N N . LEU B 1 147 ? -10.828 16.109 -0.13 1 98.88 147 LEU B N 1
ATOM 2767 C CA . LEU B 1 147 ? -10.141 14.977 -0.747 1 98.88 147 LEU B CA 1
ATOM 2768 C C . LEU B 1 147 ? -9.375 15.422 -1.988 1 98.88 147 LEU B C 1
ATOM 2770 O O . LEU B 1 147 ? -8.281 14.922 -2.256 1 98.88 147 LEU B O 1
ATOM 2774 N N . GLU B 1 148 ? -9.922 16.344 -2.715 1 98.31 148 GLU B N 1
ATOM 2775 C CA . GLU B 1 148 ? -9.25 16.891 -3.891 1 98.31 148 GLU B CA 1
ATOM 2776 C C . GLU B 1 148 ? -7.895 17.484 -3.523 1 98.31 148 GLU B C 1
ATOM 2778 O O . GLU B 1 148 ? -6.918 17.312 -4.254 1 98.31 148 GLU B O 1
ATOM 2783 N N . TYR B 1 149 ? -7.773 18.141 -2.395 1 98.19 149 TYR B N 1
ATOM 2784 C CA . TYR B 1 149 ? -6.566 18.875 -2.039 1 98.19 149 TYR B CA 1
ATOM 2785 C C . TYR B 1 149 ? -5.695 18.062 -1.083 1 98.19 149 TYR B C 1
ATOM 2787 O O . TYR B 1 149 ? -4.602 18.5 -0.715 1 98.19 149 TYR B O 1
ATOM 2795 N N . ALA B 1 150 ? -6.145 16.891 -0.741 1 98.12 150 ALA B N 1
ATOM 2796 C CA . ALA B 1 150 ? -5.488 16.047 0.253 1 98.12 150 ALA B CA 1
ATOM 2797 C C . ALA B 1 150 ? -4.043 15.766 -0.136 1 98.12 150 ALA B C 1
ATOM 2799 O O . ALA B 1 150 ? -3.143 15.82 0.707 1 98.12 150 ALA B O 1
ATOM 2800 N N . PRO B 1 151 ? -3.74 15.547 -1.394 1 96.88 151 PRO B N 1
ATOM 2801 C CA . PRO B 1 151 ? -2.369 15.133 -1.701 1 96.88 151 PRO B CA 1
ATOM 2802 C C . PRO B 1 151 ? -1.385 16.297 -1.698 1 96.88 151 PRO B C 1
ATOM 2804 O O . PRO B 1 151 ? -0.17 16.094 -1.724 1 96.88 151 PRO B O 1
ATOM 2807 N N . ASN B 1 152 ? -1.897 17.469 -1.58 1 96.31 152 ASN B N 1
ATOM 2808 C CA . ASN B 1 152 ? -1.106 18.609 -2.014 1 96.31 152 ASN B CA 1
ATOM 2809 C C . ASN B 1 152 ? -0.081 19.016 -0.958 1 96.31 152 ASN B C 1
ATOM 2811 O O . ASN B 1 152 ? 0.964 19.578 -1.285 1 96.31 152 ASN B O 1
ATOM 2815 N N . GLU B 1 153 ? -0.394 18.766 0.283 1 94.62 153 GLU B N 1
ATOM 2816 C CA . GLU B 1 153 ? 0.63 19.016 1.297 1 94.62 153 GLU B CA 1
ATOM 2817 C C . GLU B 1 153 ? 1.856 18.125 1.059 1 94.62 153 GLU B C 1
ATOM 2819 O O . GLU B 1 153 ? 2.992 18.594 1.199 1 94.62 153 GLU B O 1
ATOM 2824 N N . ILE B 1 154 ? 1.625 16.875 0.718 1 95.38 154 ILE B N 1
ATOM 2825 C CA . ILE B 1 154 ? 2.707 15.93 0.446 1 95.38 154 ILE B CA 1
ATOM 2826 C C . ILE B 1 154 ? 3.467 16.359 -0.805 1 95.38 154 ILE B C 1
ATOM 2828 O O . ILE B 1 154 ? 4.699 16.344 -0.825 1 95.38 154 ILE B O 1
ATOM 2832 N N . LYS B 1 155 ? 2.768 16.781 -1.802 1 94.06 155 LYS B N 1
ATOM 2833 C CA . LYS B 1 155 ? 3.381 17.219 -3.055 1 94.06 155 LYS B CA 1
ATOM 2834 C C . LYS B 1 155 ? 4.246 18.453 -2.842 1 94.06 155 LYS B C 1
ATOM 2836 O O . LYS B 1 155 ? 5.152 18.734 -3.635 1 94.06 155 LYS B O 1
ATOM 2841 N N . ASN B 1 156 ? 4.004 19.203 -1.784 1 94.5 156 ASN B N 1
ATOM 2842 C CA . ASN B 1 156 ? 4.738 20.438 -1.506 1 94.5 156 ASN B CA 1
ATOM 2843 C C . ASN B 1 156 ? 5.992 20.156 -0.681 1 94.5 156 ASN B C 1
ATOM 2845 O O . ASN B 1 156 ? 6.762 21.078 -0.386 1 94.5 156 ASN B O 1
ATOM 2849 N N . LEU B 1 157 ? 6.246 18.922 -0.294 1 94.56 157 LEU B N 1
ATOM 2850 C CA . LEU B 1 157 ? 7.418 18.625 0.518 1 94.56 157 LEU B CA 1
ATOM 2851 C C . LEU B 1 157 ? 8.703 18.828 -0.285 1 94.56 157 LEU B C 1
ATOM 2853 O O . LEU B 1 157 ? 8.703 18.656 -1.506 1 94.56 157 LEU B O 1
ATOM 2857 N N . PRO B 1 158 ? 9.781 19.156 0.449 1 93.94 158 PRO B N 1
ATOM 2858 C CA . PRO B 1 158 ? 11.055 19.359 -0.245 1 93.94 158 PRO B CA 1
ATOM 2859 C C . PRO B 1 158 ? 11.523 18.109 -0.989 1 93.94 158 PRO B C 1
ATOM 2861 O O . PRO B 1 158 ? 11.555 17.016 -0.413 1 93.94 158 PRO B O 1
ATOM 2864 N N . GLY B 1 159 ? 11.812 18.297 -2.266 1 92.5 159 GLY B N 1
ATOM 2865 C CA . GLY B 1 159 ? 12.375 17.219 -3.043 1 92.5 159 GLY B CA 1
ATOM 2866 C C . GLY B 1 159 ? 11.375 16.109 -3.33 1 92.5 159 GLY B C 1
ATOM 2867 O O . GLY B 1 159 ? 11.766 14.977 -3.645 1 92.5 159 GLY B O 1
ATOM 2868 N N . TYR B 1 160 ? 10.18 16.422 -3.18 1 92.56 160 TYR B N 1
ATOM 2869 C CA . TYR B 1 160 ? 9.172 15.398 -3.4 1 92.56 160 TYR B CA 1
ATOM 2870 C C . TYR B 1 160 ? 9.336 14.758 -4.773 1 92.56 160 TYR B C 1
ATOM 2872 O O . TYR B 1 160 ? 9.414 15.453 -5.785 1 92.56 160 TYR B O 1
ATOM 2880 N N . ASP B 1 161 ? 9.484 13.422 -4.641 1 87.69 161 ASP B N 1
ATOM 2881 C CA . ASP B 1 161 ? 9.562 12.57 -5.82 1 87.69 161 ASP B CA 1
ATOM 2882 C C . ASP B 1 161 ? 8.406 11.57 -5.855 1 87.69 161 ASP B C 1
ATOM 2884 O O . ASP B 1 161 ? 8.461 10.531 -5.199 1 87.69 161 ASP B O 1
ATOM 2888 N N . GLY B 1 162 ? 7.449 11.859 -6.5 1 79.56 162 GLY B N 1
ATOM 2889 C CA . GLY B 1 162 ? 6.27 11.07 -6.801 1 79.56 162 GLY B CA 1
ATOM 2890 C C . GLY B 1 162 ? 5.703 11.344 -8.18 1 79.56 162 GLY B C 1
ATOM 2891 O O . GLY B 1 162 ? 4.488 11.258 -8.391 1 79.56 162 GLY B O 1
ATOM 2892 N N . GLU B 1 163 ? 6.703 11.68 -8.93 1 67.19 163 GLU B N 1
ATOM 2893 C CA . GLU B 1 163 ? 6.301 12.062 -10.281 1 67.19 163 GLU B CA 1
ATOM 2894 C C . GLU B 1 163 ? 5.488 10.961 -10.953 1 67.19 163 GLU B C 1
ATOM 2896 O O . GLU B 1 163 ? 5.766 9.773 -10.766 1 67.19 163 GLU B O 1
ATOM 2901 N N . GLY B 1 164 ? 4.383 11.344 -11.391 1 71.25 164 GLY B N 1
ATOM 2902 C CA . GLY B 1 164 ? 3.457 10.484 -12.109 1 71.25 164 GLY B CA 1
ATOM 2903 C C . GLY B 1 164 ? 2.297 10.008 -11.25 1 71.25 164 GLY B C 1
ATOM 2904 O O . GLY B 1 164 ? 1.375 9.359 -11.75 1 71.25 164 GLY B O 1
ATOM 2905 N N . SER B 1 165 ? 2.465 10.312 -9.953 1 80.94 165 SER B N 1
ATOM 2906 C CA . SER B 1 165 ? 1.342 9.938 -9.102 1 80.94 165 SER B CA 1
ATOM 2907 C C . SER B 1 165 ? 0.536 11.164 -8.68 1 80.94 165 SER B C 1
ATOM 2909 O O . SER B 1 165 ? 1.103 12.164 -8.227 1 80.94 165 SER B O 1
ATOM 2911 N N . GLU B 1 166 ? -0.72 11.141 -8.922 1 87.31 166 GLU B N 1
ATOM 2912 C CA . GLU B 1 166 ? -1.639 12.141 -8.383 1 87.31 166 GLU B CA 1
ATOM 2913 C C . GLU B 1 166 ? -2.312 11.633 -7.105 1 87.31 166 GLU B C 1
ATOM 2915 O O . GLU B 1 166 ? -3.117 12.352 -6.5 1 87.31 166 GLU B O 1
ATOM 2920 N N . GLY B 1 167 ? -1.925 10.547 -6.715 1 94.06 167 GLY B N 1
ATOM 2921 C CA . GLY B 1 167 ? -2.668 9.883 -5.656 1 94.06 167 GLY B CA 1
ATOM 2922 C C . GLY B 1 167 ? -3.861 9.102 -6.168 1 94.06 167 GLY B C 1
ATOM 2923 O O . GLY B 1 167 ? -4.055 8.969 -7.379 1 94.06 167 GLY B O 1
ATOM 2924 N N . THR B 1 168 ? -4.535 8.477 -5.172 1 95.19 168 THR B N 1
ATOM 2925 C CA . THR B 1 168 ? -5.633 7.609 -5.578 1 95.19 168 THR B CA 1
ATOM 2926 C C . THR B 1 168 ? -6.789 7.699 -4.586 1 95.19 168 THR B C 1
ATOM 2928 O O . THR B 1 168 ? -6.57 7.785 -3.377 1 95.19 168 THR B O 1
ATOM 2931 N N . ALA B 1 169 ? -7.977 7.785 -5.242 1 95.81 169 ALA B N 1
ATOM 2932 C CA . ALA B 1 169 ? -9.164 7.648 -4.402 1 95.81 169 ALA B CA 1
ATOM 2933 C C . ALA B 1 169 ? -9.203 6.277 -3.73 1 95.81 169 ALA B C 1
ATOM 2935 O O . ALA B 1 169 ? -8.781 5.277 -4.32 1 95.81 169 ALA B O 1
ATOM 2936 N N . ASP B 1 170 ? -9.703 6.23 -2.498 1 95.69 170 ASP B N 1
ATOM 2937 C CA . ASP B 1 170 ? -9.758 5.027 -1.679 1 95.69 170 ASP B CA 1
ATOM 2938 C C . ASP B 1 170 ? -10.867 5.125 -0.629 1 95.69 170 ASP B C 1
ATOM 2940 O O . ASP B 1 170 ? -11.75 5.98 -0.729 1 95.69 170 ASP B O 1
ATOM 2944 N N . GLU B 1 171 ? -10.836 4.16 0.262 1 96.69 171 GLU B N 1
ATOM 2945 C CA . GLU B 1 171 ? -11.703 4.164 1.438 1 96.69 171 GLU B CA 1
ATOM 2946 C C . GLU B 1 171 ? -10.961 3.65 2.67 1 96.69 171 GLU B C 1
ATOM 2948 O O . GLU B 1 171 ? -9.969 2.93 2.549 1 96.69 171 GLU B O 1
ATOM 2953 N N . LEU B 1 172 ? -11.398 4.035 3.764 1 98.19 172 LEU B N 1
ATOM 2954 C CA . LEU B 1 172 ? -11.016 3.461 5.047 1 98.19 172 LEU B CA 1
ATOM 2955 C C . LEU B 1 172 ? -12.242 3.252 5.938 1 98.19 172 LEU B C 1
ATOM 2957 O O . LEU B 1 172 ? -12.953 4.207 6.254 1 98.19 172 LEU B O 1
ATOM 2961 N N . SER B 1 173 ? -12.445 1.997 6.328 1 97.94 173 SER B N 1
ATOM 2962 C CA . SER B 1 173 ? -13.57 1.652 7.188 1 97.94 173 SER B CA 1
ATOM 2963 C C . SER B 1 173 ? -14.891 2.148 6.602 1 97.94 173 SER B C 1
ATOM 2965 O O . SER B 1 173 ? -15.773 2.602 7.336 1 97.94 173 SER B O 1
ATOM 2967 N N . GLY B 1 174 ? -15.031 2.176 5.297 1 96.44 174 GLY B N 1
ATOM 2968 C CA . GLY B 1 174 ? -16.281 2.539 4.629 1 96.44 174 GLY B CA 1
ATOM 2969 C C . GLY B 1 174 ? -16.391 4.027 4.352 1 96.44 174 GLY B C 1
ATOM 2970 O O . GLY B 1 174 ? -17.359 4.473 3.732 1 96.44 174 GLY B O 1
ATOM 2971 N N . PHE B 1 175 ? -15.438 4.824 4.789 1 98.75 175 PHE B N 1
ATOM 2972 C CA . PHE B 1 175 ? -15.453 6.266 4.551 1 98.75 175 PHE B CA 1
ATOM 2973 C C . PHE B 1 175 ? -14.555 6.629 3.379 1 98.75 175 PHE B C 1
ATOM 2975 O O . PHE B 1 175 ? -13.484 6.035 3.201 1 98.75 175 PHE B O 1
ATOM 2982 N N . ASP B 1 176 ? -14.945 7.68 2.648 1 98.62 176 ASP B N 1
ATOM 2983 C CA . ASP B 1 176 ? -14.164 8.141 1.508 1 98.62 176 ASP B CA 1
ATOM 2984 C C . ASP B 1 176 ? -12.781 8.633 1.95 1 98.62 176 ASP B C 1
ATOM 2986 O O . ASP B 1 176 ? -12.656 9.297 2.979 1 98.62 176 ASP B O 1
ATOM 2990 N N . ALA B 1 177 ? -11.812 8.289 1.146 1 98.75 177 ALA B N 1
ATOM 2991 C CA . ALA B 1 177 ? -10.438 8.648 1.461 1 98.75 177 ALA B CA 1
ATOM 2992 C C . ALA B 1 177 ? -9.641 8.945 0.191 1 98.75 177 ALA B C 1
ATOM 2994 O O . ALA B 1 177 ? -10.125 8.703 -0.918 1 98.75 177 ALA B O 1
ATOM 2995 N N . TYR B 1 178 ? -8.57 9.562 0.349 1 98.5 178 TYR B N 1
ATOM 2996 C CA . TYR B 1 178 ? -7.594 9.797 -0.706 1 98.5 178 TYR B CA 1
ATOM 2997 C C . TYR B 1 178 ? -6.184 9.492 -0.218 1 98.5 178 TYR B C 1
ATOM 2999 O O . TYR B 1 178 ? -5.805 9.883 0.891 1 98.5 178 TYR B O 1
ATOM 3007 N N . GLN B 1 179 ? -5.469 8.758 -1.024 1 97.31 179 GLN B N 1
ATOM 3008 C CA . GLN B 1 179 ? -4.145 8.312 -0.609 1 97.31 179 GLN B CA 1
ATOM 3009 C C . GLN B 1 179 ? -3.07 8.812 -1.571 1 97.31 179 GLN B C 1
ATOM 3011 O O . GLN B 1 179 ? -3.295 8.875 -2.781 1 97.31 179 GLN B O 1
ATOM 3016 N N . ILE B 1 180 ? -1.917 9.18 -0.975 1 96.25 180 ILE B N 1
ATOM 3017 C CA . ILE B 1 180 ? -0.755 9.57 -1.765 1 96.25 180 ILE B CA 1
ATOM 3018 C C . ILE B 1 180 ? 0.52 9.062 -1.099 1 96.25 180 ILE B C 1
ATOM 3020 O O . ILE B 1 180 ? 0.575 8.922 0.126 1 96.25 180 ILE B O 1
ATOM 3024 N N . GLY B 1 181 ? 1.508 8.656 -1.883 1 94.44 181 GLY B N 1
ATOM 3025 C CA . GLY B 1 181 ? 2.826 8.281 -1.396 1 94.44 181 GLY B CA 1
ATOM 3026 C C . GLY B 1 181 ? 3.951 8.734 -2.309 1 94.44 181 GLY B C 1
ATOM 3027 O O . GLY B 1 181 ? 3.701 9.234 -3.408 1 94.44 181 GLY B O 1
ATOM 3028 N N . GLY B 1 182 ? 5.168 8.625 -1.773 1 93.62 182 GLY B N 1
ATOM 3029 C CA . GLY B 1 182 ? 6.367 9 -2.508 1 93.62 182 GLY B CA 1
ATOM 3030 C C . GLY B 1 182 ? 7.59 9.141 -1.622 1 93.62 182 GLY B C 1
ATOM 3031 O O . GLY B 1 182 ? 7.656 8.547 -0.543 1 93.62 182 GLY B O 1
ATOM 3032 N N . MET B 1 183 ? 8.516 9.852 -2.268 1 93.38 183 MET B N 1
ATOM 3033 C CA . MET B 1 183 ? 9.734 10.156 -1.534 1 93.38 183 MET B CA 1
ATOM 3034 C C . MET B 1 183 ? 9.922 11.664 -1.386 1 93.38 183 MET B C 1
ATOM 3036 O O . MET B 1 183 ? 9.336 12.438 -2.145 1 93.38 183 MET B O 1
ATOM 3040 N N . TYR B 1 184 ? 10.617 12.016 -0.362 1 94.62 184 TYR B N 1
ATOM 3041 C CA . TYR B 1 184 ? 10.969 13.414 -0.127 1 94.62 184 TYR B CA 1
ATOM 3042 C C . TYR B 1 184 ? 12.312 13.523 0.587 1 94.62 184 TYR B C 1
ATOM 3044 O O . TYR B 1 184 ? 12.938 12.508 0.914 1 94.62 184 TYR B O 1
ATOM 3052 N N . VAL B 1 185 ? 12.766 14.828 0.766 1 95.06 185 VAL B N 1
ATOM 3053 C CA . VAL B 1 185 ? 14.055 15.031 1.404 1 95.06 185 VAL B CA 1
ATOM 3054 C C . VAL B 1 185 ? 13.867 15.734 2.746 1 95.06 185 VAL B C 1
ATOM 3056 O O . VAL B 1 185 ? 13.18 16.766 2.826 1 95.06 185 VAL B O 1
ATOM 3059 N N . ARG B 1 186 ? 14.375 15.086 3.754 1 94.88 186 ARG B N 1
ATOM 3060 C CA . ARG B 1 186 ? 14.445 15.695 5.078 1 94.88 186 ARG B CA 1
ATOM 3061 C C . ARG B 1 186 ? 15.859 15.602 5.648 1 94.88 186 ARG B C 1
ATOM 3063 O O . ARG B 1 186 ? 16.422 14.516 5.727 1 94.88 186 ARG B O 1
ATOM 3070 N N . ASP B 1 187 ? 16.422 16.75 6.086 1 93.56 187 ASP B N 1
ATOM 3071 C CA . ASP B 1 187 ? 17.766 16.828 6.652 1 93.56 187 ASP B CA 1
ATOM 3072 C C . ASP B 1 187 ? 18.781 16.188 5.723 1 93.56 187 ASP B C 1
ATOM 3074 O O . ASP B 1 187 ? 19.656 15.445 6.172 1 93.56 187 ASP B O 1
ATOM 3078 N N . GLY B 1 188 ? 18.531 16.391 4.516 1 94.06 188 GLY B N 1
ATOM 3079 C CA . GLY B 1 188 ? 19.469 15.945 3.498 1 94.06 188 GLY B CA 1
ATOM 3080 C C . GLY B 1 188 ? 19.328 14.469 3.162 1 94.06 188 GLY B C 1
ATOM 3081 O O . GLY B 1 188 ? 20.078 13.945 2.34 1 94.06 188 GLY B O 1
ATOM 3082 N N . GLN B 1 189 ? 18.375 13.867 3.752 1 94 189 GLN B N 1
ATOM 3083 C CA . GLN B 1 189 ? 18.172 12.438 3.539 1 94 189 GLN B CA 1
ATOM 3084 C C . GLN B 1 189 ? 16.844 12.18 2.826 1 94 189 GLN B C 1
ATOM 3086 O O . GLN B 1 189 ? 15.82 12.742 3.195 1 94 189 GLN B O 1
ATOM 3091 N N . GLN B 1 190 ? 16.938 11.305 1.775 1 93.5 190 GLN B N 1
ATOM 3092 C CA . GLN B 1 190 ? 15.711 10.867 1.113 1 93.5 190 GLN B CA 1
ATOM 3093 C C . GLN B 1 190 ? 14.898 9.938 2.014 1 93.5 190 GLN B C 1
ATOM 3095 O O . GLN B 1 190 ? 15.453 9.031 2.639 1 93.5 190 GLN B O 1
ATOM 3100 N N . ARG B 1 191 ? 13.602 10.227 2.043 1 95.94 191 ARG B N 1
ATOM 3101 C CA . ARG B 1 191 ? 12.719 9.469 2.92 1 95.94 191 ARG B CA 1
ATOM 3102 C C . ARG B 1 191 ? 11.43 9.078 2.199 1 95.94 191 ARG B C 1
ATOM 3104 O O . ARG B 1 191 ? 11.062 9.695 1.199 1 95.94 191 ARG B O 1
ATOM 3111 N N . LEU B 1 192 ? 10.867 8.016 2.766 1 95.19 192 LEU B N 1
ATOM 3112 C CA . LEU B 1 192 ? 9.531 7.586 2.352 1 95.19 192 LEU B CA 1
ATOM 3113 C C . LEU B 1 192 ? 8.461 8.383 3.078 1 95.19 192 LEU B C 1
ATOM 3115 O O . LEU B 1 192 ? 8.617 8.719 4.254 1 95.19 192 LEU B O 1
ATOM 3119 N N . ILE B 1 193 ? 7.355 8.664 2.293 1 96.19 193 ILE B N 1
ATOM 3120 C CA . ILE B 1 193 ? 6.199 9.305 2.908 1 96.19 193 ILE B CA 1
ATOM 3121 C C . ILE B 1 193 ? 4.914 8.773 2.275 1 96.19 193 ILE B C 1
ATOM 3123 O O . ILE B 1 193 ? 4.867 8.516 1.069 1 96.19 193 ILE B O 1
ATOM 3127 N N . ALA B 1 194 ? 3.92 8.5 3.066 1 96.56 194 ALA B N 1
ATOM 3128 C CA . ALA B 1 194 ? 2.564 8.18 2.623 1 96.56 194 ALA B CA 1
ATOM 3129 C C . ALA B 1 194 ? 1.524 8.867 3.504 1 96.56 194 ALA B C 1
ATOM 3131 O O . ALA B 1 194 ? 1.753 9.07 4.699 1 96.56 194 ALA B O 1
ATOM 3132 N N . GLN B 1 195 ? 0.451 9.281 2.855 1 97.62 195 GLN B N 1
ATOM 3133 C CA . GLN B 1 195 ? -0.659 9.883 3.582 1 97.62 195 GLN B CA 1
ATOM 3134 C C . GLN B 1 195 ? -2 9.367 3.072 1 97.62 195 GLN B C 1
ATOM 3136 O O . GLN B 1 195 ? -2.217 9.273 1.861 1 97.62 195 GLN B O 1
ATOM 3141 N N . LYS B 1 196 ? -2.879 8.938 3.963 1 98.56 196 LYS B N 1
ATOM 3142 C CA . LYS B 1 196 ? -4.289 8.695 3.67 1 98.56 196 LYS B CA 1
ATOM 3143 C C . LYS B 1 196 ? -5.184 9.68 4.418 1 98.56 196 LYS B C 1
ATOM 3145 O O . LYS B 1 196 ? -5.137 9.758 5.648 1 98.56 196 LYS B O 1
ATOM 3150 N N . THR B 1 197 ? -5.898 10.453 3.691 1 98.88 197 THR B N 1
ATOM 3151 C CA . THR B 1 197 ? -6.867 11.398 4.238 1 98.88 197 THR B CA 1
ATOM 3152 C C . THR B 1 197 ? -8.281 10.836 4.148 1 98.88 197 THR B C 1
ATOM 3154 O O . THR B 1 197 ? -8.711 10.398 3.078 1 98.88 197 THR B O 1
ATOM 3157 N N . VAL B 1 198 ? -8.992 10.875 5.219 1 98.88 198 VAL B N 1
ATOM 3158 C CA . VAL B 1 198 ? -10.336 10.312 5.316 1 98.88 198 VAL B CA 1
ATOM 3159 C C . VAL B 1 198 ? -11.32 11.398 5.734 1 98.88 198 VAL B C 1
ATOM 3161 O O . VAL B 1 198 ? -11.031 12.203 6.621 1 98.88 198 VAL B O 1
ATOM 3164 N N . VAL B 1 199 ? -12.43 11.5 5.086 1 98.94 199 VAL B N 1
ATOM 3165 C CA . VAL B 1 199 ? -13.484 12.422 5.5 1 98.94 199 VAL B CA 1
ATOM 3166 C C . VAL B 1 199 ? -14.602 11.648 6.188 1 98.94 199 VAL B C 1
ATOM 3168 O O . VAL B 1 199 ? -15.102 10.664 5.648 1 98.94 199 VAL B O 1
ATOM 3171 N N . ILE B 1 200 ? -14.984 12.102 7.344 1 98.88 200 ILE B N 1
ATOM 3172 C CA . ILE B 1 200 ? -15.969 11.445 8.195 1 98.88 200 ILE B CA 1
ATOM 3173 C C . ILE B 1 200 ? -17.094 12.422 8.531 1 98.88 200 ILE B C 1
ATOM 3175 O O . ILE B 1 200 ? -16.938 13.281 9.398 1 98.88 200 ILE B O 1
ATOM 3179 N N . PRO B 1 201 ? -18.203 12.297 7.887 1 98.31 201 PRO B N 1
ATOM 3180 C CA . PRO B 1 201 ? -19.312 13.188 8.227 1 98.31 201 PRO B CA 1
ATOM 3181 C C . PRO B 1 201 ? -19.766 13.031 9.68 1 98.31 201 PRO B C 1
ATOM 3183 O O . PRO B 1 201 ? -19.953 11.906 10.156 1 98.31 201 PRO B O 1
ATOM 3186 N N . GLY B 1 202 ? -19.797 14.195 10.352 1 96.38 202 GLY B N 1
ATOM 3187 C CA . GLY B 1 202 ? -20.344 14.219 11.703 1 96.38 202 GLY B CA 1
ATOM 3188 C C . GLY B 1 202 ? -21.547 15.125 11.852 1 96.38 202 GLY B C 1
ATOM 3189 O O . GLY B 1 202 ? -21.891 15.867 10.93 1 96.38 202 GLY B O 1
ATOM 3190 N N . GLN B 1 203 ? -22.172 15.008 13.062 1 93.44 203 GLN B N 1
ATOM 3191 C CA . GLN B 1 203 ? -23.359 15.828 13.336 1 93.44 203 GLN B CA 1
ATOM 3192 C C . GLN B 1 203 ? -22.969 17.281 13.539 1 93.44 203 GLN B C 1
ATOM 3194 O O . GLN B 1 203 ? -23.766 18.188 13.242 1 93.44 203 GLN B O 1
ATOM 3199 N N . ASP B 1 204 ? -21.766 17.531 14.008 1 96.94 204 ASP B N 1
ATOM 3200 C CA . ASP B 1 204 ? -21.359 18.891 14.367 1 96.94 204 ASP B CA 1
ATOM 3201 C C . ASP B 1 204 ? -20.297 19.422 13.406 1 96.94 204 ASP B C 1
ATOM 3203 O O . ASP B 1 204 ? -19.641 20.422 13.695 1 96.94 204 ASP B O 1
ATOM 3207 N N . GLY B 1 205 ? -20.078 18.719 12.312 1 98 205 GLY B N 1
ATOM 3208 C CA . GLY B 1 205 ? -19.094 19.125 11.32 1 98 205 GLY B CA 1
ATOM 3209 C C . GLY B 1 205 ? -18.5 17.969 10.555 1 98 205 GLY B C 1
ATOM 3210 O O . GLY B 1 205 ? -18.969 16.828 10.688 1 98 205 GLY B O 1
ATOM 3211 N N . LEU B 1 206 ? -17.547 18.297 9.68 1 98.88 206 LEU B N 1
ATOM 3212 C CA . LEU B 1 206 ? -16.797 17.281 8.969 1 98.88 206 LEU B CA 1
ATOM 3213 C C . LEU B 1 206 ? -15.5 16.953 9.703 1 98.88 206 LEU B C 1
ATOM 3215 O O . LEU B 1 206 ? -14.703 17.844 9.992 1 98.88 206 LEU B O 1
ATOM 3219 N N . TYR B 1 207 ? -15.367 15.703 10.039 1 98.88 207 TYR B N 1
ATOM 3220 C CA . TYR B 1 207 ? -14.094 15.281 10.609 1 98.88 207 TYR B CA 1
ATOM 3221 C C . TYR B 1 207 ? -13.133 14.828 9.523 1 98.88 207 TYR B C 1
ATOM 3223 O O . TYR B 1 207 ? -13.523 14.117 8.594 1 98.88 207 TYR B O 1
ATOM 3231 N N . VAL B 1 208 ? -11.891 15.297 9.594 1 98.88 208 VAL B N 1
ATOM 3232 C CA . VAL B 1 208 ? -10.836 14.93 8.664 1 98.88 208 VAL B CA 1
ATOM 3233 C C . VAL B 1 208 ? -9.719 14.195 9.406 1 98.88 208 VAL B C 1
ATOM 3235 O O . VAL B 1 208 ? -9.125 14.742 10.336 1 98.88 208 VAL B O 1
ATOM 3238 N N . LEU B 1 209 ? -9.555 12.938 9.062 1 98.81 209 LEU B N 1
ATOM 3239 C CA . LEU B 1 209 ? -8.484 12.102 9.586 1 98.81 209 LEU B CA 1
ATOM 3240 C C . LEU B 1 209 ? -7.344 11.984 8.578 1 98.81 209 LEU B C 1
ATOM 3242 O O . LEU B 1 209 ? -7.574 11.695 7.402 1 98.81 209 LEU B O 1
ATOM 3246 N N . GLN B 1 210 ? -6.156 12.258 9.008 1 98.62 210 GLN B N 1
ATOM 3247 C CA . GLN B 1 210 ? -4.973 12.047 8.18 1 98.62 210 GLN B CA 1
ATOM 3248 C C . GLN B 1 210 ? -4.004 11.07 8.844 1 98.62 210 GLN B C 1
ATOM 3250 O O . GLN B 1 210 ? -3.494 11.336 9.93 1 98.62 210 GLN B O 1
ATOM 3255 N N . LEU B 1 211 ? -3.814 9.953 8.18 1 98.81 211 LEU B N 1
ATOM 3256 C CA . LEU B 1 211 ? -2.797 8.984 8.57 1 98.81 211 LEU B CA 1
ATOM 3257 C C . LEU B 1 211 ? -1.512 9.195 7.777 1 98.81 211 LEU B C 1
ATOM 3259 O O . LEU B 1 211 ? -1.513 9.086 6.551 1 98.81 211 LEU B O 1
ATOM 3263 N N . ASN B 1 212 ? -0.423 9.484 8.508 1 98.38 212 ASN B N 1
ATOM 3264 C CA . ASN B 1 212 ? 0.863 9.773 7.883 1 98.38 212 ASN B CA 1
ATOM 3265 C C . ASN B 1 212 ? 1.918 8.742 8.266 1 98.38 212 ASN B C 1
ATOM 3267 O O . ASN B 1 212 ? 2.201 8.547 9.453 1 98.38 212 ASN B O 1
ATOM 3271 N N . ALA B 1 213 ? 2.457 8.133 7.281 1 98.38 213 ALA B N 1
ATOM 3272 C CA . ALA B 1 213 ? 3.555 7.188 7.477 1 98.38 213 ALA B CA 1
ATOM 3273 C C . ALA B 1 213 ? 4.863 7.754 6.934 1 98.38 213 ALA B C 1
ATOM 3275 O O . ALA B 1 213 ? 4.891 8.352 5.855 1 98.38 213 ALA B O 1
ATOM 3276 N N . ASP B 1 214 ? 5.906 7.562 7.719 1 97.62 214 ASP B N 1
ATOM 3277 C CA . ASP B 1 214 ? 7.219 8.102 7.371 1 97.62 214 ASP B CA 1
ATOM 3278 C C . ASP B 1 214 ? 8.336 7.145 7.797 1 97.62 214 ASP B C 1
ATOM 3280 O O . ASP B 1 214 ? 8.281 6.566 8.883 1 97.62 214 ASP B O 1
ATOM 3284 N N . GLY B 1 215 ? 9.375 7.055 6.914 1 96.31 215 GLY B N 1
ATOM 3285 C CA . GLY B 1 215 ? 10.555 6.262 7.227 1 96.31 215 GLY B CA 1
ATOM 3286 C C . GLY B 1 215 ? 11.648 6.383 6.18 1 96.31 215 GLY B C 1
ATOM 3287 O O . GLY B 1 215 ? 11.477 7.07 5.172 1 96.31 215 GLY B O 1
ATOM 3288 N N . THR B 1 216 ? 12.789 5.703 6.539 1 94.81 216 THR B N 1
ATOM 3289 C CA . THR B 1 216 ? 13.883 5.637 5.578 1 94.81 216 THR B CA 1
ATOM 3290 C C . THR B 1 216 ? 13.617 4.562 4.527 1 94.81 216 THR B C 1
ATOM 3292 O O . THR B 1 216 ? 12.711 3.748 4.68 1 94.81 216 THR B O 1
ATOM 3295 N N . GLU B 1 217 ? 14.375 4.672 3.488 1 91.31 217 GLU B N 1
ATOM 3296 C CA . GLU B 1 217 ? 14.133 3.799 2.342 1 91.31 217 GLU B CA 1
ATOM 3297 C C . GLU B 1 217 ? 14.227 2.328 2.738 1 91.31 217 GLU B C 1
ATOM 3299 O O . GLU B 1 217 ? 13.461 1.497 2.244 1 91.31 217 GLU B O 1
ATOM 3304 N N . ASP B 1 218 ? 15.195 2.025 3.646 1 90.56 218 ASP B N 1
ATOM 3305 C CA . ASP B 1 218 ? 15.406 0.642 4.059 1 90.56 218 ASP B CA 1
ATOM 3306 C C . ASP B 1 218 ? 14.234 0.136 4.906 1 90.56 218 ASP B C 1
ATOM 3308 O O . ASP B 1 218 ? 14.164 -1.053 5.223 1 90.56 218 ASP B O 1
ATOM 3312 N N . GLN B 1 219 ? 13.297 0.979 5.152 1 94.81 219 GLN B N 1
ATOM 3313 C CA . GLN B 1 219 ? 12.172 0.626 6.008 1 94.81 219 GLN B CA 1
ATOM 3314 C C . GLN B 1 219 ? 10.898 0.434 5.184 1 94.81 219 GLN B C 1
ATOM 3316 O O . GLN B 1 219 ? 9.812 0.268 5.742 1 94.81 219 GLN B O 1
ATOM 3321 N N . LEU B 1 220 ? 10.992 0.374 3.936 1 94.12 220 LEU B N 1
ATOM 3322 C CA . LEU B 1 220 ? 9.844 0.286 3.043 1 94.12 220 LEU B CA 1
ATOM 3323 C C . LEU B 1 220 ? 8.992 -0.939 3.367 1 94.12 220 LEU B C 1
ATOM 3325 O O . LEU B 1 220 ? 7.781 -0.828 3.543 1 94.12 220 LEU B O 1
ATOM 3329 N N . GLY B 1 221 ? 9.617 -2.092 3.43 1 92.88 221 GLY B N 1
ATOM 3330 C CA . GLY B 1 221 ? 8.867 -3.295 3.736 1 92.88 221 GLY B CA 1
ATOM 3331 C C . GLY B 1 221 ? 8.078 -3.191 5.031 1 92.88 221 GLY B C 1
ATOM 3332 O O . GLY B 1 221 ? 6.902 -3.568 5.078 1 92.88 221 GLY B O 1
ATOM 3333 N N . THR B 1 222 ? 8.734 -2.684 6.066 1 94.88 222 THR B N 1
ATOM 3334 C CA . THR B 1 222 ? 8.117 -2.514 7.375 1 94.88 222 THR B CA 1
ATOM 3335 C C . THR B 1 222 ? 6.93 -1.564 7.293 1 94.88 222 THR B C 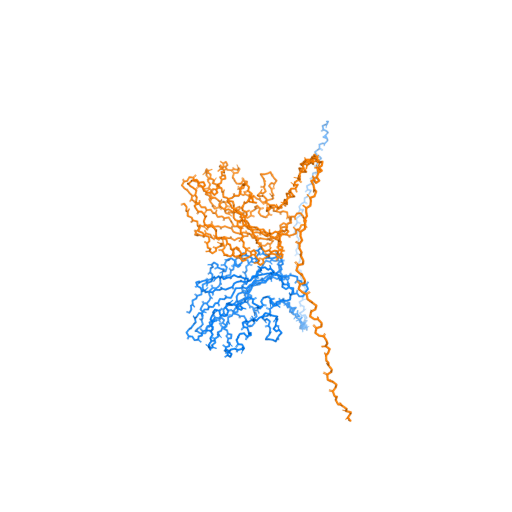1
ATOM 3337 O O . THR B 1 222 ? 5.879 -1.824 7.887 1 94.88 222 THR B O 1
ATOM 3340 N N . LEU B 1 223 ? 7.062 -0.493 6.559 1 96.69 223 LEU B N 1
ATOM 3341 C CA . LEU B 1 223 ? 5.992 0.485 6.406 1 96.69 223 LEU B CA 1
ATOM 3342 C C . LEU B 1 223 ? 4.824 -0.106 5.621 1 96.69 223 LEU B C 1
ATOM 3344 O O . LEU B 1 223 ? 3.662 0.098 5.98 1 96.69 223 LEU B O 1
ATOM 3348 N N . LEU B 1 224 ? 5.145 -0.81 4.578 1 94.25 224 LEU B N 1
ATOM 3349 C CA . LEU B 1 224 ? 4.098 -1.434 3.779 1 94.25 224 LEU B CA 1
ATOM 3350 C C . LEU B 1 224 ? 3.311 -2.443 4.605 1 94.25 224 LEU B C 1
ATOM 3352 O O . LEU B 1 224 ? 2.08 -2.482 4.539 1 94.25 224 LEU B O 1
ATOM 3356 N N . ASP B 1 225 ? 3.971 -3.246 5.441 1 95.62 225 ASP B N 1
ATOM 3357 C CA . ASP B 1 225 ? 3.301 -4.211 6.312 1 95.62 225 ASP B CA 1
ATOM 3358 C C . ASP B 1 225 ? 2.348 -3.51 7.277 1 95.62 225 ASP B C 1
ATOM 3360 O O . ASP B 1 225 ? 1.189 -3.91 7.414 1 95.62 225 ASP B O 1
ATOM 3364 N N . ALA B 1 226 ? 2.867 -2.521 7.879 1 97.25 226 ALA B N 1
ATOM 3365 C CA . ALA B 1 226 ? 2.088 -1.832 8.906 1 97.25 226 ALA B CA 1
ATOM 3366 C C . ALA B 1 226 ? 0.861 -1.157 8.297 1 97.25 226 ALA B C 1
ATOM 3368 O O . ALA B 1 226 ? -0.24 -1.251 8.844 1 97.25 226 ALA B O 1
ATOM 3369 N N . THR B 1 227 ? 1.031 -0.49 7.172 1 97 227 THR B N 1
ATOM 3370 C CA . THR B 1 227 ? -0.084 0.229 6.566 1 97 227 THR B CA 1
ATOM 3371 C C . THR B 1 227 ? -1.123 -0.745 6.02 1 97 227 THR B C 1
ATOM 3373 O O . THR B 1 227 ? -2.32 -0.448 6.016 1 97 227 THR B O 1
ATOM 3376 N N . SER B 1 228 ? -0.65 -1.91 5.621 1 94.81 228 SER B N 1
ATOM 3377 C CA . SER B 1 228 ? -1.588 -2.936 5.18 1 94.81 228 SER B CA 1
ATOM 3378 C C . SER B 1 228 ? -2.506 -3.375 6.316 1 94.81 228 SER B C 1
ATOM 3380 O O . SER B 1 228 ? -3.721 -3.482 6.133 1 94.81 228 SER B O 1
ATOM 3382 N N . VAL B 1 229 ? -1.96 -3.613 7.48 1 96.94 229 VAL B N 1
ATOM 3383 C CA . VAL B 1 229 ? -2.738 -4.008 8.648 1 96.94 229 VAL B CA 1
ATOM 3384 C C . VAL B 1 229 ? -3.725 -2.898 9.016 1 96.94 229 VAL B C 1
ATOM 3386 O O . VAL B 1 229 ? -4.898 -3.166 9.281 1 96.94 229 VAL B O 1
ATOM 3389 N N . ILE B 1 230 ? -3.264 -1.732 8.977 1 98.31 230 ILE B N 1
ATOM 3390 C CA . ILE B 1 230 ? -4.086 -0.585 9.352 1 98.31 230 ILE B CA 1
ATOM 3391 C C . ILE B 1 230 ? -5.234 -0.431 8.359 1 98.31 230 ILE B C 1
ATOM 3393 O O . ILE B 1 230 ? -6.387 -0.241 8.758 1 98.31 230 ILE B O 1
ATOM 3397 N N . ASP B 1 231 ? -4.945 -0.506 7.102 1 96.44 231 ASP B N 1
ATOM 3398 C CA . ASP B 1 231 ? -5.965 -0.375 6.062 1 96.44 231 ASP B CA 1
ATOM 3399 C C . ASP B 1 231 ? -7.055 -1.432 6.223 1 96.44 231 ASP B C 1
ATOM 3401 O O . ASP B 1 231 ? -8.234 -1.146 6.027 1 96.44 231 ASP B O 1
ATOM 3405 N N . GLU B 1 232 ? -6.605 -2.557 6.57 1 94.25 232 GLU B N 1
ATOM 3406 C CA . GLU B 1 232 ? -7.535 -3.684 6.621 1 94.25 232 GLU B CA 1
ATOM 3407 C C . GLU B 1 232 ? -8.375 -3.652 7.895 1 94.25 232 GLU B C 1
ATOM 3409 O O . GLU B 1 232 ? -9.547 -4.039 7.883 1 94.25 232 GLU B O 1
ATOM 3414 N N . LYS B 1 233 ? -7.82 -3.188 9.016 1 97.5 233 LYS B N 1
ATOM 3415 C CA . LYS B 1 233 ? -8.445 -3.537 10.289 1 97.5 233 LYS B CA 1
ATOM 3416 C C . LYS B 1 233 ? -8.914 -2.291 11.031 1 97.5 233 LYS B C 1
ATOM 3418 O O . LYS B 1 233 ? -9.586 -2.391 12.062 1 97.5 233 LYS B O 1
AT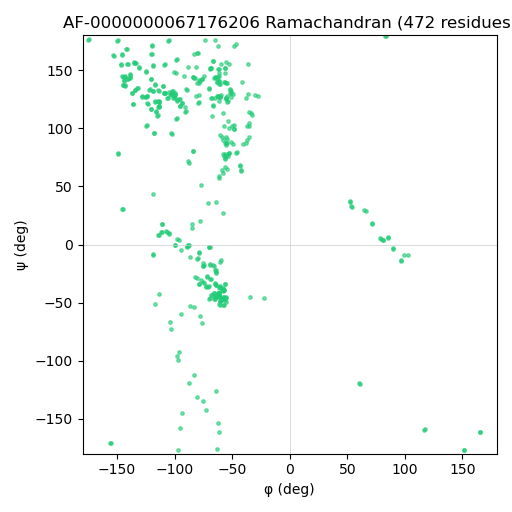OM 3423 N N . THR B 1 234 ? -8.562 -1.114 10.555 1 98.44 234 THR B N 1
ATOM 3424 C CA . THR B 1 234 ? -9.039 0.1 11.203 1 98.44 234 THR B CA 1
ATOM 3425 C C . THR B 1 234 ? -10.562 0.173 11.164 1 98.44 234 THR B C 1
ATOM 3427 O O . THR B 1 234 ? -11.18 -0.12 10.133 1 98.44 234 THR B O 1
ATOM 3430 N N . VAL B 1 235 ? -11.172 0.597 12.289 1 98.62 235 VAL B N 1
ATOM 3431 C CA . VAL B 1 235 ? -12.617 0.792 12.367 1 98.62 235 VAL B CA 1
ATOM 3432 C C . VAL B 1 235 ? -12.922 2.221 12.812 1 98.62 235 VAL B C 1
ATOM 3434 O O . VAL B 1 235 ? -12.367 2.703 13.797 1 98.62 235 VAL B O 1
ATOM 3437 N N . ILE B 1 236 ? -13.719 2.871 12.094 1 98.31 236 ILE B N 1
ATOM 3438 C CA . ILE B 1 236 ? -14.203 4.211 12.406 1 98.31 236 ILE B CA 1
ATOM 3439 C C . ILE B 1 236 ? -15.703 4.168 12.688 1 98.31 236 ILE B C 1
ATOM 3441 O O . ILE B 1 236 ? -16.484 3.686 11.867 1 98.31 236 ILE B O 1
ATOM 3445 N N . THR B 1 237 ? -16.062 4.621 13.836 1 96.38 237 THR B N 1
ATOM 3446 C CA . THR B 1 237 ? -17.469 4.77 14.203 1 96.38 237 THR B CA 1
ATOM 3447 C C . THR B 1 237 ? -17.828 6.242 14.375 1 96.38 237 THR B C 1
ATOM 3449 O O . THR B 1 237 ? -17.297 6.914 15.266 1 96.38 237 THR B O 1
ATOM 3452 N N . PRO B 1 238 ? -18.75 6.727 13.594 1 91.06 238 PRO B N 1
ATOM 3453 C CA . PRO B 1 238 ? -19.062 8.164 13.609 1 91.06 238 PRO B CA 1
ATOM 3454 C C . PRO B 1 238 ? -19.781 8.594 14.875 1 91.06 238 PRO B C 1
ATOM 3456 O O . PRO B 1 238 ? -20.469 7.785 15.508 1 91.06 238 PRO B O 1
#

Solvent-accessible surface area (backbone atoms only — not comparable to full-atom values): 28320 Å² total; per-residue (Å²): 137,83,76,86,82,76,88,73,92,73,88,74,84,83,79,84,86,80,85,89,81,90,77,86,82,86,83,71,84,76,76,82,76,79,75,77,78,75,78,77,77,77,76,75,76,74,79,76,74,74,71,83,68,72,82,62,79,78,65,90,75,76,70,42,96,43,71,23,48,68,52,52,32,63,76,63,70,41,48,77,41,84,39,50,74,83,48,82,94,53,62,47,74,48,69,64,76,37,93,63,42,39,74,35,66,89,70,35,58,86,78,37,36,43,34,32,30,49,64,50,76,92,30,68,91,64,48,37,37,40,38,33,36,33,32,37,36,38,70,93,77,55,68,67,56,46,49,68,17,53,48,22,59,62,66,43,38,53,70,48,34,22,63,84,38,82,45,33,83,51,67,49,56,88,30,53,25,28,34,32,45,28,33,28,48,55,96,87,35,70,26,37,40,36,39,40,35,34,49,43,78,50,96,85,29,41,32,41,38,37,42,36,39,39,31,44,67,61,35,44,12,38,50,52,36,39,52,50,48,35,61,72,60,29,43,61,42,112,131,86,83,85,76,91,78,82,74,87,79,72,82,68,83,78,81,84,78,86,85,83,90,84,84,85,74,82,75,81,79,85,77,81,78,78,81,77,78,78,79,78,78,74,77,74,78,77,73,74,72,84,68,70,83,63,79,79,66,90,75,80,72,41,96,44,72,23,49,68,52,53,31,63,76,63,70,41,46,76,41,84,38,50,74,84,49,82,95,52,63,46,74,49,71,64,74,37,90,62,42,37,75,35,65,88,71,35,57,87,79,38,36,44,33,32,30,48,64,50,74,93,30,67,93,65,48,36,37,39,37,31,35,34,31,36,36,37,71,93,75,55,68,67,56,47,49,69,17,52,49,21,59,62,65,43,38,54,71,48,36,22,64,87,39,83,44,31,82,50,65,49,57,87,30,53,25,28,34,32,45,29,33,27,47,55,98,88,36,70,27,37,39,35,38,40,36,33,52,43,78,49,97,86,30,40,32,42,37,38,42,36,37,39,29,44,65,63,36,44,11,37,50,54,37,40,51,50,48,36,61,71,60,29,44,62,44,111

Radius of gyration: 37.04 Å; Cα contacts (8 Å, |Δi|>4): 813; chains: 2; bounding box: 80×121×155 Å

Nearest PDB structures (foldseek):
  6mna-assembly1_A  TM=9.570E-01  e=2.281E-22  Mycobacterium tuberculosis H37Rv
  4pws-assembly1_A  TM=8.724E-01  e=2.813E-11  Mycobacterium tuberculosis
  3lyd-assembly1_A  TM=7.538E-01  e=2.199E-09  Jonesia denitrificans DSM 20603
  6e8a-assembly1_A-3  TM=5.467E-01  e=1.050E-03  Salmonella enterica subsp. enterica serovar Typhimurium
  2ns9-assembly1_B  TM=2.517E-01  e=2.715E-03  Aeropyrum pernix

Sequence (476 aa):
MITTFRSGGAVLAACALATALSACGSDVTAGQATTGDQTISATSTAAQTSAKAAPEPIAEGTSGPHYTIVDYIRDNGITEMPVHRGDPGTPVLDIPIPPGWADAGADTPEWAWSAMVSTDPAFADDPPMIIALMSRLTGDVDPAKILEYAPNEIKNLPGYDGEGSEGTADELSGFDAYQIGGMYVRDGQQRLIAQKTVVIPGQDGLYVLQLNADGTEDQLGTLLDATSVIDEKTVITPMITTFRSGGAVLAACALATALSACGSDVTAGQATTGDQTISATSTAAQTSAKAAPEPIAEGTSGPHYTIVDYIRDNGITEMPVHRGDPGTPVLDIPIPPGWADAGADTPEWAWSAMVSTDPAFADDPPMIIALMSRLTGDVDPAKILEYAPNEIKNLPGYDGEGSEGTADELSGFDAYQIGGMYVRDGQQRLIAQKTVVIPGQDGLYVLQLNADGTEDQLGTLLDATSVIDEKTVITP

InterPro domains:
  IPR019674 Lipoprotein LpqN/LpqT-like [PF10738] (66-237)

Foldseek 3Di:
DDDDDDDDDDDDDDDDDDDDDDDDDDDDPDPPPPPDPPPPPPPPPPPPLPLVDDPDQPPLPDQFPAQAPSNVCVVQVKDKDWDAAPPPQDKDKDFDAFPQKDWPVVNADPQFNTKMWGNDPVCVSHTKMKTKTKMFIDDDDDVVVNQQRHCVSQVRAAAWDPPPDPWDWDDAQRFTKTKDWTWHDDPRAIKTKIKIWTWDDGPRGIMIMIMMIIDHPVCVVVRVRSVVSRRVDMHIGD/DDDDDDDDDDDPCPPDDDDDDDDDDDDDPDDDPPPDPPPPPPPPPPPPLPLPDDPDQPDQPDQFPAQAPSNVCVVQVKDKDWDAAPPPQDKDKDFDAFPQKDWPVPNADPQFNTKMWGNDPVCVSHTKMKTKTKMFIDDPDDVVVNQQRHCVSQVRAAAWDPPPDPWDWDDAQRFTKTKDWTWHDDPRAIKTKIKIWTWDDGPRGIMIMIMMIIDHPVCVVVRVRSVVSRRVDMHIGD

Organism: Mycolicibacterium smegmatis (strain ATCC 700084 / mc(2)155) (NCBI:txid246196)

pLDDT: mean 77.23, std 31.72, range [15.81, 98.94]

Secondary structure (DSSP, 8-state):
-----------------------------------------------------S-----TT---SS--HHHHHHHTT-EEEEE-TT-TTSPEEE----TTEEE-GGGS-TT-SEEEEE--GGGTTS--EEEEEEEEEESS--HHHHHHHTTHHHHTSTT-B-TT---EEEEETTEEEEEEEEEEEETTEEEEEEEEEEEEE-SSSEEEEEEEEEEEGGGHHHHHHHHHHHHHH-EEE-/-----------------------------------------------------S-----TT---SS--HHHHHHHTT-EEEEE-TT-TTSPEEE----TTEEE-GGGS-TT-SEEEEE--GGGTTS--EEEEEEEEEESS--HHHHHHHTTHHHHTSTT-B-TT---EEEEETTEEEEEEEEEEEETTEEEEEEEEEEEEE-SSSEEEEEEEEEEEGGGHHHHHHHHHHHHHH-EEE-